Protein AF-A0A9P5QHR9-F1 (afdb_monomer_lite)

Sequence (534 aa):
MSRGEQSPWSAYLALLAKRPPQMATSLSKDSREMLKYCEAYNDIESDINDMQEDYDSVLVPFVEKYPEVFTKDIKDEFFSLEAFKTMTGHVSSRSMDVDNFHISALVPFADFVNHSPTPNSDYLTHEDVCETCGALACEHLESEDEDEDMESDSDEAPDLGGDDEDDDDEAPQLASEKEPASKKFKKNDEEMDEDEEWEDDEDDEDEDDDDGMVNDTCDIILDYEVKKGQEITRHYGPYPNKIILSKYGFAVEDNPHDTVTIQLEMVRQAASKFLKDEAMVEERIQWFLASEDVFIGADDGDDHEHGGGCCGGGGHSHNDEEMDEHDHSRDRGCCDSKNSKKNKNVSDLKVDEEDQDDDSEMDEDEEEEEEDFPRDIMYMMHDGSIDDRLLLLLNVLFMEKTQFKKANEDMDVAMEYFNDIFVRRQQEEQEDEDDDMEEEDEEEGEKIPKPELKPRDAKSKKVRKAVLEAILELIRIRADAFGVTHKTTAEQDLASLKKAKLSGPLYYGGLCVQGEKQILQNGLQGYKQFLSEL

Radius of gyration: 33.84 Å; chains: 1; bounding box: 91×105×82 Å

Secondary structure (DSSP, 8-state):
-TTGGGSTTHHHHHHHTTS----GGGS-HHHHGGGTTSTHHHHHHHHHHHHHHHIIIIIHHHHHH-TTTS-HHHHHHH-SHHHHHHHHHHHHTTEEE--TTT-EEE-TTGGGSEE-SS-S-EEE------TTT--SS-TTGGGSSSSS----------------------------------------------------------------------EEE-SSPPPTTPPPEE---S--HHHHHHHHS---TT-TT--EEEEHHHHHHHHHHHH--HHHHHHHHHHHHTTGGGTS----SS----SS-----------------------------------------------------PPP----------TTEEEE-TTSPBPHHHHHHHHHHHS-HHHHHHHHH-HHHHHHHHHHHHHHHHHHHHHHHHHH-TTS-------PPPP-PPPPPHHHHHHHHHHHHHHHHHHHHHHHHTT--TTS-HHHHHHHHTTTT--THHHHHHHHHHHHHHHHHHHHHHHHHHHHH-

Structure (mmCIF, N/CA/C/O backbone):
data_AF-A0A9P5QHR9-F1
#
_entry.id   AF-A0A9P5QHR9-F1
#
loop_
_atom_site.group_PDB
_atom_site.id
_atom_site.type_symbol
_atom_site.label_atom_id
_atom_site.label_alt_id
_atom_site.label_comp_id
_atom_site.label_asym_id
_atom_site.label_entity_id
_atom_site.label_seq_id
_atom_site.pdbx_PDB_ins_code
_atom_site.Cartn_x
_atom_site.Cartn_y
_atom_site.Cartn_z
_atom_site.occupancy
_atom_site.B_iso_or_equiv
_atom_site.auth_seq_id
_atom_site.auth_comp_id
_atom_site.auth_asym_id
_atom_site.auth_atom_id
_atom_site.pdbx_PDB_model_num
ATOM 1 N N . MET A 1 1 ? 21.620 -4.637 -24.336 1.00 67.25 1 MET A N 1
ATOM 2 C CA . MET A 1 1 ? 20.411 -5.419 -24.696 1.00 67.25 1 MET A CA 1
ATOM 3 C C . MET A 1 1 ? 20.403 -5.688 -26.196 1.00 67.25 1 MET A C 1
ATOM 5 O O . MET A 1 1 ? 21.300 -5.174 -26.846 1.00 67.25 1 MET A O 1
ATOM 9 N N . SER A 1 2 ? 19.473 -6.491 -26.726 1.00 81.12 2 SER A N 1
ATOM 10 C CA . SER A 1 2 ? 19.492 -7.130 -28.067 1.00 81.12 2 SER A CA 1
ATOM 11 C C . SER A 1 2 ? 20.017 -6.298 -29.255 1.00 81.12 2 SER A C 1
ATOM 13 O O . SER A 1 2 ? 20.682 -6.849 -30.127 1.00 81.12 2 SER A O 1
ATOM 15 N N . ARG A 1 3 ? 19.790 -4.976 -29.285 1.00 85.25 3 ARG A N 1
ATOM 16 C CA . ARG A 1 3 ? 20.299 -4.051 -30.327 1.00 85.25 3 ARG A CA 1
ATOM 17 C C . ARG A 1 3 ? 21.720 -3.506 -30.089 1.00 85.25 3 ARG A C 1
ATOM 19 O O . ARG A 1 3 ? 22.279 -2.825 -30.943 1.00 85.25 3 ARG A O 1
ATOM 26 N N . GLY A 1 4 ? 22.324 -3.796 -28.943 1.00 85.56 4 GLY A N 1
ATOM 27 C CA . GLY A 1 4 ? 23.669 -3.368 -28.560 1.00 85.56 4 GLY A CA 1
ATOM 28 C C . GLY A 1 4 ? 23.867 -1.856 -28.677 1.00 85.56 4 GLY A C 1
ATOM 29 O O . GLY A 1 4 ? 23.005 -1.077 -28.278 1.00 85.56 4 GLY A O 1
ATOM 30 N N . GLU A 1 5 ? 24.997 -1.461 -29.263 1.00 90.06 5 GLU A N 1
ATOM 31 C CA . GLU A 1 5 ? 25.376 -0.064 -29.538 1.00 90.06 5 GLU A CA 1
ATOM 32 C C . GLU A 1 5 ? 24.464 0.634 -30.561 1.00 90.06 5 GLU A C 1
ATOM 34 O O . GLU A 1 5 ? 24.532 1.847 -30.710 1.00 90.06 5 GLU A O 1
ATOM 39 N N . GLN A 1 6 ? 23.592 -0.103 -31.261 1.00 91.94 6 GLN A N 1
ATOM 40 C CA . GLN A 1 6 ? 22.632 0.490 -32.199 1.00 91.94 6 GLN A CA 1
ATOM 41 C C . GLN A 1 6 ? 21.426 1.120 -31.489 1.00 91.94 6 GLN A C 1
ATOM 43 O O . GLN A 1 6 ? 20.616 1.775 -32.142 1.00 91.94 6 GLN A O 1
ATOM 48 N N . SER A 1 7 ? 21.258 0.876 -30.185 1.00 93.56 7 SER A N 1
ATOM 49 C CA . SER A 1 7 ? 20.235 1.552 -29.390 1.00 93.56 7 SER A CA 1
ATOM 50 C C . SER A 1 7 ? 20.741 2.930 -28.948 1.00 93.56 7 SER A C 1
ATOM 52 O O . SER A 1 7 ? 21.840 2.993 -28.381 1.00 93.56 7 SER A O 1
ATOM 54 N N . PRO A 1 8 ? 19.946 4.008 -29.108 1.00 94.75 8 PRO A N 1
ATOM 55 C CA . PRO A 1 8 ? 20.288 5.313 -28.537 1.00 94.75 8 PRO A CA 1
ATOM 56 C C . PRO A 1 8 ? 20.440 5.235 -27.008 1.00 94.75 8 PRO A C 1
ATOM 58 O O . PRO A 1 8 ? 21.298 5.891 -26.428 1.00 94.75 8 PRO A O 1
ATOM 61 N N . TRP A 1 9 ? 19.716 4.315 -26.366 1.00 94.50 9 TRP A N 1
ATOM 62 C CA . TRP A 1 9 ? 19.732 4.083 -24.921 1.00 94.50 9 TRP A CA 1
ATOM 63 C C . TRP A 1 9 ? 20.800 3.084 -24.458 1.00 94.50 9 TRP A C 1
ATOM 65 O O . TRP A 1 9 ? 20.783 2.636 -23.313 1.00 94.50 9 TRP A O 1
ATOM 75 N N . SER A 1 10 ? 21.728 2.674 -25.329 1.00 94.50 10 SER A N 1
ATOM 76 C CA . SER A 1 10 ? 22.692 1.603 -25.025 1.00 94.50 10 SER A CA 1
ATOM 77 C C . SER A 1 10 ? 23.523 1.863 -23.761 1.00 94.50 10 SER A C 1
ATOM 79 O O . SER A 1 10 ? 23.751 0.932 -22.985 1.00 94.50 10 SER A O 1
ATOM 81 N N . ALA A 1 11 ? 23.925 3.115 -23.517 1.00 93.06 11 ALA A N 1
ATOM 82 C CA . ALA A 1 11 ? 24.667 3.513 -22.322 1.00 93.06 11 ALA A CA 1
ATOM 83 C C . ALA A 1 11 ? 23.817 3.416 -21.043 1.00 93.06 11 ALA A C 1
ATOM 85 O O . ALA A 1 11 ? 24.260 2.813 -20.064 1.00 93.06 11 ALA A O 1
ATOM 86 N N . TYR A 1 12 ? 22.591 3.946 -21.077 1.00 94.25 12 TYR A N 1
ATOM 87 C CA . TYR A 1 12 ? 21.633 3.889 -19.969 1.00 94.25 12 TYR A CA 1
ATOM 88 C C . TYR A 1 12 ? 21.267 2.439 -19.615 1.00 94.25 12 TYR A C 1
ATOM 90 O O . TYR A 1 12 ? 21.477 1.989 -18.488 1.00 94.25 12 TYR A O 1
ATOM 98 N N . LEU A 1 13 ? 20.874 1.638 -20.608 1.00 92.56 13 LEU A N 1
ATOM 99 C CA . LEU A 1 13 ? 20.529 0.226 -20.410 1.00 92.56 13 LEU A CA 1
ATOM 100 C C . LEU A 1 13 ? 21.716 -0.607 -19.896 1.00 92.56 13 LEU A C 1
ATOM 102 O O . LEU A 1 13 ? 21.532 -1.574 -19.157 1.00 92.56 13 LEU A O 1
ATOM 106 N N . ALA A 1 14 ? 22.952 -0.252 -20.263 1.00 91.50 14 ALA A N 1
ATOM 107 C CA . ALA A 1 14 ? 24.147 -0.905 -19.731 1.00 91.50 14 ALA A CA 1
ATOM 108 C C . ALA A 1 14 ? 24.418 -0.561 -18.255 1.00 91.50 14 ALA A C 1
ATOM 110 O O . ALA A 1 14 ? 25.083 -1.346 -17.572 1.00 91.50 14 ALA A O 1
ATOM 111 N N . LEU A 1 15 ? 23.945 0.589 -17.759 1.00 91.12 15 LEU A N 1
ATOM 112 C CA . LEU A 1 15 ? 23.971 0.920 -16.331 1.00 91.12 15 LEU A CA 1
ATOM 113 C C . LEU A 1 15 ? 22.937 0.090 -15.570 1.00 91.12 15 LEU A C 1
ATOM 115 O O . LEU A 1 15 ? 23.307 -0.546 -14.581 1.00 91.12 15 LEU A O 1
ATOM 119 N N . LEU A 1 16 ? 21.702 0.019 -16.078 1.00 91.50 16 LEU A N 1
ATOM 120 C CA . LEU A 1 16 ? 20.632 -0.793 -15.491 1.00 91.50 16 LEU A CA 1
ATOM 121 C C . LEU A 1 16 ? 21.029 -2.270 -15.384 1.00 91.50 16 LEU A C 1
ATOM 123 O O . LEU A 1 16 ? 20.998 -2.843 -14.300 1.00 91.50 16 LEU A O 1
ATOM 127 N N . ALA A 1 17 ? 21.553 -2.856 -16.465 1.00 89.38 17 ALA A N 1
ATOM 128 C CA . ALA A 1 17 ? 21.981 -4.258 -16.478 1.00 89.38 17 ALA A CA 1
ATOM 129 C C . ALA A 1 17 ? 23.090 -4.586 -15.455 1.00 89.38 17 ALA A C 1
ATOM 131 O O . ALA A 1 17 ? 23.249 -5.737 -15.051 1.00 89.38 17 ALA A O 1
ATOM 132 N N . LYS A 1 18 ? 23.885 -3.593 -15.029 1.00 91.12 18 LYS A N 1
ATOM 133 C CA . LYS A 1 18 ? 24.911 -3.763 -13.982 1.00 91.12 18 LYS A CA 1
ATOM 134 C C . LYS A 1 18 ? 24.347 -3.634 -12.568 1.00 91.12 18 LYS A C 1
ATOM 136 O O . LYS A 1 18 ? 25.047 -3.984 -11.616 1.00 91.12 18 LYS A O 1
ATOM 141 N N . ARG A 1 19 ? 23.142 -3.085 -12.425 1.00 88.00 19 ARG A N 1
ATOM 142 C CA . ARG A 1 19 ? 22.487 -2.761 -11.156 1.00 88.00 19 ARG A CA 1
ATOM 143 C C . ARG A 1 19 ? 21.011 -3.183 -11.202 1.00 88.00 19 ARG A C 1
ATOM 145 O O . ARG A 1 19 ? 20.141 -2.316 -11.133 1.00 88.00 19 ARG A O 1
ATOM 152 N N . PRO A 1 20 ? 20.726 -4.492 -11.326 1.00 90.00 20 PRO A N 1
ATOM 153 C CA . PRO A 1 20 ? 19.353 -4.967 -11.244 1.00 90.00 20 PRO A CA 1
ATOM 154 C C . PRO A 1 20 ? 18.764 -4.626 -9.864 1.00 90.00 20 PRO A C 1
ATOM 156 O O . PRO A 1 20 ? 19.490 -4.718 -8.861 1.00 90.00 20 PRO A O 1
ATOM 159 N N . PRO A 1 21 ? 17.484 -4.227 -9.792 1.00 90.62 21 PRO A N 1
ATOM 160 C CA . PRO A 1 21 ? 16.832 -3.934 -8.527 1.00 90.62 21 PRO A CA 1
ATOM 161 C C . PRO A 1 21 ? 16.703 -5.208 -7.690 1.00 90.62 21 PRO A C 1
ATOM 163 O O . PRO A 1 21 ? 16.552 -6.318 -8.207 1.00 90.62 21 PRO A O 1
ATOM 166 N N . GLN A 1 22 ? 16.787 -5.057 -6.370 1.00 91.00 22 GLN A N 1
ATOM 167 C CA . GLN A 1 22 ? 16.581 -6.166 -5.443 1.00 91.00 22 GLN A CA 1
ATOM 168 C C . GLN A 1 22 ? 15.107 -6.217 -5.064 1.00 91.00 22 GLN A C 1
ATOM 170 O O . GLN A 1 22 ? 14.725 -5.711 -4.021 1.00 91.00 22 GLN A O 1
ATOM 175 N N . MET A 1 23 ? 14.287 -6.822 -5.918 1.00 93.56 23 MET A N 1
ATOM 176 C CA . MET A 1 23 ? 12.841 -6.916 -5.695 1.00 93.56 23 MET A CA 1
ATOM 177 C C . MET A 1 23 ? 12.499 -8.026 -4.702 1.00 93.56 23 MET A C 1
ATOM 179 O O . MET A 1 23 ? 13.161 -9.070 -4.685 1.00 93.56 23 MET A O 1
ATOM 183 N N . ALA A 1 24 ? 11.430 -7.863 -3.920 1.00 93.00 24 ALA A N 1
ATOM 184 C CA . ALA A 1 24 ? 10.942 -8.928 -3.041 1.00 93.00 24 ALA A CA 1
ATOM 185 C C . ALA A 1 24 ? 10.521 -10.183 -3.836 1.00 93.00 24 ALA A C 1
ATOM 187 O O . ALA A 1 24 ? 10.779 -11.311 -3.407 1.00 93.00 24 ALA A O 1
ATOM 188 N N . THR A 1 25 ? 10.004 -9.992 -5.052 1.00 92.75 25 THR A N 1
ATOM 189 C CA . THR A 1 25 ? 9.651 -11.056 -6.006 1.00 92.75 25 THR A CA 1
ATOM 190 C C . THR A 1 25 ? 10.854 -11.905 -6.453 1.00 92.75 25 THR A C 1
ATOM 192 O O . THR A 1 25 ? 10.702 -13.087 -6.776 1.00 92.75 25 THR A O 1
ATOM 195 N N . SER A 1 26 ? 12.076 -11.356 -6.388 1.00 90.12 26 SER A N 1
ATOM 196 C CA . SER A 1 26 ? 13.325 -12.051 -6.747 1.00 90.12 26 SER A CA 1
ATOM 197 C C . SER A 1 26 ? 13.880 -12.960 -5.639 1.00 90.12 26 SER A C 1
ATOM 199 O O . SER A 1 26 ? 14.803 -13.748 -5.868 1.00 90.12 26 SER A O 1
ATOM 201 N N . LEU A 1 27 ? 13.336 -12.874 -4.419 1.00 90.31 27 LEU A N 1
ATOM 202 C CA . LEU A 1 27 ? 13.752 -13.719 -3.302 1.00 90.31 27 LEU A CA 1
ATOM 203 C C . LEU A 1 27 ? 13.442 -15.197 -3.572 1.00 90.31 27 LEU A C 1
ATOM 205 O O . LEU A 1 27 ? 12.455 -15.541 -4.216 1.00 90.31 27 LEU A O 1
ATOM 209 N N . SER A 1 28 ? 14.245 -16.098 -3.000 1.00 89.00 28 SER A N 1
ATOM 210 C CA . SER A 1 28 ? 13.934 -17.533 -3.029 1.00 89.00 28 SER A CA 1
ATOM 211 C C . SER A 1 28 ? 12.644 -17.844 -2.260 1.00 89.00 28 SER A C 1
ATOM 213 O O . SER A 1 28 ? 12.320 -17.156 -1.294 1.00 89.00 28 SER A O 1
ATOM 215 N N . LYS A 1 29 ? 11.950 -18.932 -2.613 1.00 88.12 29 LYS A N 1
ATOM 216 C CA . LYS A 1 29 ? 10.727 -19.356 -1.910 1.00 88.12 29 LYS A CA 1
ATOM 217 C C . LYS A 1 29 ? 10.928 -19.520 -0.395 1.00 88.12 29 LYS A C 1
ATOM 219 O O . LYS A 1 29 ? 10.105 -19.052 0.384 1.00 88.12 29 LYS A O 1
ATOM 224 N N . ASP A 1 30 ? 12.045 -20.118 0.023 1.00 86.12 30 ASP A N 1
ATOM 225 C CA . ASP A 1 30 ? 12.382 -20.291 1.445 1.00 86.12 30 ASP A CA 1
ATOM 226 C C . ASP A 1 30 ? 12.604 -18.943 2.153 1.00 86.12 30 ASP A C 1
ATOM 228 O O . ASP A 1 30 ? 12.281 -18.790 3.329 1.00 86.12 30 ASP A O 1
ATOM 232 N N . SER A 1 31 ? 13.156 -17.960 1.437 1.00 86.94 31 SER A N 1
ATOM 233 C CA . SER A 1 31 ? 13.341 -16.594 1.928 1.00 86.94 31 SER A CA 1
ATOM 234 C C . SER A 1 31 ? 12.008 -15.856 2.045 1.00 86.94 31 SER A C 1
ATOM 236 O O . SER A 1 31 ? 11.758 -15.229 3.068 1.00 86.94 31 SER A O 1
ATOM 238 N N . ARG A 1 32 ? 11.131 -15.966 1.042 1.00 89.75 32 ARG A N 1
ATOM 239 C CA . ARG A 1 32 ? 9.811 -15.316 1.063 1.00 89.75 32 ARG A CA 1
ATOM 240 C C . ARG A 1 32 ? 8.894 -15.884 2.135 1.00 89.75 32 ARG A C 1
ATOM 242 O O . ARG A 1 32 ? 8.160 -15.129 2.747 1.00 89.75 32 ARG A O 1
ATOM 249 N N . GLU A 1 33 ? 9.003 -17.169 2.466 1.00 86.62 33 GLU A N 1
ATOM 250 C CA . GLU A 1 33 ? 8.273 -17.773 3.595 1.00 86.62 33 GLU A CA 1
ATOM 251 C C . GLU A 1 33 ? 8.563 -17.071 4.940 1.00 86.62 33 GLU A C 1
ATOM 253 O O . GLU A 1 33 ? 7.749 -17.123 5.863 1.00 86.62 33 GLU A O 1
ATOM 258 N N . MET A 1 34 ? 9.709 -16.389 5.072 1.00 83.31 34 MET A N 1
ATOM 259 C CA . MET A 1 34 ? 10.012 -15.567 6.251 1.00 83.31 34 MET A CA 1
ATOM 260 C C . MET A 1 34 ? 9.151 -14.299 6.324 1.00 83.31 34 MET A C 1
ATOM 262 O O . MET A 1 34 ? 8.987 -13.754 7.412 1.00 83.31 34 MET A O 1
ATOM 266 N N . LEU A 1 35 ? 8.603 -13.858 5.190 1.00 86.75 35 LEU A N 1
ATOM 267 C CA . LEU A 1 35 ? 7.768 -12.670 5.053 1.00 86.75 35 LEU A CA 1
ATOM 268 C C . LEU A 1 35 ? 6.281 -12.953 5.260 1.00 86.75 35 LEU A C 1
ATOM 270 O O . LEU A 1 35 ? 5.516 -12.011 5.292 1.00 86.75 35 LEU A O 1
ATOM 274 N N . LYS A 1 36 ? 5.845 -14.200 5.474 1.00 87.62 36 LYS A N 1
ATOM 275 C CA . LYS A 1 36 ? 4.414 -14.566 5.592 1.00 87.62 36 LYS A CA 1
ATOM 276 C C . LYS A 1 36 ? 3.602 -13.862 6.686 1.00 87.62 36 LYS A C 1
ATOM 278 O O . LYS A 1 36 ? 2.398 -14.066 6.784 1.00 87.62 36 LYS A O 1
ATOM 283 N N . TYR A 1 37 ? 4.286 -13.169 7.590 1.00 84.56 37 TYR A N 1
ATOM 284 C CA . TYR A 1 37 ? 3.670 -12.372 8.648 1.00 84.56 37 TYR A CA 1
ATOM 285 C C . TYR A 1 37 ? 3.504 -10.901 8.247 1.00 84.56 37 TYR A C 1
ATOM 287 O O . TYR A 1 37 ? 2.911 -10.152 9.008 1.00 84.56 37 TYR A O 1
ATOM 295 N N . CYS A 1 38 ? 4.043 -10.505 7.094 1.00 86.62 38 CYS A N 1
ATOM 296 C CA . CYS A 1 38 ? 3.878 -9.202 6.468 1.00 86.62 38 CYS A CA 1
ATOM 297 C C . CYS A 1 38 ? 2.677 -9.242 5.523 1.00 86.62 38 CYS A C 1
ATOM 299 O O . CYS A 1 38 ? 2.509 -10.225 4.796 1.00 86.62 38 CYS A O 1
ATOM 301 N N . GLU A 1 39 ? 1.886 -8.171 5.487 1.00 88.50 39 GLU A N 1
ATOM 302 C CA . GLU A 1 39 ? 0.770 -8.031 4.541 1.00 88.50 39 GLU A CA 1
ATOM 303 C C . GLU A 1 39 ? 1.210 -8.166 3.085 1.00 88.50 39 GLU A C 1
ATOM 305 O O . GLU A 1 39 ? 0.570 -8.896 2.330 1.00 88.50 39 GLU A O 1
ATOM 310 N N . ALA A 1 40 ? 2.361 -7.584 2.735 1.00 90.88 40 ALA A N 1
ATOM 311 C CA . ALA A 1 40 ? 2.900 -7.614 1.378 1.00 90.88 40 ALA A CA 1
ATOM 312 C C . ALA A 1 40 ? 3.174 -9.034 0.857 1.00 90.88 40 ALA A C 1
ATOM 314 O O . ALA A 1 40 ? 3.394 -9.219 -0.331 1.00 90.88 40 ALA A O 1
ATOM 315 N N . TYR A 1 41 ? 3.222 -10.059 1.718 1.00 92.00 41 TYR A N 1
ATOM 316 C CA . TYR A 1 41 ? 3.564 -11.416 1.290 1.00 92.00 41 TYR A CA 1
ATOM 317 C C . TYR A 1 41 ? 2.608 -11.976 0.236 1.00 92.00 41 TYR A C 1
ATOM 319 O O . TYR A 1 41 ? 3.069 -12.608 -0.713 1.00 92.00 41 TYR A O 1
ATOM 327 N N . ASN A 1 42 ? 1.301 -11.776 0.418 1.00 90.06 42 ASN A N 1
ATOM 328 C CA . ASN A 1 42 ? 0.321 -12.290 -0.536 1.00 90.06 42 ASN A CA 1
ATOM 329 C C . ASN A 1 42 ? 0.401 -11.522 -1.856 1.00 90.06 42 ASN A C 1
ATOM 331 O O . ASN A 1 42 ? 0.389 -12.166 -2.900 1.00 90.06 42 ASN A O 1
ATOM 335 N N . ASP A 1 43 ? 0.571 -10.201 -1.790 1.00 90.69 43 ASP A N 1
ATOM 336 C CA . ASP A 1 43 ? 0.734 -9.327 -2.956 1.00 90.69 43 ASP A CA 1
ATOM 337 C C . ASP A 1 43 ? 1.974 -9.751 -3.758 1.00 90.69 43 ASP A C 1
ATOM 339 O O . ASP A 1 43 ? 1.876 -10.084 -4.931 1.00 90.69 43 ASP A O 1
ATOM 343 N N . ILE A 1 44 ? 3.117 -9.938 -3.086 1.00 93.50 44 ILE A N 1
ATOM 344 C CA . ILE A 1 44 ? 4.361 -10.426 -3.704 1.00 93.50 44 ILE A CA 1
ATOM 345 C C . ILE A 1 44 ? 4.169 -11.799 -4.369 1.00 93.50 44 ILE A C 1
ATOM 347 O O . ILE A 1 44 ? 4.761 -12.068 -5.415 1.00 93.50 44 ILE A O 1
ATOM 351 N N . GLU A 1 45 ? 3.415 -12.717 -3.754 1.00 93.94 45 GLU A N 1
ATOM 352 C CA . GLU A 1 45 ? 3.143 -14.025 -4.363 1.00 93.94 45 GLU A CA 1
ATOM 353 C C . GLU A 1 45 ? 2.151 -13.925 -5.533 1.00 93.94 45 GLU A C 1
ATOM 355 O O . GLU A 1 45 ? 2.305 -14.708 -6.473 1.00 93.94 45 GLU A O 1
ATOM 360 N N . SER A 1 46 ? 1.197 -12.984 -5.506 1.00 93.69 46 SER A N 1
ATOM 361 C CA . SER A 1 46 ? 0.337 -12.661 -6.655 1.00 93.69 46 SER A CA 1
ATOM 362 C C . SER A 1 46 ? 1.179 -12.137 -7.806 1.00 93.69 46 SER A C 1
ATOM 364 O O . SER A 1 46 ? 1.243 -12.808 -8.830 1.00 93.69 46 SER A O 1
ATOM 366 N N . ASP A 1 47 ? 1.981 -11.092 -7.574 1.00 94.12 47 ASP A N 1
ATOM 367 C CA . ASP A 1 47 ? 2.858 -10.469 -8.573 1.00 94.12 47 ASP A CA 1
ATOM 368 C C . ASP A 1 47 ? 3.746 -11.505 -9.286 1.00 94.12 47 ASP A C 1
ATOM 370 O O . ASP A 1 47 ? 4.021 -11.426 -10.482 1.00 94.12 47 ASP A O 1
ATOM 374 N N . ILE A 1 48 ? 4.227 -12.523 -8.562 1.00 94.19 48 ILE A N 1
ATOM 375 C CA . ILE A 1 48 ? 5.035 -13.603 -9.147 1.00 94.19 48 ILE A CA 1
ATOM 376 C C . ILE A 1 48 ? 4.228 -14.496 -10.090 1.00 94.19 48 ILE A C 1
ATOM 378 O O . ILE A 1 48 ? 4.791 -14.969 -11.085 1.00 94.19 48 ILE A O 1
ATOM 382 N N . ASN A 1 49 ? 2.981 -14.799 -9.736 1.00 95.75 49 ASN A N 1
ATOM 383 C CA . ASN A 1 49 ? 2.089 -15.595 -10.570 1.00 95.75 49 ASN A CA 1
ATOM 384 C C . ASN A 1 49 ? 1.629 -14.782 -11.779 1.00 95.75 49 ASN A C 1
ATOM 386 O O . ASN A 1 49 ? 1.689 -15.307 -12.886 1.00 95.75 49 ASN A O 1
ATOM 390 N N . ASP A 1 50 ? 1.293 -13.512 -11.578 1.00 95.81 50 ASP A N 1
ATOM 391 C CA . ASP A 1 50 ? 0.828 -12.605 -12.626 1.00 95.81 50 ASP A CA 1
ATOM 392 C C . ASP A 1 50 ? 1.948 -12.388 -13.657 1.00 95.81 50 ASP A C 1
ATOM 394 O O . ASP A 1 50 ? 1.782 -12.698 -14.834 1.00 95.81 50 ASP A O 1
ATOM 398 N N . MET A 1 51 ? 3.183 -12.105 -13.214 1.00 95.69 51 MET A N 1
ATOM 399 C CA . MET A 1 51 ? 4.353 -12.061 -14.111 1.00 95.69 51 MET A CA 1
ATOM 400 C C . MET A 1 51 ? 4.616 -13.381 -14.859 1.00 95.69 51 MET A C 1
ATOM 402 O O . MET A 1 51 ? 5.230 -13.383 -15.929 1.00 95.69 51 MET A O 1
ATOM 406 N N . GLN A 1 52 ? 4.255 -14.531 -14.282 1.00 96.81 52 GLN A N 1
ATOM 407 C CA . GLN A 1 52 ? 4.384 -15.819 -14.968 1.00 96.81 52 GLN A CA 1
ATOM 408 C C . GLN A 1 52 ? 3.301 -15.976 -16.039 1.00 96.81 52 GLN A C 1
ATOM 410 O O . GLN A 1 52 ? 3.603 -16.437 -17.141 1.00 96.81 52 GLN A O 1
ATOM 415 N N . GLU A 1 53 ? 2.067 -15.601 -15.716 1.00 97.75 53 GLU A N 1
ATOM 416 C CA . GLU A 1 53 ? 0.934 -15.634 -16.632 1.00 97.75 53 GLU A CA 1
ATOM 417 C C . GLU A 1 53 ? 1.143 -14.677 -17.807 1.00 97.75 53 GLU A C 1
ATOM 419 O O . GLU A 1 53 ? 1.010 -15.109 -18.953 1.00 97.75 53 GLU A O 1
ATOM 424 N N . ASP A 1 54 ? 1.589 -13.446 -17.563 1.00 97.31 54 ASP A N 1
ATOM 425 C CA . ASP A 1 54 ? 1.910 -12.462 -18.605 1.00 97.31 54 ASP A CA 1
ATOM 426 C C . ASP A 1 54 ? 3.021 -12.955 -19.530 1.00 97.31 54 ASP A C 1
ATOM 428 O O . ASP A 1 54 ? 2.953 -12.834 -20.759 1.00 97.31 54 ASP A O 1
ATOM 432 N N . TYR A 1 55 ? 4.056 -13.574 -18.957 1.00 97.56 55 TYR A N 1
ATOM 433 C CA . TYR A 1 55 ? 5.132 -14.151 -19.749 1.00 97.56 55 TYR A CA 1
ATOM 434 C C . TYR A 1 55 ? 4.605 -15.233 -20.704 1.00 97.56 55 TYR A C 1
ATOM 436 O O . TYR A 1 55 ? 4.936 -15.227 -21.893 1.00 97.56 55 TYR A O 1
ATOM 444 N N . ASP A 1 56 ? 3.779 -16.150 -20.198 1.00 97.88 56 ASP A N 1
ATOM 445 C CA . ASP A 1 56 ? 3.284 -17.297 -20.960 1.00 97.88 56 ASP A CA 1
ATOM 446 C C . ASP A 1 56 ? 2.174 -16.922 -21.957 1.00 97.88 56 ASP A C 1
ATOM 448 O O . ASP A 1 56 ? 2.111 -17.498 -23.048 1.00 97.88 56 ASP A O 1
ATOM 452 N N . SER A 1 57 ? 1.298 -15.982 -21.596 1.00 97.69 57 SER A N 1
ATOM 453 C CA . SER A 1 57 ? 0.085 -15.639 -22.348 1.00 97.69 57 SER A CA 1
ATOM 454 C C . SER A 1 57 ? 0.240 -14.420 -23.261 1.00 97.69 57 SER A C 1
ATOM 456 O O . SER A 1 57 ? -0.409 -14.375 -24.307 1.00 97.69 57 SER A O 1
ATOM 458 N N . VAL A 1 58 ? 1.136 -13.483 -22.932 1.00 96.69 58 VAL A N 1
ATOM 459 C CA . VAL A 1 58 ? 1.349 -12.245 -23.697 1.00 96.69 58 VAL A CA 1
ATOM 460 C C . VAL A 1 58 ? 2.706 -12.267 -24.391 1.00 96.69 58 VAL A C 1
ATOM 462 O O . VAL A 1 58 ? 2.782 -12.256 -25.625 1.00 96.69 58 VAL A O 1
ATOM 465 N N . LEU A 1 59 ? 3.799 -12.352 -23.623 1.00 95.38 59 LEU A N 1
ATOM 466 C CA . LEU A 1 59 ? 5.144 -12.166 -24.174 1.00 95.38 59 LEU A CA 1
ATOM 467 C C . LEU A 1 59 ? 5.539 -13.296 -25.129 1.00 95.38 59 LEU A C 1
ATOM 469 O O . LEU A 1 59 ? 6.055 -13.035 -26.219 1.00 95.38 59 LEU A O 1
ATOM 473 N N . VAL A 1 60 ? 5.310 -14.555 -24.742 1.00 95.69 60 VAL A N 1
ATOM 474 C CA . VAL A 1 60 ? 5.661 -15.712 -25.577 1.00 95.69 60 VAL A CA 1
ATOM 475 C C . VAL A 1 60 ? 4.919 -15.676 -26.923 1.00 95.69 60 VAL A C 1
ATOM 477 O O . VAL A 1 60 ? 5.604 -15.743 -27.952 1.00 95.69 60 VAL A O 1
ATOM 480 N N . PRO A 1 61 ? 3.579 -15.512 -26.978 1.00 97.12 61 PRO A N 1
ATOM 481 C CA . PRO A 1 61 ? 2.861 -15.384 -28.246 1.00 97.12 61 PRO A CA 1
ATOM 482 C C . PRO A 1 61 ? 3.299 -14.178 -29.078 1.00 97.12 61 PRO A C 1
ATOM 484 O O . PRO A 1 61 ? 3.452 -14.305 -30.295 1.00 97.12 61 PRO A O 1
ATOM 487 N N . PHE A 1 62 ? 3.560 -13.029 -28.446 1.00 95.88 62 PHE A N 1
ATOM 488 C CA . PHE A 1 62 ? 4.027 -11.828 -29.138 1.00 95.88 62 PHE A CA 1
ATOM 489 C C . PHE A 1 62 ? 5.383 -12.049 -29.822 1.00 95.88 62 PHE A C 1
ATOM 491 O O . PHE A 1 62 ? 5.541 -11.788 -31.016 1.00 95.88 62 PHE A O 1
ATOM 498 N N . VAL A 1 63 ? 6.350 -12.615 -29.099 1.00 94.38 63 VAL A N 1
ATOM 499 C CA . VAL A 1 63 ? 7.686 -12.931 -29.626 1.00 94.38 63 VAL A CA 1
ATOM 500 C C . VAL A 1 63 ? 7.616 -13.954 -30.768 1.00 94.38 63 VAL A C 1
ATOM 502 O O . VAL A 1 63 ? 8.386 -13.875 -31.724 1.00 94.38 63 VAL A O 1
ATOM 505 N N . GLU A 1 64 ? 6.695 -14.918 -30.699 1.00 94.31 64 GLU A N 1
ATOM 506 C CA . GLU A 1 64 ? 6.500 -15.928 -31.749 1.00 94.31 64 GLU A CA 1
ATOM 507 C C . GLU A 1 64 ? 5.801 -15.395 -33.000 1.00 94.31 64 GLU A C 1
ATOM 509 O O . GLU A 1 64 ? 6.048 -15.912 -34.094 1.00 94.31 64 GLU A O 1
ATOM 514 N N . LYS A 1 65 ? 4.968 -14.360 -32.855 1.00 96.31 65 LYS A N 1
ATOM 515 C CA . LYS A 1 65 ? 4.262 -13.704 -33.961 1.00 96.31 65 LYS A CA 1
ATOM 516 C C . LYS A 1 65 ? 5.207 -12.939 -34.895 1.00 96.31 65 LYS A C 1
ATOM 518 O O . LYS A 1 65 ? 4.923 -12.883 -36.089 1.00 96.31 65 LYS A O 1
ATOM 523 N N . TYR A 1 66 ? 6.329 -12.424 -34.382 1.00 95.25 66 TYR A N 1
ATOM 524 C CA . TYR A 1 66 ? 7.270 -11.563 -35.122 1.00 95.25 66 TYR A CA 1
ATOM 525 C C . TYR A 1 66 ? 8.709 -12.128 -35.173 1.00 95.25 66 TYR A C 1
ATOM 527 O O . TYR A 1 66 ? 9.654 -11.515 -34.657 1.00 95.25 66 TYR A O 1
ATOM 535 N N . PRO A 1 67 ? 8.929 -13.310 -35.781 1.00 93.88 67 PRO A N 1
ATOM 536 C CA . PRO A 1 67 ? 10.236 -13.977 -35.810 1.00 93.88 67 PRO A CA 1
ATOM 537 C C . PRO A 1 67 ? 11.314 -13.224 -36.611 1.00 93.88 67 PRO A C 1
ATOM 539 O O . PRO A 1 67 ? 12.506 -13.511 -36.471 1.00 93.88 67 PRO A O 1
ATOM 542 N N . GLU A 1 68 ? 10.920 -12.285 -37.471 1.00 93.19 68 GLU A N 1
ATOM 543 C CA . GLU A 1 68 ? 11.812 -11.385 -38.202 1.00 93.19 68 GLU A CA 1
ATOM 544 C C . GLU A 1 68 ? 12.478 -10.343 -37.297 1.00 93.19 68 GLU A C 1
ATOM 546 O O . GLU A 1 68 ? 13.621 -9.962 -37.554 1.00 93.19 68 GLU A O 1
ATOM 551 N N . VAL A 1 69 ? 11.797 -9.931 -36.222 1.00 90.44 69 VAL A N 1
ATOM 552 C CA . VAL A 1 69 ? 12.337 -9.033 -35.193 1.00 90.44 69 VAL A CA 1
ATOM 553 C C . VAL A 1 69 ? 12.992 -9.859 -34.087 1.00 90.44 69 VAL A C 1
ATOM 555 O O . VAL A 1 69 ? 14.165 -9.663 -33.756 1.00 90.44 69 VAL A O 1
ATOM 558 N N . PHE A 1 70 ? 12.268 -10.845 -33.559 1.00 92.44 70 PHE A N 1
ATOM 559 C CA . PHE A 1 70 ? 12.727 -11.723 -32.487 1.00 92.44 70 PHE A CA 1
ATOM 560 C C . PHE A 1 70 ? 13.304 -13.016 -33.053 1.00 92.44 70 PHE A C 1
ATOM 562 O O . PHE A 1 70 ? 12.757 -14.111 -32.897 1.00 92.44 70 PHE A O 1
ATOM 569 N N . THR A 1 71 ? 14.447 -12.885 -33.728 1.00 91.81 71 THR A N 1
ATOM 570 C CA . THR A 1 71 ? 15.173 -14.051 -34.244 1.00 91.81 71 THR A CA 1
ATOM 571 C C . THR A 1 71 ? 15.445 -15.062 -33.130 1.00 91.81 71 THR A C 1
ATOM 573 O O . THR A 1 71 ? 15.552 -14.703 -31.957 1.00 91.81 71 THR A O 1
ATOM 576 N N . LYS A 1 72 ? 15.609 -16.338 -33.491 1.00 89.75 72 LYS A N 1
ATOM 577 C CA . LYS A 1 72 ? 15.818 -17.412 -32.513 1.00 89.75 72 LYS A CA 1
ATOM 578 C C . LYS A 1 72 ? 16.947 -17.110 -31.516 1.00 89.75 72 LYS A C 1
ATOM 580 O O . LYS A 1 72 ? 16.763 -17.319 -30.324 1.00 89.75 72 LYS A O 1
ATOM 585 N N . ASP A 1 73 ? 18.072 -16.588 -32.000 1.00 90.56 73 ASP A N 1
ATOM 586 C CA . ASP A 1 73 ? 19.218 -16.261 -31.147 1.00 90.56 73 ASP A CA 1
ATOM 587 C C . ASP A 1 73 ? 18.874 -15.126 -30.161 1.00 90.56 73 ASP A C 1
ATOM 589 O O . ASP A 1 73 ? 19.226 -15.206 -28.988 1.00 90.56 73 ASP A O 1
ATOM 593 N N . ILE A 1 74 ? 18.109 -14.114 -30.598 1.00 90.69 74 ILE A N 1
ATOM 594 C CA . ILE A 1 74 ? 17.626 -13.023 -29.733 1.00 90.69 74 ILE A CA 1
ATOM 595 C C . ILE A 1 74 ? 16.633 -13.545 -28.689 1.00 90.69 74 ILE A C 1
ATOM 597 O O . ILE A 1 74 ? 16.744 -13.190 -27.516 1.00 90.69 74 ILE A O 1
ATOM 601 N N . LYS A 1 75 ? 15.672 -14.380 -29.103 1.00 89.69 75 LYS A N 1
ATOM 602 C CA . LYS A 1 75 ? 14.675 -14.986 -28.209 1.00 89.69 75 LYS A CA 1
ATOM 603 C C . LYS A 1 75 ? 15.359 -15.789 -27.101 1.00 89.69 75 LYS A C 1
ATOM 605 O O . LYS A 1 75 ? 15.088 -15.553 -25.927 1.00 89.69 75 LYS A O 1
ATOM 610 N N . ASP A 1 76 ? 16.262 -16.692 -27.483 1.00 89.44 76 ASP A N 1
ATOM 611 C CA . ASP A 1 76 ? 16.948 -17.597 -26.557 1.00 89.44 76 ASP A CA 1
ATOM 612 C C . ASP A 1 76 ? 17.874 -16.837 -25.581 1.00 89.44 76 ASP A C 1
ATOM 614 O O . ASP A 1 76 ? 18.079 -17.293 -24.455 1.00 89.44 76 ASP A O 1
ATOM 618 N N . GLU A 1 77 ? 18.422 -15.683 -25.983 1.00 90.31 77 GLU A N 1
ATOM 619 C CA . GLU A 1 77 ? 19.338 -14.886 -25.154 1.00 90.31 77 GLU A CA 1
ATOM 620 C C . GLU A 1 77 ? 18.631 -13.859 -24.249 1.00 90.31 77 GLU A C 1
ATOM 622 O O . GLU A 1 77 ? 19.024 -13.705 -23.092 1.00 90.31 77 GLU A O 1
ATOM 627 N N . PHE A 1 78 ? 17.600 -13.158 -24.737 1.00 90.75 78 PHE A N 1
ATOM 628 C CA . PHE A 1 78 ? 17.052 -11.969 -24.060 1.00 90.75 78 PHE A CA 1
ATOM 629 C C . PHE A 1 78 ? 15.613 -12.107 -23.548 1.00 90.75 78 PHE A C 1
ATOM 631 O O . PHE A 1 78 ? 15.212 -11.308 -22.707 1.00 90.75 78 PHE A O 1
ATOM 638 N N . PHE A 1 79 ? 14.842 -13.099 -24.003 1.00 93.00 79 PHE A N 1
ATOM 639 C CA . PHE A 1 79 ? 13.401 -13.210 -23.713 1.00 93.00 79 PHE A CA 1
ATOM 640 C C . PHE A 1 79 ? 13.073 -14.421 -22.829 1.00 93.00 79 PHE A C 1
ATOM 642 O O . PHE A 1 79 ? 12.082 -15.121 -23.031 1.00 93.00 79 PHE A O 1
ATOM 649 N N . SER A 1 80 ? 13.923 -14.689 -21.835 1.00 94.38 80 SER A N 1
ATOM 650 C CA . SER A 1 80 ? 13.634 -15.672 -20.781 1.00 94.38 80 SER A CA 1
ATOM 651 C C . SER A 1 80 ? 12.725 -15.082 -19.699 1.00 94.38 80 SER A C 1
ATOM 653 O O . SER A 1 80 ? 12.713 -13.868 -19.504 1.00 94.38 80 SER A O 1
ATOM 655 N N . LEU A 1 81 ? 12.029 -15.933 -18.941 1.00 94.75 81 LEU A N 1
ATOM 656 C CA . LEU A 1 81 ? 11.225 -15.502 -17.791 1.00 94.75 81 LEU A CA 1
ATOM 657 C C . LEU A 1 81 ? 12.042 -14.690 -16.770 1.00 94.75 81 LEU A C 1
ATOM 659 O O . LEU A 1 81 ? 11.563 -13.699 -16.236 1.00 94.75 81 LEU A O 1
ATOM 663 N N . GLU A 1 82 ? 13.291 -15.081 -16.509 1.00 92.69 82 GLU A N 1
ATOM 664 C CA . GLU A 1 82 ? 14.162 -14.358 -15.569 1.00 92.69 82 GLU A CA 1
ATOM 665 C C . GLU A 1 82 ? 14.539 -12.967 -16.094 1.00 92.69 82 GLU A C 1
ATOM 667 O O . GLU A 1 82 ? 14.612 -12.005 -15.327 1.00 92.69 82 GLU A O 1
ATOM 672 N N . ALA A 1 83 ? 14.747 -12.842 -17.409 1.00 92.44 83 ALA A N 1
ATOM 673 C CA . ALA A 1 83 ? 14.964 -11.547 -18.043 1.00 92.44 83 ALA A CA 1
ATOM 674 C C . ALA A 1 83 ? 13.697 -10.685 -17.974 1.00 92.44 83 ALA A C 1
ATOM 676 O O . ALA A 1 83 ? 13.802 -9.513 -17.630 1.00 92.44 83 ALA A O 1
ATOM 677 N N . PHE A 1 84 ? 12.521 -11.273 -18.218 1.00 94.25 84 PHE A N 1
ATOM 678 C CA . PHE A 1 84 ? 11.234 -10.591 -18.080 1.00 94.25 84 PHE A CA 1
ATOM 679 C C . PHE A 1 84 ? 11.049 -10.046 -16.661 1.00 94.25 84 PHE A C 1
ATOM 681 O O . PHE A 1 84 ? 10.963 -8.838 -16.500 1.00 94.25 84 PHE A O 1
ATOM 688 N N . LYS A 1 85 ? 11.173 -10.889 -15.627 1.00 93.81 85 LYS A N 1
ATOM 689 C CA . LYS A 1 85 ? 11.095 -10.466 -14.215 1.00 93.81 85 LYS A CA 1
ATOM 690 C C . LYS A 1 85 ? 12.094 -9.367 -13.857 1.00 93.81 85 LYS A C 1
ATOM 692 O O . LYS A 1 85 ? 11.766 -8.445 -13.118 1.00 93.81 85 LYS A O 1
ATOM 697 N N . THR A 1 86 ? 13.321 -9.451 -14.375 1.00 92.94 86 THR A N 1
ATOM 698 C CA . THR A 1 86 ? 14.340 -8.414 -14.145 1.00 92.94 86 THR A CA 1
ATOM 699 C C . THR A 1 86 ? 13.938 -7.087 -14.790 1.00 92.94 86 THR A C 1
ATOM 701 O O . THR A 1 86 ? 14.119 -6.035 -14.181 1.00 92.94 86 THR A O 1
ATOM 704 N N . MET A 1 87 ? 13.390 -7.122 -16.008 1.00 92.50 87 MET A N 1
ATOM 705 C CA . MET A 1 87 ? 12.927 -5.925 -16.710 1.00 92.50 87 MET A CA 1
ATOM 706 C C . MET A 1 87 ? 11.670 -5.335 -16.071 1.00 92.50 87 MET A C 1
ATOM 708 O O . MET A 1 87 ? 11.645 -4.129 -15.859 1.00 92.50 87 MET A O 1
ATOM 712 N N . THR A 1 88 ? 10.697 -6.158 -15.678 1.00 93.56 88 THR A N 1
ATOM 713 C CA . THR A 1 88 ? 9.525 -5.722 -14.904 1.00 93.56 88 THR A CA 1
ATOM 714 C C . THR A 1 88 ? 9.951 -5.066 -13.597 1.00 93.56 88 THR A C 1
ATOM 716 O O . THR A 1 88 ? 9.456 -3.999 -13.265 1.00 93.56 88 THR A O 1
ATOM 719 N N . GLY A 1 89 ? 10.945 -5.627 -12.899 1.00 94.19 89 GLY A N 1
ATOM 720 C CA . GLY A 1 89 ? 11.513 -4.998 -11.708 1.00 94.19 89 GLY A CA 1
ATOM 721 C C . GLY A 1 89 ? 12.139 -3.630 -11.992 1.00 94.19 89 GLY A C 1
ATOM 722 O O . GLY A 1 89 ? 11.988 -2.721 -11.186 1.00 94.19 89 GLY A O 1
ATOM 723 N N . HIS A 1 90 ? 12.824 -3.459 -13.130 1.00 94.38 90 HIS A N 1
ATOM 724 C CA . HIS A 1 90 ? 13.331 -2.144 -13.529 1.00 94.38 90 HIS A CA 1
ATOM 725 C C . HIS A 1 90 ? 12.203 -1.155 -13.798 1.00 94.38 90 HIS A C 1
ATOM 727 O O . HIS A 1 90 ? 12.307 -0.038 -13.318 1.00 94.38 90 HIS A O 1
ATOM 733 N N . VAL A 1 91 ? 11.170 -1.553 -14.545 1.00 93.81 91 VAL A N 1
ATOM 734 C CA . VAL A 1 91 ? 10.018 -0.690 -14.840 1.00 93.81 91 VAL A CA 1
ATOM 735 C C . VAL A 1 91 ? 9.326 -0.306 -13.534 1.00 93.81 91 VAL A C 1
ATOM 737 O O . VAL A 1 91 ? 9.350 0.860 -13.171 1.00 93.81 91 VAL A O 1
ATOM 740 N N . SER A 1 92 ? 8.879 -1.286 -12.747 1.00 92.94 92 SER A N 1
ATOM 741 C CA . SER A 1 92 ? 8.161 -1.059 -11.487 1.00 92.94 92 SER A CA 1
ATOM 742 C C . SER A 1 92 ? 8.913 -0.184 -10.483 1.00 92.94 92 SER A C 1
ATOM 744 O O . SER A 1 92 ? 8.270 0.497 -9.690 1.00 92.94 92 SER A O 1
ATOM 746 N N . SER A 1 93 ? 10.250 -0.225 -10.464 1.00 94.06 93 SER A N 1
ATOM 747 C CA . SER A 1 93 ? 11.037 0.496 -9.464 1.00 94.06 93 SER A CA 1
ATOM 748 C C . SER A 1 93 ? 11.631 1.817 -9.965 1.00 94.06 93 SER A C 1
ATOM 750 O O . SER A 1 93 ? 12.407 2.423 -9.222 1.00 94.06 93 SER A O 1
ATOM 752 N N . ARG A 1 94 ? 11.433 2.188 -11.238 1.00 95.00 94 ARG A N 1
ATOM 753 C CA . ARG A 1 94 ? 12.130 3.324 -11.883 1.00 95.00 94 ARG A CA 1
ATOM 754 C C . ARG A 1 94 ? 11.280 4.124 -12.854 1.00 95.00 94 ARG A C 1
ATOM 756 O O . ARG A 1 94 ? 11.734 5.197 -13.238 1.00 95.00 94 ARG A O 1
ATOM 763 N N . SER A 1 95 ? 10.146 3.597 -13.313 1.00 94.50 95 SER A N 1
ATOM 764 C CA . SER A 1 95 ? 9.233 4.393 -14.120 1.00 94.50 95 SER A CA 1
ATOM 765 C C . SER A 1 95 ? 8.777 5.601 -13.313 1.00 94.50 95 SER A C 1
ATOM 767 O O . SER A 1 95 ? 8.624 5.525 -12.092 1.00 94.50 95 SER A O 1
ATOM 769 N N . MET A 1 96 ? 8.637 6.713 -14.011 1.00 93.19 96 MET A N 1
ATOM 770 C CA . MET A 1 96 ? 8.153 7.975 -13.482 1.00 93.19 96 MET A CA 1
ATOM 771 C C . MET A 1 96 ? 7.016 8.426 -14.380 1.00 93.19 96 MET A C 1
ATOM 773 O O . MET A 1 96 ? 7.049 8.135 -15.582 1.00 93.19 96 MET A O 1
ATOM 777 N N . ASP A 1 97 ? 6.052 9.108 -13.786 1.00 92.69 97 ASP A N 1
ATOM 778 C CA . ASP A 1 97 ? 4.964 9.734 -14.521 1.00 92.69 97 ASP A CA 1
ATOM 779 C C . ASP A 1 97 ? 5.552 10.858 -15.382 1.00 92.69 97 ASP A C 1
ATOM 781 O O . ASP A 1 97 ? 6.550 11.488 -15.006 1.00 92.69 97 ASP A O 1
ATOM 785 N N . VAL A 1 98 ? 5.044 11.003 -16.600 1.00 93.25 98 VAL A N 1
ATOM 786 C CA . VAL A 1 98 ? 5.571 11.971 -17.569 1.00 93.25 98 VAL A CA 1
ATOM 787 C C . VAL A 1 98 ? 4.513 13.024 -17.840 1.00 93.25 98 VAL A C 1
ATOM 789 O O . VAL A 1 98 ? 4.710 14.169 -17.451 1.00 93.25 98 VAL A O 1
ATOM 792 N N . ASP A 1 99 ? 3.409 12.620 -18.458 1.00 92.62 99 ASP A N 1
ATOM 793 C CA . ASP A 1 99 ? 2.275 13.468 -18.818 1.00 92.62 99 ASP A CA 1
ATOM 794 C C . ASP A 1 99 ? 1.073 12.586 -19.204 1.00 92.62 99 ASP A C 1
ATOM 796 O O . ASP A 1 99 ? 1.214 11.359 -19.298 1.00 92.62 99 ASP A O 1
ATOM 800 N N . ASN A 1 100 ? -0.085 13.195 -19.468 1.00 90.94 100 ASN A N 1
ATOM 801 C CA . ASN A 1 100 ? -1.330 12.476 -19.768 1.00 90.94 100 ASN A CA 1
ATOM 802 C C . ASN A 1 100 ? -1.303 11.686 -21.092 1.00 90.94 100 ASN A C 1
ATOM 804 O O . ASN A 1 100 ? -2.124 10.797 -21.304 1.00 90.94 100 ASN A O 1
ATOM 808 N N . PHE A 1 101 ? -0.333 11.935 -21.978 1.00 92.50 101 PHE A N 1
ATOM 809 C CA . PHE A 1 101 ? -0.194 11.222 -23.253 1.00 92.50 101 PHE A CA 1
ATOM 810 C C . PHE A 1 101 ? 0.820 10.068 -23.188 1.00 92.50 101 PHE A C 1
ATOM 812 O O . PHE A 1 101 ? 0.596 8.970 -23.705 1.00 92.50 101 PHE A O 1
ATOM 819 N N . HIS A 1 102 ? 1.977 10.303 -22.575 1.00 91.12 102 HIS A N 1
ATOM 820 C CA . HIS A 1 102 ? 3.072 9.348 -22.439 1.00 91.12 102 HIS A CA 1
ATOM 821 C C . HIS A 1 102 ? 2.920 8.453 -21.200 1.00 91.12 102 HIS A C 1
ATOM 823 O O . HIS A 1 102 ? 3.552 7.390 -21.145 1.00 91.12 102 HIS A O 1
ATOM 829 N N . ILE A 1 103 ? 2.082 8.855 -20.239 1.00 92.62 103 ILE A N 1
ATOM 830 C CA . ILE A 1 103 ? 1.728 8.162 -18.997 1.00 92.62 103 ILE A CA 1
ATOM 831 C C . ILE A 1 103 ? 2.950 7.950 -18.101 1.00 92.62 103 ILE A C 1
ATOM 833 O O . ILE A 1 103 ? 3.234 8.744 -17.211 1.00 92.62 103 ILE A O 1
ATOM 837 N N . SER A 1 104 ? 3.724 6.889 -18.346 1.00 92.69 104 SER A N 1
ATOM 838 C CA . SER A 1 104 ? 4.897 6.556 -17.542 1.00 92.69 104 SER A CA 1
ATOM 839 C C . SER A 1 104 ? 6.065 6.069 -18.391 1.00 92.69 104 SER A C 1
ATOM 841 O O . SER A 1 104 ? 5.928 5.277 -19.329 1.00 92.69 104 SER A O 1
ATOM 843 N N . ALA A 1 105 ? 7.270 6.509 -18.031 1.00 94.31 105 ALA A N 1
ATOM 844 C CA . ALA A 1 105 ? 8.484 6.147 -18.748 1.00 94.31 105 ALA A CA 1
ATOM 845 C C . ALA A 1 105 ? 9.685 5.965 -17.821 1.00 94.31 105 ALA A C 1
ATOM 847 O O . ALA A 1 105 ? 9.738 6.429 -16.685 1.00 94.31 105 ALA A O 1
ATOM 848 N N . LEU A 1 106 ? 10.711 5.289 -18.337 1.00 95.12 106 LEU A N 1
ATOM 849 C CA . LEU A 1 106 ? 12.038 5.348 -17.737 1.00 95.12 106 LEU A CA 1
ATOM 850 C C . LEU A 1 106 ? 12.691 6.670 -18.140 1.00 95.12 106 LEU A C 1
ATOM 852 O O . LEU A 1 106 ? 13.118 6.797 -19.287 1.00 95.12 106 LEU A O 1
ATOM 856 N N . VAL A 1 107 ? 12.808 7.604 -17.197 1.00 94.75 107 VAL A N 1
ATOM 857 C CA . VAL A 1 107 ? 13.414 8.927 -17.408 1.00 94.75 107 VAL A CA 1
ATOM 858 C C . VAL A 1 107 ? 14.884 8.889 -16.970 1.00 94.75 107 VAL A C 1
ATOM 860 O O . VAL A 1 107 ? 15.177 8.894 -15.769 1.00 94.75 107 VAL A O 1
ATOM 863 N N . PRO A 1 108 ? 15.857 8.796 -17.899 1.00 93.69 108 PRO A N 1
ATOM 864 C CA . PRO A 1 108 ? 17.258 8.644 -17.525 1.00 93.69 108 PRO A CA 1
ATOM 865 C C . PRO A 1 108 ? 17.751 9.838 -16.706 1.00 93.69 108 PRO A C 1
ATOM 867 O O . PRO A 1 108 ? 17.425 10.977 -17.014 1.00 93.69 108 PRO A O 1
ATOM 870 N N . PHE A 1 109 ? 18.605 9.568 -15.717 1.00 89.62 109 PHE A N 1
ATOM 871 C CA . PHE A 1 109 ? 19.096 10.521 -14.706 1.00 89.62 109 PHE A CA 1
ATOM 872 C C . PHE A 1 109 ? 18.085 10.841 -13.604 1.00 89.62 109 PHE A C 1
ATOM 874 O O . PHE A 1 109 ? 18.477 10.751 -12.439 1.00 89.62 109 PHE A O 1
ATOM 881 N N . ALA A 1 110 ? 16.827 11.140 -13.935 1.00 93.25 110 ALA A N 1
ATOM 882 C CA . ALA A 1 110 ? 15.779 11.327 -12.929 1.00 93.25 110 ALA A CA 1
ATOM 883 C C . ALA A 1 110 ? 15.541 10.024 -12.138 1.00 93.25 110 ALA A C 1
ATOM 885 O O . ALA A 1 110 ? 15.539 10.028 -10.907 1.00 93.25 110 ALA A O 1
ATOM 886 N N . ASP A 1 111 ? 15.548 8.875 -12.825 1.00 93.81 111 ASP A N 1
ATOM 887 C CA . ASP A 1 111 ? 15.397 7.534 -12.239 1.00 93.81 111 ASP A CA 1
ATOM 888 C C . ASP A 1 111 ? 16.580 7.050 -11.359 1.00 93.81 111 ASP A C 1
ATOM 890 O O . ASP A 1 111 ? 16.642 5.884 -10.929 1.00 93.81 111 ASP A O 1
ATOM 894 N N . PHE A 1 112 ? 17.579 7.906 -11.123 1.00 91.81 112 PHE A N 1
ATOM 895 C CA . PHE A 1 112 ? 18.691 7.651 -10.202 1.00 91.81 112 PHE A CA 1
ATOM 896 C C . PHE A 1 112 ? 18.532 8.338 -8.846 1.00 91.81 112 PHE A C 1
ATOM 898 O O . PHE A 1 112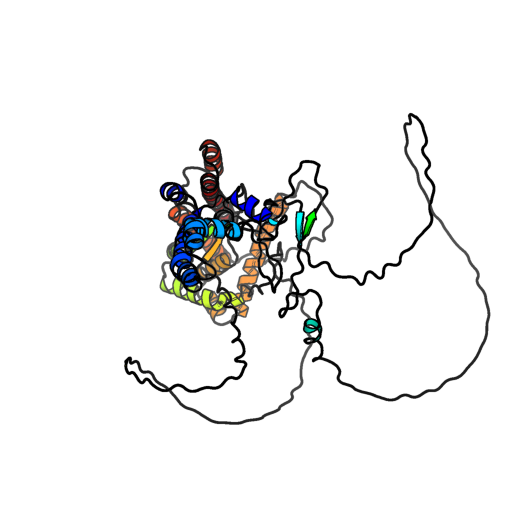 ? 19.292 8.005 -7.932 1.00 91.81 112 PHE A O 1
ATOM 905 N N . VAL A 1 113 ? 17.591 9.272 -8.715 1.00 94.69 113 VAL A N 1
ATOM 906 C CA . VAL A 1 113 ? 17.343 10.007 -7.473 1.00 94.69 113 VAL A CA 1
ATOM 907 C C . VAL A 1 113 ? 16.589 9.098 -6.507 1.00 94.69 113 VAL A C 1
ATOM 909 O O . VAL A 1 113 ? 15.516 8.606 -6.833 1.00 94.69 113 VAL A O 1
ATOM 912 N N . ASN A 1 114 ? 17.163 8.845 -5.329 1.00 94.38 114 ASN A N 1
ATOM 913 C CA . ASN A 1 114 ? 16.583 7.922 -4.352 1.00 94.38 114 ASN A CA 1
ATOM 914 C C . ASN A 1 114 ? 15.415 8.546 -3.579 1.00 94.38 114 ASN A C 1
ATOM 916 O O . ASN A 1 114 ? 15.311 9.766 -3.457 1.00 94.38 114 ASN A O 1
ATOM 920 N N . HIS A 1 115 ? 14.589 7.681 -2.991 1.00 93.56 115 HIS A N 1
ATOM 921 C CA . HIS A 1 115 ? 13.517 8.069 -2.082 1.00 93.56 115 HIS A CA 1
ATOM 922 C C . HIS A 1 115 ? 14.039 8.583 -0.730 1.00 93.56 115 HIS A C 1
ATOM 924 O O . HIS A 1 115 ? 14.944 7.982 -0.143 1.00 93.56 115 HIS A O 1
ATOM 930 N N . SER A 1 116 ? 13.393 9.613 -0.188 1.00 91.81 116 SER A N 1
ATOM 931 C CA . SER A 1 116 ? 13.480 10.021 1.216 1.00 91.81 116 SER A CA 1
ATOM 932 C C . SER A 1 116 ? 12.104 10.493 1.708 1.00 91.81 116 SER A C 1
ATOM 934 O O . SER A 1 116 ? 11.455 11.234 0.972 1.00 91.81 116 SER A O 1
ATOM 936 N N . PRO A 1 117 ? 11.678 10.154 2.943 1.00 86.94 117 PRO A N 1
ATOM 937 C CA . PRO A 1 117 ? 10.477 10.737 3.563 1.00 86.94 117 PRO A CA 1
ATOM 938 C C . PRO A 1 117 ? 10.599 12.245 3.802 1.00 86.94 117 PRO A C 1
ATOM 940 O O . PRO A 1 117 ? 9.607 12.945 3.928 1.00 86.94 117 PRO A O 1
ATOM 943 N N . THR A 1 118 ? 11.834 12.743 3.886 1.00 89.00 118 THR A N 1
ATOM 944 C CA . THR A 1 118 ? 12.153 14.171 3.943 1.00 89.00 118 THR A CA 1
ATOM 945 C C . THR A 1 118 ? 13.045 14.481 2.740 1.00 89.00 118 THR A C 1
ATOM 947 O O . THR A 1 118 ? 14.280 14.412 2.868 1.00 89.00 118 THR A O 1
ATOM 950 N N . PRO A 1 119 ? 12.463 14.657 1.542 1.00 91.81 119 PRO A N 1
ATOM 951 C CA . PRO A 1 119 ? 13.224 14.922 0.330 1.00 91.81 119 PRO A CA 1
ATOM 952 C C . PRO A 1 119 ? 13.898 16.299 0.381 1.00 91.81 119 PRO A C 1
ATOM 954 O O . PRO A 1 119 ? 13.695 17.091 1.303 1.00 91.81 119 PRO A O 1
ATOM 957 N N . ASN A 1 120 ? 14.786 16.530 -0.580 1.00 94.19 120 ASN A N 1
ATOM 958 C CA . ASN A 1 120 ? 15.434 17.823 -0.814 1.00 94.19 120 ASN A CA 1
ATOM 959 C C . ASN A 1 120 ? 15.361 18.234 -2.286 1.00 94.19 120 ASN A C 1
ATOM 961 O O . ASN A 1 120 ? 16.149 19.068 -2.741 1.00 94.19 120 ASN A O 1
ATOM 965 N N . SER A 1 121 ? 14.483 17.560 -3.018 1.00 94.81 121 SER A N 1
ATOM 966 C CA . SER A 1 121 ? 14.217 17.808 -4.411 1.00 94.81 121 SER A CA 1
ATOM 967 C C . SER A 1 121 ? 12.859 17.253 -4.797 1.00 94.81 121 SER A C 1
ATOM 969 O O . SER A 1 121 ? 12.554 16.107 -4.441 1.00 94.81 121 SER A O 1
ATOM 971 N N . ASP A 1 122 ? 12.181 17.977 -5.665 1.00 92.44 122 ASP A N 1
ATOM 972 C CA . ASP A 1 122 ? 10.958 17.563 -6.323 1.00 92.44 122 ASP A CA 1
ATOM 973 C C . ASP A 1 122 ? 11.202 17.174 -7.779 1.00 92.44 122 ASP A C 1
ATOM 975 O O . ASP A 1 122 ? 12.242 17.470 -8.378 1.00 92.44 122 ASP A O 1
ATOM 979 N N . TYR A 1 123 ? 10.248 16.420 -8.318 1.00 92.75 123 TYR A N 1
ATOM 980 C CA . TYR A 1 123 ? 10.206 16.027 -9.718 1.00 92.75 123 TYR A CA 1
ATOM 981 C C . TYR A 1 123 ? 9.049 16.760 -10.373 1.00 92.75 123 TYR A C 1
ATOM 983 O O . TYR A 1 123 ? 7.921 16.587 -9.922 1.00 92.75 123 TYR A O 1
ATOM 991 N N . LEU A 1 124 ? 9.344 17.565 -11.388 1.00 90.88 124 LEU A N 1
ATOM 992 C CA . LEU A 1 124 ? 8.352 18.358 -12.101 1.00 90.88 124 LEU A CA 1
ATOM 993 C C . LEU A 1 124 ? 8.276 17.914 -13.555 1.00 90.88 124 LEU A C 1
ATOM 995 O O . LEU A 1 124 ? 9.303 17.676 -14.199 1.00 90.88 124 LEU A O 1
ATOM 999 N N . THR A 1 125 ? 7.053 17.833 -14.055 1.00 90.56 125 THR A N 1
ATOM 1000 C CA . THR A 1 125 ? 6.728 17.574 -15.454 1.00 90.56 125 THR A CA 1
ATOM 1001 C C . THR A 1 125 ? 5.573 18.469 -15.879 1.00 90.56 125 THR A C 1
ATOM 1003 O O . THR A 1 125 ? 4.958 19.145 -15.053 1.00 90.56 125 THR A O 1
ATOM 1006 N N . HIS A 1 126 ? 5.313 18.508 -17.180 1.00 88.75 126 HIS A N 1
ATOM 1007 C CA . HIS A 1 126 ? 4.149 19.173 -17.736 1.00 88.75 126 HIS A CA 1
ATOM 1008 C C . HIS A 1 126 ? 3.082 18.123 -18.026 1.00 88.75 126 HIS A C 1
ATOM 1010 O O . HIS A 1 126 ? 3.188 17.412 -19.016 1.00 88.75 126 HIS A O 1
ATOM 1016 N N . GLU A 1 127 ? 2.101 18.007 -17.140 1.00 87.00 127 GLU A N 1
ATOM 1017 C CA . GLU A 1 127 ? 1.069 16.968 -17.210 1.00 87.00 127 GLU A CA 1
ATOM 1018 C C . GLU A 1 127 ? 0.097 17.168 -18.379 1.00 87.00 127 GLU A C 1
ATOM 1020 O O . GLU A 1 127 ? -0.175 16.231 -19.136 1.00 87.00 127 GLU A O 1
ATOM 1025 N N . ASP A 1 128 ? -0.334 18.415 -18.578 1.00 88.50 128 ASP A N 1
ATOM 1026 C CA . ASP A 1 128 ? -1.254 18.806 -19.640 1.00 88.50 128 ASP A CA 1
ATOM 1027 C C . ASP A 1 128 ? -0.522 18.968 -20.976 1.00 88.50 128 ASP A C 1
ATOM 1029 O O . ASP A 1 128 ? 0.064 20.009 -21.296 1.00 88.50 128 ASP A O 1
ATOM 1033 N N . VAL A 1 129 ? -0.576 17.913 -21.783 1.00 90.12 129 VAL A N 1
ATOM 1034 C CA . VAL A 1 129 ? -0.116 17.899 -23.174 1.00 90.12 129 VAL A CA 1
ATOM 1035 C C . VAL A 1 129 ? -1.267 17.520 -24.095 1.00 90.12 129 VAL A C 1
ATOM 1037 O O . VAL A 1 129 ? -2.251 16.919 -23.680 1.00 90.12 129 VAL A O 1
ATOM 1040 N N . CYS A 1 130 ? -1.139 17.828 -25.384 1.00 89.75 130 CYS A N 1
ATOM 1041 C CA . CYS A 1 130 ? -2.148 17.431 -26.360 1.00 89.75 130 CYS A CA 1
ATOM 1042 C C . CYS A 1 130 ? -2.387 15.911 -26.369 1.00 89.75 130 CYS A C 1
ATOM 1044 O O . CYS A 1 130 ? -1.488 15.153 -26.731 1.00 89.75 130 CYS A O 1
ATOM 1046 N N . GLU A 1 131 ? -3.623 15.475 -26.127 1.00 88.38 131 GLU A N 1
ATOM 1047 C CA . GLU A 1 131 ? -4.022 14.057 -26.140 1.00 88.38 131 GLU A CA 1
ATOM 1048 C C . GLU A 1 131 ? -3.778 13.358 -27.489 1.00 88.38 131 GLU A C 1
ATOM 1050 O O . GLU A 1 131 ? -3.599 12.146 -27.572 1.00 88.38 131 GLU A O 1
ATOM 1055 N N . THR A 1 132 ? -3.732 14.117 -28.587 1.00 88.50 132 THR A N 1
ATOM 1056 C CA . THR A 1 132 ? -3.509 13.552 -29.926 1.00 88.50 132 THR A CA 1
ATOM 1057 C C . THR A 1 132 ? -2.027 13.334 -30.242 1.00 88.50 132 THR A C 1
ATOM 1059 O O . THR A 1 132 ? -1.679 12.412 -30.986 1.00 88.50 132 THR A O 1
ATOM 1062 N N . CYS A 1 133 ? -1.132 14.205 -29.766 1.00 90.62 133 CYS A N 1
ATOM 1063 C CA . CYS A 1 133 ? 0.267 14.188 -30.213 1.00 90.62 133 CYS A CA 1
ATOM 1064 C C . CYS A 1 133 ? 1.329 14.363 -29.122 1.00 90.62 133 CYS A C 1
ATOM 1066 O O . CYS A 1 133 ? 2.514 14.308 -29.456 1.00 90.62 133 CYS A O 1
ATOM 1068 N N . GLY A 1 134 ? 0.932 14.568 -27.867 1.00 87.94 134 GLY A N 1
ATOM 1069 C CA . GLY A 1 134 ? 1.818 14.712 -26.712 1.00 87.94 134 GLY A CA 1
ATOM 1070 C C . GLY A 1 134 ? 2.663 15.983 -26.707 1.00 87.94 134 GLY A C 1
ATOM 1071 O O . GLY A 1 134 ? 3.671 16.033 -26.016 1.00 87.94 134 GLY A O 1
ATOM 1072 N N . ALA A 1 135 ? 2.322 16.988 -27.519 1.00 88.50 135 ALA A N 1
ATOM 1073 C CA . ALA A 1 135 ? 3.054 18.251 -27.562 1.00 88.50 135 ALA A CA 1
ATOM 1074 C C . ALA A 1 135 ? 2.430 19.282 -26.613 1.00 88.50 135 ALA A C 1
ATOM 1076 O O . ALA A 1 135 ? 1.208 19.433 -26.589 1.00 88.50 135 ALA A O 1
ATOM 1077 N N . LEU A 1 136 ? 3.280 20.055 -25.928 1.00 86.06 136 LEU A N 1
ATOM 1078 C CA . LEU A 1 136 ? 2.869 21.168 -25.058 1.00 86.06 136 LEU A CA 1
ATOM 1079 C C . LEU A 1 136 ? 2.155 22.304 -25.795 1.00 86.06 136 LEU A C 1
ATOM 1081 O O . LEU A 1 136 ? 1.354 23.026 -25.217 1.00 86.06 136 LEU A O 1
ATOM 1085 N N . ALA A 1 137 ? 2.476 22.489 -27.073 1.00 86.12 137 ALA A N 1
ATOM 1086 C CA . ALA A 1 137 ? 1.846 23.482 -27.926 1.00 86.12 137 ALA A CA 1
ATOM 1087 C C . ALA A 1 137 ? 1.728 22.917 -29.342 1.00 86.12 137 ALA A C 1
ATOM 1089 O O . ALA A 1 137 ? 2.734 22.635 -30.002 1.00 86.12 137 ALA A O 1
ATOM 1090 N N . CYS A 1 138 ? 0.497 22.727 -29.816 1.00 86.38 138 CYS A N 1
ATOM 1091 C CA . CYS A 1 138 ? 0.223 22.308 -31.186 1.00 86.38 138 CYS A CA 1
ATOM 1092 C C . CYS A 1 138 ? -1.157 22.780 -31.659 1.00 86.38 138 CYS A C 1
ATOM 1094 O O . CYS A 1 138 ? -2.005 23.149 -30.855 1.00 86.38 138 CYS A O 1
ATOM 1096 N N . GLU A 1 139 ? -1.394 22.694 -32.969 1.00 82.00 139 GLU A N 1
ATOM 1097 C CA . GLU A 1 139 ? -2.651 23.117 -33.609 1.00 82.00 139 GLU A CA 1
ATOM 1098 C C . GLU A 1 139 ? -3.892 22.330 -33.134 1.00 82.00 139 GLU A C 1
ATOM 1100 O O . GLU A 1 139 ? -5.007 22.789 -33.344 1.00 82.00 139 GLU A O 1
ATOM 1105 N N . HIS A 1 140 ? -3.733 21.158 -32.506 1.00 83.69 140 HIS A N 1
ATOM 1106 C CA . HIS A 1 140 ? -4.867 20.382 -31.985 1.00 83.69 140 HIS A CA 1
ATOM 1107 C C . HIS A 1 140 ? -5.408 20.936 -30.657 1.00 83.69 140 HIS A C 1
ATOM 1109 O O . HIS A 1 140 ? -6.574 20.722 -30.354 1.00 83.69 140 HIS A O 1
ATOM 1115 N N . LEU A 1 141 ? -4.588 21.662 -29.885 1.00 76.81 141 LEU A N 1
ATOM 1116 C CA . LEU A 1 141 ? -5.038 22.297 -28.639 1.00 76.81 141 LEU A CA 1
ATOM 1117 C C . LEU A 1 141 ? -5.973 23.484 -28.917 1.00 76.81 141 LEU A C 1
ATOM 1119 O O . LEU A 1 141 ? -6.823 23.809 -28.105 1.00 76.81 141 LEU A O 1
ATOM 1123 N N . GLU A 1 142 ? -5.850 24.117 -30.088 1.00 65.19 142 GLU A N 1
ATOM 1124 C CA . GLU A 1 142 ? -6.673 25.272 -30.475 1.00 65.19 142 GLU A CA 1
ATOM 1125 C C . GLU A 1 142 ? -8.066 24.872 -31.000 1.00 65.19 142 GLU A C 1
ATOM 1127 O O . GLU A 1 142 ? -8.915 25.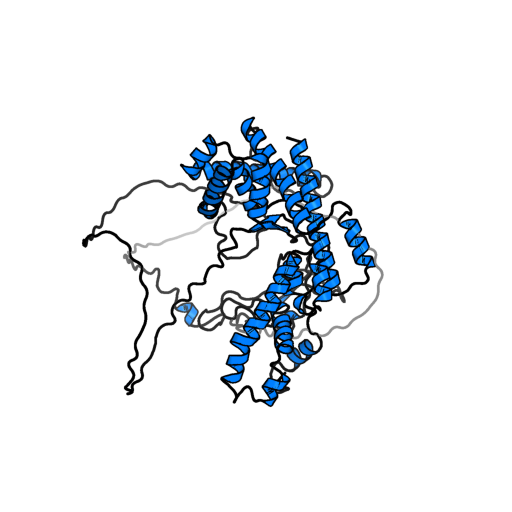737 -31.203 1.00 65.19 142 GLU A O 1
ATOM 1132 N N . SER A 1 143 ? -8.321 23.580 -31.253 1.00 58.56 143 SER A N 1
ATOM 1133 C CA . SER A 1 143 ? -9.577 23.124 -31.867 1.00 58.56 143 SER A CA 1
ATOM 1134 C C . SER A 1 143 ? -10.713 22.807 -30.891 1.00 58.56 143 SER A C 1
ATOM 1136 O O . SER A 1 143 ? -11.820 22.539 -31.353 1.00 58.56 143 SER A O 1
ATOM 1138 N N . GLU A 1 144 ? -10.465 22.851 -29.582 1.00 52.62 144 GLU A N 1
ATOM 1139 C CA . GLU A 1 144 ? -11.465 22.512 -28.555 1.00 52.62 144 GLU A CA 1
ATOM 1140 C C . GLU A 1 144 ? -12.112 23.750 -27.904 1.00 52.62 144 GLU A C 1
ATOM 1142 O O . GLU A 1 144 ? -13.214 23.652 -27.371 1.00 52.62 144 GLU A O 1
ATOM 1147 N N . ASP A 1 145 ? -11.511 24.938 -28.060 1.00 48.16 145 ASP A N 1
ATOM 1148 C CA . ASP A 1 145 ? -11.971 26.186 -27.426 1.00 48.16 145 ASP A CA 1
ATOM 1149 C C . ASP A 1 145 ? -12.831 27.101 -28.332 1.00 48.16 145 ASP A C 1
ATOM 1151 O O . ASP A 1 145 ? -13.298 28.153 -27.891 1.00 48.16 145 ASP A O 1
ATOM 1155 N N . GLU A 1 146 ? -13.060 26.760 -29.609 1.00 46.28 146 GLU A N 1
ATOM 1156 C CA . GLU A 1 146 ? -13.776 27.649 -30.552 1.00 46.28 146 GLU A CA 1
ATOM 1157 C C . GLU A 1 146 ? -15.310 27.467 -30.604 1.00 46.28 146 GLU A C 1
ATOM 1159 O O . GLU A 1 146 ? -15.980 28.215 -31.326 1.00 46.28 146 GLU A O 1
ATOM 1164 N N . ASP A 1 147 ? -15.897 26.537 -29.841 1.00 45.81 147 ASP A N 1
ATOM 1165 C CA . ASP A 1 147 ? -17.333 26.220 -29.946 1.00 45.81 147 ASP A CA 1
ATOM 1166 C C . ASP A 1 147 ? -18.244 26.817 -28.852 1.00 45.81 147 ASP A C 1
ATOM 1168 O O . ASP A 1 147 ? -19.466 26.656 -28.938 1.00 45.81 147 ASP A O 1
ATOM 1172 N N . GLU A 1 148 ? -17.729 27.603 -27.899 1.00 48.06 148 GLU A N 1
ATOM 1173 C CA . GLU A 1 148 ? -18.577 28.333 -26.942 1.00 48.06 148 GLU A CA 1
ATOM 1174 C C . GLU A 1 148 ? -18.231 29.836 -26.873 1.00 48.06 148 GLU A C 1
ATOM 1176 O O . GLU A 1 148 ? -17.110 30.247 -26.602 1.00 48.06 148 GLU A O 1
ATOM 1181 N N . ASP A 1 149 ? -19.254 30.665 -27.113 1.00 45.59 149 ASP A N 1
ATOM 1182 C CA . ASP A 1 149 ? -19.322 32.116 -26.878 1.00 45.59 149 ASP A CA 1
ATOM 1183 C C . ASP A 1 149 ? -18.764 33.099 -27.928 1.00 45.59 149 ASP A C 1
ATOM 1185 O O . ASP A 1 149 ? -17.873 33.904 -27.666 1.00 45.59 149 ASP A O 1
ATOM 1189 N N . MET A 1 150 ? -19.481 33.237 -29.054 1.00 37.03 150 MET A N 1
ATOM 1190 C CA . MET A 1 150 ? -19.760 34.576 -29.610 1.00 37.03 150 MET A CA 1
ATOM 1191 C C . MET A 1 150 ? -21.179 34.696 -30.193 1.00 37.03 150 MET A C 1
ATOM 1193 O O . MET A 1 150 ? -21.399 34.753 -31.406 1.00 37.03 150 MET A O 1
ATOM 1197 N N . GLU A 1 151 ? -22.164 34.828 -29.299 1.00 38.62 151 GLU A N 1
ATOM 1198 C CA . GLU A 1 151 ? -23.446 35.473 -29.611 1.00 38.62 151 GLU A CA 1
ATOM 1199 C C . GLU A 1 151 ? -23.197 36.966 -29.902 1.00 38.62 151 GLU A C 1
ATOM 1201 O O . GLU A 1 151 ? -22.896 37.788 -29.035 1.00 38.62 151 GLU A O 1
ATOM 1206 N N . SER A 1 152 ? -23.293 37.301 -31.185 1.00 37.22 152 SER A N 1
ATOM 1207 C CA . SER A 1 152 ? -23.278 38.656 -31.720 1.00 37.22 152 SER A CA 1
ATOM 1208 C C . SER A 1 152 ? -24.585 39.370 -31.367 1.00 37.22 152 SER A C 1
ATOM 1210 O O . SER A 1 152 ? -25.609 39.064 -31.977 1.00 37.22 152 SER A O 1
ATOM 1212 N N . ASP A 1 153 ? -24.529 40.416 -30.541 1.00 33.81 153 ASP A N 1
ATOM 1213 C CA . ASP A 1 153 ? -25.564 41.454 -30.554 1.00 33.81 153 ASP A CA 1
ATOM 1214 C C . ASP A 1 153 ? -24.966 42.862 -30.667 1.00 33.81 153 ASP A C 1
ATOM 1216 O O . ASP A 1 153 ? -24.297 43.408 -29.787 1.00 33.81 153 ASP A O 1
ATOM 1220 N N . SER A 1 154 ? -25.209 43.435 -31.841 1.00 39.06 154 SER A N 1
ATOM 1221 C CA . SER A 1 154 ? -24.980 44.825 -32.203 1.00 39.06 154 SER A CA 1
ATOM 1222 C C . SER A 1 154 ? -26.010 45.735 -31.544 1.00 39.06 154 SER A C 1
ATOM 1224 O O . SER A 1 154 ? -27.186 45.397 -31.586 1.00 39.06 154 SER A O 1
ATOM 1226 N N . ASP A 1 155 ? -25.627 46.949 -31.135 1.00 33.97 155 ASP A N 1
ATOM 1227 C CA . ASP A 1 155 ? -26.516 48.104 -31.311 1.00 33.97 155 ASP A CA 1
ATOM 1228 C C . ASP A 1 155 ? -25.776 49.456 -31.365 1.00 33.97 155 ASP A C 1
ATOM 1230 O O . ASP A 1 155 ? -24.761 49.699 -30.713 1.00 33.97 155 ASP A O 1
ATOM 1234 N N . GLU A 1 156 ? -26.306 50.316 -32.235 1.00 34.69 156 GLU A N 1
ATOM 1235 C CA . GLU A 1 156 ? -25.753 51.550 -32.804 1.00 34.69 156 GLU A CA 1
ATOM 1236 C C . GLU A 1 156 ? -25.627 52.768 -31.851 1.00 34.69 156 GLU A C 1
ATOM 1238 O O . GLU A 1 156 ? -26.363 52.943 -30.883 1.00 34.69 156 GLU A O 1
ATOM 1243 N N . ALA A 1 157 ? -24.722 53.684 -32.229 1.00 37.00 157 ALA A N 1
ATOM 1244 C CA . ALA A 1 157 ? -24.444 55.018 -31.658 1.00 37.00 157 ALA A CA 1
ATOM 1245 C C . ALA A 1 157 ? -25.607 56.047 -31.846 1.00 37.00 157 ALA A C 1
ATOM 1247 O O . ALA A 1 157 ? -26.534 55.745 -32.603 1.00 37.00 157 ALA A O 1
ATOM 1248 N N . PRO A 1 158 ? -25.595 57.290 -31.271 1.00 41.16 158 PRO A N 1
ATOM 1249 C CA . PRO A 1 158 ? -24.693 58.359 -31.761 1.00 41.16 158 PRO A CA 1
ATOM 1250 C C . PRO A 1 158 ? -24.260 59.504 -30.789 1.00 41.16 158 PRO A C 1
ATOM 1252 O O . PRO A 1 158 ? -24.969 59.915 -29.875 1.00 41.16 158 PRO A O 1
ATOM 1255 N N . ASP A 1 159 ? -23.079 60.047 -31.113 1.00 31.67 159 ASP A N 1
ATOM 1256 C CA . ASP A 1 159 ? -22.546 61.431 -31.059 1.00 31.67 159 ASP A CA 1
ATOM 1257 C C . ASP A 1 159 ? -23.409 62.601 -30.519 1.00 31.67 159 ASP A C 1
ATOM 1259 O O . ASP A 1 159 ? -24.482 62.860 -31.061 1.00 31.67 159 ASP A O 1
ATOM 1263 N N . LEU A 1 160 ? -22.848 63.397 -29.585 1.00 31.70 160 LEU A N 1
ATOM 1264 C CA . LEU A 1 160 ? -22.986 64.868 -29.484 1.00 31.70 160 LEU A CA 1
ATOM 1265 C C . LEU A 1 160 ? -21.783 65.478 -28.719 1.00 31.70 160 LEU A C 1
ATOM 1267 O O . LEU A 1 160 ? -21.536 65.114 -27.572 1.00 31.70 160 LEU A O 1
ATOM 1271 N N . GLY A 1 161 ? -21.065 66.429 -29.335 1.00 27.75 161 GLY A N 1
ATOM 1272 C CA . GLY A 1 161 ? -19.834 67.038 -28.799 1.00 27.75 161 GLY A CA 1
ATOM 1273 C C . GLY A 1 161 ? -19.935 68.427 -28.143 1.00 27.75 161 GLY A C 1
ATOM 1274 O O . GLY A 1 161 ? -21.019 68.878 -27.780 1.00 27.75 161 GLY A O 1
ATOM 1275 N N . GLY A 1 162 ? -18.778 69.108 -28.053 1.00 27.28 162 GLY A N 1
ATOM 1276 C CA . GLY A 1 162 ? -18.642 70.564 -27.854 1.00 27.28 162 GLY A CA 1
ATOM 1277 C C . GLY A 1 162 ? -17.752 71.041 -26.688 1.00 27.28 162 GLY A C 1
ATOM 1278 O O . GLY A 1 162 ? -18.235 71.098 -25.566 1.00 27.28 162 GLY A O 1
ATOM 1279 N N . ASP A 1 163 ? -16.503 71.404 -27.021 1.00 29.06 163 ASP A N 1
ATOM 1280 C CA . ASP A 1 163 ? -15.743 72.650 -26.732 1.00 29.06 163 ASP A CA 1
ATOM 1281 C C . ASP A 1 163 ? -15.553 73.287 -25.318 1.00 29.06 163 ASP A C 1
ATOM 1283 O O . ASP A 1 163 ? -16.487 73.419 -24.530 1.00 29.06 163 ASP A O 1
ATOM 1287 N N . ASP A 1 164 ? -14.319 73.825 -25.160 1.00 29.89 164 ASP A N 1
ATOM 1288 C CA . ASP A 1 164 ? -13.822 74.994 -24.379 1.00 29.89 164 ASP A CA 1
ATOM 1289 C C . ASP A 1 164 ? -13.726 74.909 -22.831 1.00 29.89 164 ASP A C 1
ATOM 1291 O O . ASP A 1 164 ? -14.545 74.265 -22.188 1.00 29.89 164 ASP A O 1
ATOM 1295 N N . GLU A 1 165 ? -12.838 75.572 -22.069 1.00 29.23 165 GLU A N 1
ATOM 1296 C CA . GLU A 1 165 ? -11.586 76.362 -22.178 1.00 29.23 165 GLU A CA 1
ATOM 1297 C C . GLU A 1 165 ? -11.142 76.646 -20.698 1.00 29.23 165 GLU A C 1
ATOM 1299 O O . GLU A 1 165 ? -11.980 76.622 -19.795 1.00 29.23 165 GLU A O 1
ATOM 1304 N N . ASP A 1 166 ? -9.855 76.960 -20.481 1.00 28.02 166 ASP A N 1
ATOM 1305 C CA . ASP A 1 166 ? -9.268 77.846 -19.440 1.00 28.02 166 ASP A CA 1
ATOM 1306 C C . ASP A 1 166 ? -9.146 77.483 -17.925 1.00 28.02 166 ASP A C 1
ATOM 1308 O O . ASP A 1 166 ? -10.098 77.495 -17.149 1.00 28.02 166 ASP A O 1
ATOM 1312 N N . ASP A 1 167 ? -7.875 77.269 -17.537 1.00 27.80 167 ASP A N 1
ATOM 1313 C CA . ASP A 1 167 ? -6.993 78.068 -16.642 1.00 27.80 167 ASP A CA 1
ATOM 1314 C C . ASP A 1 167 ? -7.238 78.325 -15.126 1.00 27.80 167 ASP A C 1
ATOM 1316 O O . ASP A 1 167 ? -8.340 78.557 -14.633 1.00 27.80 167 ASP A O 1
ATOM 1320 N N . ASP A 1 168 ? -6.075 78.415 -14.456 1.00 28.11 168 ASP A N 1
ATOM 1321 C CA . ASP A 1 168 ? -5.703 79.090 -13.194 1.00 28.11 168 ASP A CA 1
ATOM 1322 C C . ASP A 1 168 ? -5.781 78.377 -11.814 1.00 28.11 168 ASP A C 1
ATOM 1324 O O . ASP A 1 168 ? -6.800 78.315 -11.127 1.00 28.11 168 ASP A O 1
ATOM 1328 N N . ASP A 1 169 ? -4.592 77.915 -11.389 1.00 27.72 169 ASP A N 1
ATOM 1329 C CA . ASP A 1 169 ? -3.792 78.396 -10.238 1.00 27.72 169 ASP A CA 1
ATOM 1330 C C . ASP A 1 169 ? -4.447 78.686 -8.860 1.00 27.72 169 ASP A C 1
ATOM 1332 O O . ASP A 1 169 ? -5.203 79.633 -8.678 1.00 27.72 169 ASP A O 1
ATOM 1336 N N . GLU A 1 170 ? -4.010 77.952 -7.822 1.00 27.95 170 GLU A N 1
ATOM 1337 C CA . GLU A 1 170 ? -3.186 78.449 -6.688 1.00 27.95 170 GLU A CA 1
ATOM 1338 C C . GLU A 1 170 ? -3.259 77.506 -5.463 1.00 27.95 170 GLU A C 1
ATOM 1340 O O . GLU A 1 170 ? -4.316 77.224 -4.896 1.00 27.95 170 GLU A O 1
ATOM 1345 N N . ALA A 1 171 ? -2.085 77.086 -4.980 1.00 28.61 171 ALA A N 1
ATOM 1346 C CA . ALA A 1 171 ? -1.871 76.591 -3.615 1.00 28.61 171 ALA A CA 1
ATOM 1347 C C . ALA A 1 171 ? -1.793 77.777 -2.622 1.00 28.61 171 ALA A C 1
ATOM 1349 O O . ALA A 1 171 ? -1.407 78.874 -3.026 1.00 28.61 171 ALA A O 1
ATOM 1350 N N . PRO A 1 172 ? -2.032 77.584 -1.304 1.00 35.38 172 PRO A N 1
ATOM 1351 C CA . PRO A 1 172 ? -0.872 77.324 -0.439 1.00 35.38 172 PRO A CA 1
ATOM 1352 C C . PRO A 1 172 ? -1.105 76.444 0.816 1.00 35.38 172 PRO A C 1
ATOM 1354 O O . PRO A 1 172 ? -2.042 76.610 1.590 1.00 35.38 172 PRO A O 1
ATOM 1357 N N . GLN A 1 173 ? -0.127 75.553 1.005 1.00 25.56 173 GLN A N 1
ATOM 1358 C CA . GLN A 1 173 ? 0.618 75.103 2.199 1.00 25.56 173 GLN A CA 1
ATOM 1359 C C . GLN A 1 173 ? 0.209 75.536 3.631 1.00 25.56 173 GLN A C 1
ATOM 1361 O O . GLN A 1 173 ? 0.036 76.720 3.903 1.00 25.56 173 GLN A O 1
ATOM 1366 N N . LEU A 1 174 ? 0.288 74.582 4.581 1.00 27.58 174 LEU A N 1
ATOM 1367 C CA . LEU A 1 174 ? 1.277 74.472 5.696 1.00 27.58 174 LEU A CA 1
ATOM 1368 C C . LEU A 1 174 ? 0.710 73.557 6.810 1.00 27.58 174 LEU A C 1
ATOM 1370 O O . LEU A 1 174 ? -0.307 73.882 7.408 1.00 27.58 174 LEU A O 1
ATOM 1374 N N . ALA A 1 175 ? 1.275 72.350 6.984 1.00 25.98 175 ALA A N 1
ATOM 1375 C CA . ALA A 1 175 ? 2.270 71.957 8.015 1.00 25.98 175 ALA A CA 1
ATOM 1376 C C . ALA A 1 175 ? 1.620 71.584 9.368 1.00 25.98 175 ALA A C 1
ATOM 1378 O O . ALA A 1 175 ? 0.646 72.203 9.766 1.00 25.98 175 ALA A O 1
ATOM 1379 N N . SER A 1 176 ? 2.054 70.588 10.140 1.00 27.66 176 SER A N 1
ATOM 1380 C CA . SER A 1 176 ? 3.367 69.977 10.407 1.00 27.66 176 SER A CA 1
ATOM 1381 C C . SER A 1 176 ? 3.120 68.555 11.001 1.00 27.66 176 SER A C 1
ATOM 1383 O O . SER A 1 176 ? 1.970 68.236 11.276 1.00 27.66 176 SER A O 1
ATOM 1385 N N . GLU A 1 177 ? 4.031 67.603 11.251 1.00 27.86 177 GLU A N 1
ATOM 1386 C CA . GLU A 1 177 ? 5.487 67.538 11.472 1.00 27.86 177 GLU A CA 1
ATOM 1387 C C . GLU A 1 177 ? 5.869 66.024 11.567 1.00 27.86 177 GLU A C 1
ATOM 1389 O O . GLU A 1 177 ? 5.157 65.279 12.230 1.00 27.86 177 GLU A O 1
ATOM 1394 N N . LYS A 1 178 ? 6.820 65.508 10.760 1.00 25.80 178 LYS A N 1
ATOM 1395 C CA . LYS A 1 178 ? 8.220 65.082 11.085 1.00 25.80 178 LYS A CA 1
ATOM 1396 C C . LYS A 1 178 ? 8.373 63.861 12.039 1.00 25.80 178 LYS A C 1
ATOM 1398 O O . LYS A 1 178 ? 7.955 63.960 13.183 1.00 25.80 178 LYS A O 1
ATOM 1403 N N . GLU A 1 179 ? 8.870 62.676 11.620 1.00 24.33 179 GLU A N 1
ATOM 1404 C CA . GLU A 1 179 ? 10.275 62.247 11.290 1.00 24.33 179 GLU A CA 1
ATOM 1405 C C . GLU A 1 179 ? 11.271 62.317 12.493 1.00 24.33 179 GLU A C 1
ATOM 1407 O O . GLU A 1 179 ? 11.068 63.190 13.338 1.00 24.33 179 GLU A O 1
ATOM 1412 N N . PRO A 1 180 ? 12.450 61.624 12.560 1.00 37.69 180 PRO A N 1
ATOM 1413 C CA . PRO A 1 180 ? 12.956 60.370 11.936 1.00 37.69 180 PRO A CA 1
ATOM 1414 C C . PRO A 1 180 ? 14.004 59.538 12.783 1.00 37.69 180 PRO A C 1
ATOM 1416 O O . PRO A 1 180 ? 14.356 59.885 13.907 1.00 37.69 180 PRO A O 1
ATOM 1419 N N . ALA A 1 181 ? 14.582 58.494 12.152 1.00 24.86 181 ALA A N 1
ATOM 1420 C CA . ALA A 1 181 ? 16.011 58.066 12.108 1.00 24.86 181 ALA A CA 1
ATOM 1421 C C . ALA A 1 181 ? 16.800 57.403 13.291 1.00 24.86 181 ALA A C 1
ATOM 1423 O O . ALA A 1 181 ? 17.255 58.061 14.220 1.00 24.86 181 ALA A O 1
ATOM 1424 N N . SER A 1 182 ? 17.252 56.155 13.032 1.00 26.17 182 SER A N 1
ATOM 1425 C CA . SER A 1 182 ? 18.647 55.605 13.045 1.00 26.17 182 SER A CA 1
ATOM 1426 C C . SER A 1 182 ? 19.556 55.541 14.311 1.00 26.17 182 SER A C 1
ATOM 1428 O O . SER A 1 182 ? 19.781 56.553 14.975 1.00 26.17 182 SER A O 1
ATOM 1430 N N . LYS A 1 183 ? 20.239 54.380 14.518 1.00 28.06 183 LYS A N 1
ATOM 1431 C CA . LYS A 1 183 ? 21.695 54.154 14.854 1.00 28.06 183 LYS A CA 1
ATOM 1432 C C . LYS A 1 183 ? 21.971 52.696 15.321 1.00 28.06 183 LYS A C 1
ATOM 1434 O O . LYS A 1 183 ? 21.354 52.258 16.277 1.00 28.06 183 LYS A O 1
ATOM 1439 N N . LYS A 1 184 ? 22.800 51.895 14.619 1.00 25.59 184 LYS A N 1
ATOM 1440 C CA . LYS A 1 184 ? 24.279 51.657 14.728 1.00 25.59 184 LYS A CA 1
ATOM 1441 C C . LYS A 1 184 ? 24.789 50.874 15.958 1.00 25.59 184 LYS A C 1
ATOM 1443 O O . LYS A 1 184 ? 24.667 51.417 17.040 1.00 25.59 184 LYS A O 1
ATOM 1448 N N . PHE A 1 185 ? 25.581 49.802 15.741 1.00 23.75 185 PHE A N 1
ATOM 1449 C CA . PHE A 1 185 ? 26.908 49.453 16.348 1.00 23.75 185 PHE A CA 1
ATOM 1450 C C . PHE A 1 185 ? 27.514 48.230 15.596 1.00 23.75 185 PHE A C 1
ATOM 1452 O O . PHE A 1 185 ? 26.744 47.429 15.098 1.00 23.75 185 PHE A O 1
ATOM 1459 N N . LYS A 1 186 ? 28.822 47.912 15.560 1.00 25.39 186 LYS A N 1
ATOM 1460 C CA . LYS A 1 186 ? 30.065 48.635 15.198 1.00 25.39 186 LYS A CA 1
ATOM 1461 C C . LYS A 1 186 ? 31.168 47.573 14.916 1.00 25.39 186 LYS A C 1
ATOM 1463 O O . LYS A 1 186 ? 31.335 46.666 15.719 1.00 25.39 186 LYS A O 1
ATOM 1468 N N . LYS A 1 187 ? 31.898 47.762 13.809 1.00 24.22 187 LYS A N 1
ATOM 1469 C CA . LYS A 1 187 ? 33.163 47.161 13.306 1.00 24.22 187 LYS A CA 1
ATOM 1470 C C . LYS A 1 187 ? 34.236 46.692 14.316 1.00 24.22 187 LYS A C 1
ATOM 1472 O O . LYS A 1 187 ? 34.450 47.363 15.324 1.00 24.22 187 LYS A O 1
ATOM 1477 N N . ASN A 1 188 ? 35.043 45.716 13.873 1.00 23.34 188 ASN A N 1
ATOM 1478 C CA . ASN A 1 188 ? 36.512 45.722 13.982 1.00 23.34 188 ASN A CA 1
ATOM 1479 C C . ASN A 1 188 ? 37.127 45.327 12.619 1.00 23.34 188 ASN A C 1
ATOM 1481 O O . ASN A 1 188 ? 36.641 44.394 11.988 1.00 23.34 188 ASN A O 1
ATOM 1485 N N . ASP A 1 189 ? 38.149 46.074 12.194 1.00 26.28 189 ASP A N 1
ATOM 1486 C CA . ASP A 1 189 ? 38.929 45.937 10.951 1.00 26.28 189 ASP A CA 1
ATOM 1487 C C . ASP A 1 189 ? 40.223 45.136 11.197 1.00 26.28 189 ASP A C 1
ATOM 1489 O O . ASP A 1 189 ? 40.753 45.207 12.304 1.00 26.28 189 ASP A O 1
ATOM 1493 N N . GLU A 1 190 ? 40.762 44.478 10.163 1.00 26.39 190 GLU A N 1
ATOM 1494 C CA . GLU A 1 190 ? 42.198 44.477 9.816 1.00 26.39 190 GLU A CA 1
ATOM 1495 C C . GLU A 1 190 ? 42.388 44.076 8.330 1.00 26.39 190 GLU A C 1
ATOM 1497 O O . GLU A 1 190 ? 41.592 43.330 7.766 1.00 26.39 190 GLU A O 1
ATOM 1502 N N . GLU A 1 191 ? 43.392 44.698 7.709 1.00 27.56 191 GLU A N 1
ATOM 1503 C CA . GLU A 1 191 ? 43.622 45.012 6.284 1.00 27.56 191 GLU A CA 1
ATOM 1504 C C . GLU A 1 191 ? 44.205 43.852 5.440 1.00 27.56 191 GLU A C 1
ATOM 1506 O O . GLU A 1 191 ? 44.777 42.932 6.023 1.00 27.56 191 GLU A O 1
ATOM 1511 N N . MET A 1 192 ? 44.125 43.927 4.091 1.00 25.03 192 MET A N 1
ATOM 1512 C CA . MET A 1 192 ? 45.277 43.985 3.144 1.00 25.03 192 MET A CA 1
ATOM 1513 C C . MET A 1 192 ? 44.879 43.653 1.673 1.00 25.03 192 MET A C 1
ATOM 1515 O O . MET A 1 192 ? 44.355 42.567 1.449 1.00 25.03 192 MET A O 1
ATOM 1519 N N . ASP A 1 193 ? 45.144 44.604 0.749 1.00 27.92 193 ASP A N 1
ATOM 1520 C CA . ASP A 1 193 ? 45.651 44.553 -0.661 1.00 27.92 193 ASP A CA 1
ATOM 1521 C C . ASP A 1 193 ? 45.168 43.446 -1.641 1.00 27.92 193 ASP A C 1
ATOM 1523 O O . ASP A 1 193 ? 44.956 42.309 -1.245 1.00 27.92 193 ASP A O 1
ATOM 1527 N N . GLU A 1 194 ? 45.047 43.586 -2.966 1.00 29.64 194 GLU A N 1
ATOM 1528 C CA . GLU A 1 194 ? 45.316 44.590 -4.013 1.00 29.64 194 GLU A CA 1
ATOM 1529 C C . GLU A 1 194 ? 44.634 44.020 -5.293 1.00 29.64 194 GLU A C 1
ATOM 1531 O O . GLU A 1 194 ? 44.682 42.814 -5.527 1.00 29.64 194 GLU A O 1
ATOM 1536 N N . ASP A 1 195 ? 43.981 44.891 -6.063 1.00 27.27 195 ASP A N 1
ATOM 1537 C CA . ASP A 1 195 ? 43.965 45.014 -7.532 1.00 27.27 195 ASP A CA 1
ATOM 1538 C C . ASP A 1 195 ? 43.820 43.773 -8.451 1.00 27.27 195 ASP A C 1
ATOM 1540 O O . ASP A 1 195 ? 44.731 42.961 -8.569 1.00 27.27 195 ASP A O 1
ATOM 1544 N N . GLU A 1 196 ? 42.754 43.749 -9.267 1.00 31.25 196 GLU A N 1
ATOM 1545 C CA . GLU A 1 196 ? 42.858 43.544 -10.728 1.00 31.25 196 GLU A CA 1
ATOM 1546 C C . GLU A 1 196 ? 41.562 44.021 -11.428 1.00 31.25 196 GLU A C 1
ATOM 1548 O O . GLU A 1 196 ? 40.526 43.361 -11.394 1.00 31.25 196 GLU A O 1
ATOM 1553 N N . GLU A 1 197 ? 41.633 45.218 -12.026 1.00 35.19 197 GLU A N 1
ATOM 1554 C CA . GLU A 1 197 ? 40.673 45.769 -12.995 1.00 35.19 197 GLU A CA 1
ATOM 1555 C C . GLU A 1 197 ? 40.742 44.990 -14.315 1.00 35.19 197 GLU A C 1
ATOM 1557 O O . GLU A 1 197 ? 41.829 44.872 -14.880 1.00 35.19 197 GLU A O 1
ATOM 1562 N N . TRP A 1 198 ? 39.589 44.576 -14.853 1.00 30.94 198 TRP A N 1
ATOM 1563 C CA . TRP A 1 198 ? 39.402 44.344 -16.290 1.00 30.94 198 TRP A CA 1
ATOM 1564 C C . TRP A 1 198 ? 38.021 44.857 -16.720 1.00 30.94 198 TRP A C 1
ATOM 1566 O O . TRP A 1 198 ? 37.006 44.214 -16.485 1.00 30.94 198 TRP A O 1
ATOM 1576 N N . GLU A 1 199 ? 38.073 46.090 -17.225 1.00 30.55 199 GLU A N 1
ATOM 1577 C CA . GLU A 1 199 ? 37.320 46.742 -18.310 1.00 30.55 199 GLU A CA 1
ATOM 1578 C C . GLU A 1 199 ? 35.890 46.256 -18.628 1.00 30.55 199 GLU A C 1
ATOM 1580 O O . GLU A 1 199 ? 35.682 45.150 -19.119 1.00 30.55 199 GLU A O 1
ATOM 1585 N N . ASP A 1 200 ? 34.942 47.180 -18.396 1.00 35.25 200 ASP A N 1
ATOM 1586 C CA . ASP A 1 200 ? 33.643 47.304 -19.071 1.00 35.25 200 ASP A CA 1
ATOM 1587 C C . ASP A 1 200 ? 33.819 47.139 -20.589 1.00 35.25 200 ASP A C 1
ATOM 1589 O O . ASP A 1 200 ? 34.482 47.969 -21.217 1.00 35.25 200 ASP A O 1
ATOM 1593 N N . ASP A 1 201 ? 33.176 46.125 -21.166 1.00 37.72 201 ASP A N 1
ATOM 1594 C CA . ASP A 1 201 ? 32.772 46.146 -22.568 1.00 37.72 201 ASP A CA 1
ATOM 1595 C C . ASP A 1 201 ? 31.241 46.110 -22.619 1.00 37.72 201 ASP A C 1
ATOM 1597 O O . ASP A 1 201 ? 30.576 45.344 -21.922 1.00 37.72 201 ASP A O 1
ATOM 1601 N N . GLU A 1 202 ? 30.752 47.055 -23.407 1.00 37.88 202 GLU A N 1
ATOM 1602 C CA . GLU A 1 202 ? 29.410 47.601 -23.522 1.00 37.88 202 GLU A CA 1
ATOM 1603 C C . GLU A 1 202 ? 28.345 46.563 -23.914 1.00 37.88 202 GLU A C 1
ATOM 1605 O O . GLU A 1 202 ? 28.573 45.717 -24.775 1.00 37.88 202 GLU A O 1
ATOM 1610 N N . ASP A 1 203 ? 27.181 46.702 -23.274 1.00 43.91 203 ASP A N 1
ATOM 1611 C CA . ASP A 1 203 ? 25.824 46.411 -23.749 1.00 43.91 203 ASP A CA 1
ATOM 1612 C C . ASP A 1 203 ? 25.712 45.986 -25.232 1.00 43.91 203 ASP A C 1
ATOM 1614 O O . ASP A 1 203 ? 25.607 46.828 -26.125 1.00 43.91 203 ASP A O 1
ATOM 1618 N N . ASP A 1 204 ? 25.633 44.677 -25.477 1.00 36.38 204 ASP A N 1
ATOM 1619 C CA . ASP A 1 204 ? 24.794 44.129 -26.546 1.00 36.38 204 ASP A CA 1
ATOM 1620 C C . ASP A 1 204 ? 23.580 43.507 -25.838 1.00 36.38 204 ASP A C 1
ATOM 1622 O O . ASP A 1 204 ? 23.593 42.353 -25.405 1.00 36.38 204 ASP A O 1
ATOM 1626 N N . GLU A 1 205 ? 22.547 44.331 -25.634 1.00 41.12 205 GLU A N 1
ATOM 1627 C CA . GLU A 1 205 ? 21.176 43.860 -25.436 1.00 41.12 205 GLU A CA 1
ATOM 1628 C C . GLU A 1 205 ? 20.751 43.175 -26.744 1.00 41.12 205 GLU A C 1
ATOM 1630 O O . GLU A 1 205 ? 20.099 43.773 -27.602 1.00 41.12 205 GLU A O 1
ATOM 1635 N N . ASP A 1 206 ? 21.165 41.921 -26.919 1.00 36.44 206 ASP A N 1
ATOM 1636 C CA . ASP A 1 206 ? 20.421 40.995 -27.757 1.00 36.44 206 ASP A CA 1
ATOM 1637 C C . ASP A 1 206 ? 19.078 40.789 -27.034 1.00 36.44 206 ASP A C 1
ATOM 1639 O O . ASP A 1 206 ? 18.939 39.958 -26.135 1.00 36.44 206 ASP A O 1
ATOM 1643 N N . GLU A 1 207 ? 18.094 41.628 -27.377 1.00 44.22 207 GLU A N 1
ATOM 1644 C CA . GLU A 1 207 ? 16.675 41.278 -27.302 1.00 44.22 207 GLU A CA 1
ATOM 1645 C C . GLU A 1 207 ? 16.486 40.052 -28.211 1.00 44.22 207 GLU A C 1
ATOM 1647 O O . GLU A 1 207 ? 16.025 40.153 -29.349 1.00 44.22 207 GLU A O 1
ATOM 1652 N N . ASP A 1 208 ? 16.938 38.891 -27.736 1.00 42.88 208 ASP A N 1
ATOM 1653 C CA . ASP A 1 208 ? 16.487 37.618 -28.257 1.00 42.88 208 ASP A CA 1
ATOM 1654 C C . ASP A 1 208 ? 14.983 37.594 -27.984 1.00 42.88 208 ASP A C 1
ATOM 1656 O O . ASP A 1 208 ? 14.534 37.531 -26.836 1.00 42.88 208 ASP A O 1
ATOM 1660 N N . ASP A 1 209 ? 14.214 37.716 -29.065 1.00 43.97 209 ASP A N 1
ATOM 1661 C CA . ASP A 1 209 ? 12.852 37.212 -29.191 1.00 43.97 209 ASP A CA 1
ATOM 1662 C C . ASP A 1 209 ? 12.865 35.710 -28.818 1.00 43.97 209 ASP A C 1
ATOM 1664 O O . ASP A 1 209 ? 12.778 34.839 -29.687 1.00 43.97 209 ASP A O 1
ATOM 1668 N N . ASP A 1 210 ? 13.030 35.390 -27.530 1.00 46.59 210 ASP A N 1
ATOM 1669 C CA . ASP A 1 210 ? 12.753 34.074 -26.961 1.00 46.59 210 ASP A CA 1
ATOM 1670 C C . ASP A 1 210 ? 11.231 33.953 -26.924 1.00 46.59 210 ASP A C 1
ATOM 1672 O O . ASP A 1 210 ? 10.562 34.201 -25.921 1.00 46.59 210 ASP A O 1
ATOM 1676 N N . ASP A 1 211 ? 10.678 33.695 -28.108 1.00 48.94 211 ASP A N 1
ATOM 1677 C CA . ASP A 1 211 ? 9.395 33.038 -28.288 1.00 48.94 211 ASP A CA 1
ATOM 1678 C C . ASP A 1 211 ? 9.421 31.820 -27.364 1.00 48.94 211 ASP A C 1
ATOM 1680 O O . ASP A 1 211 ? 10.121 30.847 -27.651 1.00 48.94 211 ASP A O 1
ATOM 1684 N N . GLY A 1 212 ? 8.801 31.981 -26.189 1.00 52.12 212 GLY A N 1
ATOM 1685 C CA . GLY A 1 212 ? 8.960 31.153 -25.002 1.00 52.12 212 GLY A CA 1
ATOM 1686 C C . GLY A 1 212 ? 8.548 29.713 -25.252 1.00 52.12 212 GLY A C 1
ATOM 1687 O O . GLY A 1 212 ? 7.470 29.285 -24.846 1.00 52.12 212 GLY A O 1
ATOM 1688 N N . MET A 1 213 ? 9.426 28.966 -25.912 1.00 54.84 213 MET A N 1
ATOM 1689 C CA . MET A 1 213 ? 9.354 27.528 -26.057 1.00 54.84 213 MET A CA 1
ATOM 1690 C C . MET A 1 213 ? 9.468 26.959 -24.653 1.00 54.84 213 MET A C 1
ATOM 1692 O O . MET A 1 213 ? 10.562 26.843 -24.096 1.00 54.84 213 MET A O 1
ATOM 1696 N N . VAL A 1 214 ? 8.316 26.651 -24.061 1.00 63.62 214 VAL A N 1
ATOM 1697 C CA . VAL A 1 214 ? 8.242 25.862 -22.838 1.00 63.62 214 VAL A CA 1
ATOM 1698 C C . VAL A 1 214 ? 9.052 24.596 -23.104 1.00 63.62 214 VAL A C 1
ATOM 1700 O O . VAL A 1 214 ? 8.789 23.864 -24.061 1.00 63.62 214 VAL A O 1
ATOM 1703 N N . ASN A 1 215 ? 10.121 24.407 -22.333 1.00 71.38 215 ASN A N 1
ATOM 1704 C CA . ASN A 1 215 ? 10.985 23.253 -22.506 1.00 71.38 215 ASN A CA 1
ATOM 1705 C C . ASN A 1 215 ? 10.203 22.015 -22.073 1.00 71.38 215 ASN A C 1
ATOM 1707 O O . ASN A 1 215 ? 9.908 21.852 -20.897 1.00 71.38 215 ASN A O 1
ATOM 1711 N N . ASP A 1 216 ? 9.900 21.149 -23.034 1.00 84.69 216 ASP A N 1
ATOM 1712 C CA . ASP A 1 216 ? 9.295 19.840 -22.806 1.00 84.69 216 ASP A CA 1
ATOM 1713 C C . ASP A 1 216 ? 10.309 18.900 -22.129 1.00 84.69 216 ASP A C 1
ATOM 1715 O O . ASP A 1 216 ? 11.058 18.158 -22.779 1.00 84.69 216 ASP A O 1
ATOM 1719 N N . THR A 1 217 ? 10.445 19.050 -20.809 1.00 89.06 217 THR A N 1
ATOM 1720 C CA . THR A 1 217 ? 11.430 18.351 -19.982 1.00 89.06 217 THR A CA 1
ATOM 1721 C C . THR A 1 217 ? 10.834 17.832 -18.681 1.00 89.06 217 THR A C 1
ATOM 1723 O O . THR A 1 217 ? 9.934 18.427 -18.101 1.00 89.06 217 THR A O 1
ATOM 1726 N N . CYS A 1 218 ? 11.405 16.733 -18.181 1.00 91.19 218 CYS A N 1
ATOM 1727 C CA . CYS A 1 218 ? 11.198 16.285 -16.808 1.00 91.19 218 CYS A CA 1
ATOM 1728 C C . CYS A 1 218 ? 12.361 16.774 -15.937 1.00 91.19 218 CYS A C 1
ATOM 1730 O O . CYS A 1 218 ? 13.521 16.424 -16.197 1.00 91.19 218 CYS A O 1
ATOM 1732 N N . ASP A 1 219 ? 12.057 17.522 -14.883 1.00 92.44 219 ASP A N 1
ATOM 1733 C CA . ASP A 1 219 ? 13.049 18.220 -14.075 1.00 92.44 219 ASP A CA 1
ATOM 1734 C C . ASP A 1 219 ? 13.147 17.668 -12.654 1.00 92.44 219 ASP A C 1
ATOM 1736 O O . ASP A 1 219 ? 12.158 17.298 -12.030 1.00 92.44 219 ASP A O 1
ATOM 1740 N N . ILE A 1 220 ? 14.373 17.633 -12.121 1.00 94.00 220 ILE A N 1
ATOM 1741 C CA . ILE A 1 220 ? 14.626 17.436 -10.689 1.00 94.00 220 ILE A CA 1
ATOM 1742 C C . ILE A 1 220 ? 15.090 18.773 -10.124 1.00 94.00 220 ILE A C 1
ATOM 1744 O O . ILE A 1 220 ? 16.209 19.214 -10.411 1.00 94.00 220 ILE A O 1
ATOM 1748 N N . ILE A 1 221 ? 14.244 19.406 -9.319 1.00 93.62 221 ILE A N 1
ATOM 1749 C CA . ILE A 1 221 ? 14.478 20.744 -8.771 1.00 93.62 221 ILE A CA 1
ATOM 1750 C C . ILE A 1 221 ? 14.756 20.629 -7.281 1.00 93.62 221 ILE A C 1
ATOM 1752 O O . ILE A 1 221 ? 14.127 19.837 -6.603 1.00 93.62 221 ILE A O 1
ATOM 1756 N N . LEU A 1 222 ? 15.730 21.380 -6.767 1.00 95.06 222 LEU A N 1
ATOM 1757 C CA . LEU A 1 222 ? 16.030 21.386 -5.336 1.00 95.06 222 LEU A CA 1
ATOM 1758 C C . LEU A 1 222 ? 15.074 22.314 -4.587 1.00 95.06 222 LEU A C 1
ATOM 1760 O O . LEU A 1 222 ? 15.020 23.504 -4.895 1.00 95.06 222 LEU A O 1
ATOM 1764 N N . ASP A 1 223 ? 14.455 21.808 -3.528 1.00 90.88 223 ASP A N 1
ATOM 1765 C CA . ASP A 1 223 ? 13.555 22.598 -2.675 1.00 90.88 223 ASP A CA 1
ATOM 1766 C C . ASP A 1 223 ? 14.359 23.585 -1.808 1.00 90.88 223 ASP A C 1
ATOM 1768 O O . ASP A 1 223 ? 13.886 24.649 -1.409 1.00 90.88 223 ASP A O 1
ATOM 1772 N N . TYR A 1 224 ? 15.613 23.233 -1.499 1.00 89.38 224 TYR A N 1
ATOM 1773 C CA . TYR A 1 224 ? 16.539 24.046 -0.712 1.00 89.38 224 TYR A CA 1
ATOM 1774 C C . TYR A 1 224 ? 18.009 23.738 -1.028 1.00 89.38 224 TYR A C 1
ATOM 1776 O O . TYR A 1 224 ? 18.359 22.754 -1.680 1.00 89.38 224 TYR A O 1
ATOM 1784 N N . GLU A 1 225 ? 18.918 24.587 -0.537 1.00 92.69 225 GLU A N 1
ATOM 1785 C CA . GLU A 1 225 ? 20.357 24.410 -0.749 1.00 92.69 225 GLU A CA 1
ATOM 1786 C C . GLU A 1 225 ? 20.876 23.079 -0.169 1.00 92.69 225 GLU A C 1
ATOM 1788 O O . GLU A 1 225 ? 20.913 22.861 1.047 1.00 92.69 225 GLU A O 1
ATOM 1793 N N . VAL A 1 226 ? 21.378 22.205 -1.045 1.00 93.56 226 VAL A N 1
ATOM 1794 C CA . VAL A 1 226 ? 22.000 20.928 -0.670 1.00 93.56 226 VAL A CA 1
ATOM 1795 C C . VAL A 1 226 ? 23.514 21.090 -0.508 1.00 93.56 226 VAL A C 1
ATOM 1797 O O . VAL A 1 226 ? 24.218 21.650 -1.353 1.00 93.56 226 VAL A O 1
ATOM 1800 N N . LYS A 1 227 ? 24.072 20.567 0.591 1.00 95.56 227 LYS A N 1
ATOM 1801 C CA . LYS A 1 227 ? 25.514 20.679 0.867 1.00 95.56 227 LYS A CA 1
ATOM 1802 C C . LYS A 1 227 ? 26.328 19.804 -0.081 1.00 95.56 227 LYS A C 1
ATOM 1804 O O . LYS A 1 227 ? 25.956 18.684 -0.414 1.00 95.56 227 LYS A O 1
ATOM 1809 N N . LYS A 1 228 ? 27.542 20.246 -0.421 1.00 96.31 228 LYS A N 1
ATOM 1810 C CA . LYS A 1 228 ? 28.483 19.434 -1.207 1.00 96.31 228 LYS A CA 1
ATOM 1811 C C . LYS A 1 228 ? 28.692 18.046 -0.580 1.00 96.31 228 LYS A C 1
ATOM 1813 O O . LYS A 1 228 ? 29.234 17.935 0.519 1.00 96.31 228 LYS A O 1
ATOM 1818 N N . GLY A 1 229 ? 28.359 17.002 -1.338 1.00 95.50 229 GLY A N 1
ATOM 1819 C CA . GLY A 1 229 ? 28.502 15.601 -0.930 1.00 95.50 229 GLY A CA 1
ATOM 1820 C C . GLY A 1 229 ? 27.305 15.029 -0.167 1.00 95.50 229 GLY A C 1
ATOM 1821 O O . GLY A 1 229 ? 27.350 13.854 0.186 1.00 95.50 229 GLY A O 1
ATOM 1822 N N . GLN A 1 230 ? 26.267 15.830 0.079 1.00 94.88 230 GLN A N 1
ATOM 1823 C CA . GLN A 1 230 ? 24.953 15.339 0.480 1.00 94.88 230 GLN A CA 1
ATOM 1824 C C . GLN A 1 230 ? 24.251 14.733 -0.743 1.00 94.88 230 GLN A C 1
ATOM 1826 O O . GLN A 1 230 ? 24.465 15.171 -1.873 1.00 94.88 230 GLN A O 1
ATOM 1831 N N . GLU A 1 231 ? 23.482 13.676 -0.508 1.00 95.88 231 GLU A N 1
ATOM 1832 C CA . GLU A 1 231 ? 22.699 13.000 -1.539 1.00 95.88 231 GLU A CA 1
ATOM 1833 C C . GLU A 1 231 ? 21.457 13.825 -1.895 1.00 95.88 231 GLU A C 1
ATOM 1835 O O . GLU A 1 231 ? 20.830 14.402 -1.003 1.00 95.88 231 GLU A O 1
ATOM 1840 N N . ILE A 1 232 ? 21.130 13.880 -3.187 1.00 95.69 232 ILE A N 1
ATOM 1841 C CA . ILE A 1 232 ? 19.873 14.447 -3.686 1.00 95.69 232 ILE A CA 1
ATOM 1842 C C . ILE A 1 232 ? 18.828 13.333 -3.645 1.00 95.69 232 ILE A C 1
ATOM 1844 O O . ILE A 1 232 ? 19.097 12.224 -4.120 1.00 95.69 232 ILE A O 1
ATOM 1848 N N . THR A 1 233 ? 17.677 13.610 -3.045 1.00 95.50 233 THR A N 1
ATOM 1849 C CA . THR A 1 233 ? 16.623 12.625 -2.788 1.00 95.50 233 THR A CA 1
ATOM 1850 C C . THR A 1 233 ? 15.257 13.238 -3.024 1.00 95.50 233 THR A C 1
ATOM 1852 O O . THR A 1 233 ? 15.018 14.350 -2.559 1.00 95.50 233 THR A O 1
ATOM 1855 N N . ARG A 1 234 ? 14.350 12.467 -3.619 1.00 93.19 234 ARG A N 1
ATOM 1856 C CA . ARG A 1 234 ? 12.965 12.864 -3.882 1.00 93.19 234 ARG A CA 1
ATOM 1857 C C . ARG A 1 234 ? 11.974 12.041 -3.075 1.00 93.19 234 ARG A C 1
ATOM 1859 O O . ARG A 1 234 ? 12.334 11.008 -2.506 1.00 93.19 234 ARG A O 1
ATOM 1866 N N . HIS A 1 235 ? 10.718 12.458 -3.060 1.00 91.44 235 HIS A N 1
ATOM 1867 C CA . HIS A 1 235 ? 9.633 11.613 -2.585 1.00 91.44 235 HIS A CA 1
ATOM 1868 C C . HIS A 1 235 ? 9.148 10.708 -3.727 1.00 91.44 235 HIS A C 1
ATOM 1870 O O . HIS A 1 235 ? 9.117 11.126 -4.878 1.00 91.44 235 HIS A O 1
ATOM 1876 N N . TYR A 1 236 ? 8.833 9.440 -3.446 1.00 92.19 236 TYR A N 1
ATOM 1877 C CA . TYR A 1 236 ? 8.330 8.512 -4.483 1.00 92.19 236 TYR A CA 1
ATOM 1878 C C . TYR A 1 236 ? 6.804 8.462 -4.510 1.00 92.19 236 TYR A C 1
ATOM 1880 O O . TYR A 1 236 ? 6.244 7.865 -5.416 1.00 92.19 236 TYR A O 1
ATOM 1888 N N . GLY A 1 237 ? 6.164 9.053 -3.506 1.00 88.25 237 GLY A N 1
ATOM 1889 C CA . GLY A 1 237 ? 4.742 8.943 -3.234 1.00 88.25 237 GLY A CA 1
ATOM 1890 C C . GLY A 1 237 ? 4.510 8.557 -1.769 1.00 88.25 237 GLY A C 1
ATOM 1891 O O . GLY A 1 237 ? 5.392 7.933 -1.157 1.00 88.25 237 GLY A O 1
ATOM 1892 N N . PRO A 1 238 ? 3.366 8.948 -1.183 1.00 91.31 238 PRO A N 1
ATOM 1893 C CA . PRO A 1 238 ? 3.014 8.710 0.219 1.00 91.31 238 PRO A CA 1
ATOM 1894 C C . PRO A 1 238 ? 2.605 7.248 0.455 1.00 91.31 238 PRO A C 1
ATOM 1896 O O . PRO A 1 238 ? 1.485 6.933 0.848 1.00 91.31 238 PRO A O 1
ATOM 1899 N N . TYR A 1 239 ? 3.522 6.321 0.179 1.00 94.00 239 TYR A N 1
ATOM 1900 C CA . TYR A 1 239 ? 3.223 4.896 0.145 1.00 94.00 239 TYR A CA 1
ATOM 1901 C C . TYR A 1 239 ? 3.530 4.183 1.470 1.00 94.00 239 TYR A C 1
ATOM 1903 O O . TYR A 1 239 ? 4.602 4.383 2.058 1.00 94.00 239 TYR A O 1
ATOM 1911 N N . PRO A 1 240 ? 2.665 3.245 1.906 1.00 94.81 240 PRO A N 1
ATOM 1912 C CA . PRO A 1 240 ? 2.970 2.377 3.033 1.00 94.81 240 PRO A CA 1
ATOM 1913 C C . PRO A 1 240 ? 4.102 1.410 2.685 1.00 94.81 240 PRO A C 1
ATOM 1915 O O . PRO A 1 240 ? 4.336 1.063 1.520 1.00 94.81 240 PRO A O 1
ATOM 1918 N N . ASN A 1 241 ? 4.778 0.885 3.709 1.00 95.31 241 ASN A N 1
ATOM 1919 C CA . ASN A 1 241 ? 5.950 0.034 3.507 1.00 95.31 241 ASN A CA 1
ATOM 1920 C C . ASN A 1 241 ? 5.637 -1.243 2.712 1.00 95.31 241 ASN A C 1
ATOM 1922 O O . ASN A 1 241 ? 6.530 -1.765 2.044 1.00 95.31 241 ASN A O 1
ATOM 1926 N N . LYS A 1 242 ? 4.391 -1.741 2.745 1.00 93.81 242 LYS A N 1
ATOM 1927 C CA . LYS A 1 242 ? 3.969 -2.886 1.919 1.00 93.81 242 LYS A CA 1
ATOM 1928 C C . LYS A 1 242 ? 4.116 -2.603 0.416 1.00 93.81 242 LYS A C 1
ATOM 1930 O O . LYS A 1 242 ? 4.659 -3.437 -0.307 1.00 93.81 242 LYS A O 1
ATOM 1935 N N . ILE A 1 243 ? 3.727 -1.403 -0.023 1.00 94.25 243 ILE A N 1
ATOM 1936 C CA . ILE A 1 243 ? 3.824 -0.968 -1.421 1.00 94.25 243 ILE A CA 1
ATOM 1937 C C . ILE A 1 243 ? 5.279 -0.673 -1.765 1.00 94.25 243 ILE A C 1
ATOM 1939 O O . ILE A 1 243 ? 5.761 -1.142 -2.795 1.00 94.25 243 ILE A O 1
ATOM 1943 N N . ILE A 1 244 ? 6.015 0.012 -0.878 1.00 94.94 244 ILE A N 1
ATOM 1944 C CA . ILE A 1 244 ? 7.432 0.318 -1.124 1.00 94.94 244 ILE A CA 1
ATOM 1945 C C . ILE A 1 244 ? 8.253 -0.972 -1.295 1.00 94.94 244 ILE A C 1
ATOM 1947 O O . ILE A 1 244 ? 9.099 -1.075 -2.191 1.00 94.94 244 ILE A O 1
ATOM 1951 N N . LEU A 1 245 ? 7.966 -1.992 -0.483 1.00 95.19 245 LEU A N 1
ATOM 1952 C CA . LEU A 1 245 ? 8.636 -3.284 -0.567 1.00 95.19 245 LEU A CA 1
ATOM 1953 C C . LEU A 1 245 ? 8.317 -4.013 -1.872 1.00 95.19 245 LEU A C 1
ATOM 1955 O O . LEU A 1 245 ? 9.240 -4.581 -2.467 1.00 95.19 245 LEU A O 1
ATOM 1959 N N . SER A 1 246 ? 7.052 -4.005 -2.308 1.00 93.00 246 SER A N 1
ATOM 1960 C CA . SER A 1 246 ? 6.661 -4.683 -3.549 1.00 93.00 246 SER A CA 1
ATOM 1961 C C . SER A 1 246 ? 7.193 -3.957 -4.786 1.00 93.00 246 SER A C 1
ATOM 1963 O O . SER A 1 246 ? 7.872 -4.584 -5.599 1.00 93.00 246 SER A O 1
ATOM 1965 N N . LYS A 1 247 ? 6.984 -2.633 -4.883 1.00 92.25 247 LYS A N 1
ATOM 1966 C CA . LYS A 1 247 ? 7.332 -1.813 -6.059 1.00 92.25 247 LYS A CA 1
ATOM 1967 C C . LYS A 1 247 ? 8.819 -1.454 -6.161 1.00 92.25 247 LYS A C 1
ATOM 1969 O O . LYS A 1 247 ? 9.364 -1.426 -7.261 1.00 92.25 247 LYS A O 1
ATOM 1974 N N . TYR A 1 248 ? 9.512 -1.226 -5.040 1.00 94.38 248 TYR A N 1
ATOM 1975 C CA . TYR A 1 248 ? 10.901 -0.732 -5.053 1.00 94.38 248 TYR A CA 1
ATOM 1976 C C . TYR A 1 248 ? 11.917 -1.640 -4.346 1.00 94.38 248 TYR A C 1
ATOM 1978 O O . TYR A 1 248 ? 13.127 -1.432 -4.471 1.00 94.38 248 TYR A O 1
ATOM 1986 N N . GLY A 1 249 ? 11.467 -2.656 -3.605 1.00 93.94 249 GLY A N 1
ATOM 1987 C CA . GLY A 1 249 ? 12.359 -3.612 -2.943 1.00 93.94 249 GLY A CA 1
ATOM 1988 C C . GLY A 1 249 ? 13.022 -3.102 -1.657 1.00 93.94 249 GLY A C 1
ATOM 1989 O O . GLY A 1 249 ? 13.974 -3.725 -1.170 1.00 93.94 249 GLY A O 1
ATOM 1990 N N . PHE A 1 250 ? 12.529 -1.997 -1.086 1.00 94.75 250 PHE A N 1
ATOM 1991 C CA . PHE A 1 250 ? 12.977 -1.471 0.207 1.00 94.75 250 PHE A CA 1
ATOM 1992 C C . PHE A 1 250 ? 11.806 -1.119 1.136 1.00 94.75 250 PHE A C 1
ATOM 1994 O O . PHE A 1 250 ? 10.652 -1.286 0.776 1.00 94.75 250 PHE A O 1
ATOM 2001 N N . ALA A 1 251 ? 12.100 -0.700 2.364 1.00 95.12 251 ALA A N 1
ATOM 2002 C CA . ALA A 1 251 ? 11.124 -0.156 3.305 1.00 95.12 251 ALA A CA 1
ATOM 2003 C C . ALA A 1 251 ? 11.804 0.916 4.166 1.00 95.12 251 ALA A C 1
ATOM 2005 O O . ALA A 1 251 ? 13.031 0.897 4.331 1.00 95.12 251 ALA A O 1
ATOM 2006 N N . VAL A 1 252 ? 11.008 1.827 4.710 1.00 93.62 252 VAL A N 1
ATOM 2007 C CA . VAL A 1 252 ? 11.448 2.976 5.503 1.00 93.62 252 VAL A CA 1
ATOM 2008 C C . VAL A 1 252 ? 11.197 2.699 6.989 1.00 93.62 252 VAL A C 1
ATOM 2010 O O . VAL A 1 252 ? 10.142 2.188 7.369 1.00 93.62 252 VAL A O 1
ATOM 2013 N N . GLU A 1 253 ? 12.191 2.991 7.838 1.00 91.25 253 GLU A N 1
ATOM 2014 C CA . GLU A 1 253 ? 12.017 2.924 9.298 1.00 91.25 253 GLU A CA 1
ATOM 2015 C C . GLU A 1 253 ? 11.119 4.085 9.740 1.00 91.25 253 GLU A C 1
ATOM 2017 O O . GLU A 1 253 ? 11.343 5.207 9.300 1.00 91.25 253 GLU A O 1
ATOM 2022 N N . ASP A 1 254 ? 10.132 3.811 10.598 1.00 89.69 254 ASP A N 1
ATOM 2023 C CA . ASP A 1 254 ? 9.186 4.814 11.111 1.00 89.69 254 ASP A CA 1
ATOM 2024 C C . ASP A 1 254 ? 8.483 5.617 9.992 1.00 89.69 254 ASP A C 1
ATOM 2026 O O . ASP A 1 254 ? 8.355 6.836 10.061 1.00 89.69 254 ASP A O 1
ATOM 2030 N N . ASN A 1 255 ? 8.044 4.918 8.936 1.00 92.69 255 ASN A N 1
ATOM 2031 C CA . ASN A 1 255 ? 7.345 5.521 7.800 1.00 92.69 255 ASN A CA 1
ATOM 2032 C C . ASN A 1 255 ? 6.001 6.150 8.244 1.00 92.69 255 ASN A C 1
ATOM 2034 O O . ASN A 1 255 ? 5.130 5.409 8.711 1.00 92.69 255 ASN A O 1
ATOM 2038 N N . PRO A 1 256 ? 5.792 7.471 8.072 1.00 91.94 256 PRO A N 1
ATOM 2039 C CA . PRO A 1 256 ? 4.539 8.136 8.440 1.00 91.94 256 PRO A CA 1
ATOM 2040 C C . PRO A 1 256 ? 3.362 7.741 7.537 1.00 91.94 256 PRO A C 1
ATOM 2042 O O . PRO A 1 256 ? 2.212 7.939 7.900 1.00 91.94 256 PRO A O 1
ATOM 2045 N N . HIS A 1 257 ? 3.619 7.126 6.386 1.00 93.00 257 HIS A N 1
ATOM 2046 C CA . HIS A 1 257 ? 2.573 6.643 5.485 1.00 93.00 257 HIS A CA 1
ATOM 2047 C C . HIS A 1 257 ? 2.258 5.158 5.684 1.00 93.00 257 HIS A C 1
ATOM 2049 O O . HIS A 1 257 ? 1.526 4.574 4.888 1.00 93.00 257 HIS A O 1
ATOM 2055 N N . ASP A 1 258 ? 2.832 4.503 6.702 1.00 94.56 258 ASP A N 1
ATOM 2056 C CA . ASP A 1 258 ? 2.596 3.077 6.918 1.00 94.56 258 ASP A CA 1
ATOM 2057 C C . ASP A 1 258 ? 1.152 2.809 7.357 1.00 94.56 258 ASP A C 1
ATOM 2059 O O . ASP A 1 258 ? 0.564 3.555 8.140 1.00 94.56 258 ASP A O 1
ATOM 2063 N N . THR A 1 259 ? 0.580 1.716 6.860 1.00 95.19 259 THR A N 1
ATOM 2064 C CA . THR A 1 259 ? -0.809 1.339 7.132 1.00 95.19 259 THR A CA 1
ATOM 2065 C C . THR A 1 259 ? -0.929 -0.159 7.362 1.00 95.19 259 THR A C 1
ATOM 2067 O O . THR A 1 259 ? -0.113 -0.954 6.890 1.00 95.19 259 THR A O 1
ATOM 2070 N N . VAL A 1 260 ? -1.973 -0.560 8.088 1.00 94.75 260 VAL A N 1
ATOM 2071 C CA . VAL A 1 260 ? -2.418 -1.957 8.139 1.00 94.75 260 VAL A CA 1
ATOM 2072 C C . VAL A 1 260 ? -3.814 -2.093 7.561 1.00 94.75 260 VAL A C 1
ATOM 2074 O O . VAL A 1 260 ? -4.710 -1.292 7.826 1.00 94.75 260 VAL A O 1
ATOM 2077 N N . THR A 1 261 ? -3.999 -3.157 6.797 1.00 94.62 261 THR A N 1
ATOM 2078 C CA . THR A 1 261 ? -5.234 -3.481 6.100 1.00 94.62 261 THR A CA 1
ATOM 2079 C C . THR A 1 261 ? -6.216 -4.172 7.051 1.00 94.62 261 THR A C 1
ATOM 2081 O O . THR A 1 261 ? -5.885 -5.133 7.757 1.00 94.62 261 THR A O 1
ATOM 2084 N N . ILE A 1 262 ? -7.462 -3.710 7.049 1.00 95.75 262 ILE A N 1
ATOM 2085 C CA . ILE A 1 262 ? -8.591 -4.246 7.804 1.00 95.75 262 ILE A CA 1
ATOM 2086 C C . ILE A 1 262 ? -9.646 -4.749 6.822 1.00 95.75 262 ILE A C 1
ATOM 2088 O O . ILE A 1 262 ? -10.350 -3.978 6.180 1.00 95.75 262 ILE A O 1
ATOM 2092 N N . GLN A 1 263 ? -9.799 -6.069 6.747 1.00 94.75 263 GLN A N 1
ATOM 2093 C CA . GLN A 1 263 ? -10.824 -6.676 5.900 1.00 94.75 263 GLN A CA 1
ATOM 2094 C C . GLN A 1 263 ? -12.212 -6.552 6.537 1.00 94.75 263 GLN A C 1
ATOM 2096 O O . GLN A 1 263 ? -12.376 -6.737 7.749 1.00 94.75 263 GLN A O 1
ATOM 2101 N N . LEU A 1 264 ? -13.239 -6.373 5.708 1.00 95.62 264 LEU A N 1
ATOM 2102 C CA . LEU A 1 264 ? -14.645 -6.321 6.116 1.00 95.62 264 LEU A CA 1
ATOM 2103 C C . LEU A 1 264 ? -15.069 -7.548 6.939 1.00 95.62 264 LEU A C 1
ATOM 2105 O O . LEU A 1 264 ? -15.853 -7.441 7.884 1.00 95.62 264 LEU A O 1
ATOM 2109 N N . GLU A 1 265 ? -14.511 -8.721 6.641 1.00 95.06 265 GLU A N 1
ATOM 2110 C CA . GLU A 1 265 ? -14.750 -9.936 7.423 1.00 95.06 265 GLU A CA 1
ATOM 2111 C C . GLU A 1 265 ? -14.233 -9.821 8.869 1.00 95.06 265 GLU A C 1
ATOM 2113 O O . GLU A 1 265 ? -14.889 -10.296 9.798 1.00 95.06 265 GLU A O 1
ATOM 2118 N N . MET A 1 266 ? -13.116 -9.126 9.107 1.00 96.25 266 MET A N 1
ATOM 2119 C CA . MET A 1 266 ? -12.636 -8.854 10.467 1.00 96.25 266 MET A CA 1
ATOM 2120 C C . MET A 1 266 ? -13.595 -7.921 11.214 1.00 96.25 266 MET A C 1
ATOM 2122 O O . MET A 1 266 ? -13.886 -8.153 12.391 1.00 96.25 266 MET A O 1
ATOM 2126 N N . VAL A 1 267 ? -14.147 -6.914 10.526 1.00 96.94 267 VAL A N 1
ATOM 2127 C CA . VAL A 1 267 ? -15.168 -6.010 11.084 1.00 96.94 267 VAL A CA 1
ATOM 2128 C C . VAL A 1 267 ? -16.431 -6.790 11.452 1.00 96.94 267 VAL A C 1
ATOM 2130 O O . VAL A 1 267 ? -16.941 -6.661 12.570 1.00 96.94 267 VAL A O 1
ATOM 2133 N N . ARG A 1 268 ? -16.897 -7.677 10.562 1.00 95.25 268 ARG A N 1
ATOM 2134 C CA . ARG A 1 268 ? -18.042 -8.571 10.799 1.00 95.25 268 ARG A CA 1
ATOM 2135 C C . ARG A 1 268 ? -17.821 -9.445 12.035 1.00 95.25 268 ARG A C 1
ATOM 2137 O O . ARG A 1 268 ? -18.715 -9.553 12.883 1.00 95.25 268 ARG A O 1
ATOM 2144 N N . GLN A 1 269 ? -16.634 -10.036 12.179 1.00 95.00 269 GLN A N 1
ATOM 2145 C CA . GLN A 1 269 ? -16.267 -10.853 13.340 1.00 95.00 269 GLN A CA 1
ATOM 2146 C C . GLN A 1 269 ? -16.229 -10.035 14.637 1.00 95.00 269 GLN A C 1
ATOM 2148 O O . GLN A 1 269 ? -16.810 -10.459 15.645 1.00 95.00 269 GLN A O 1
ATOM 2153 N N . ALA 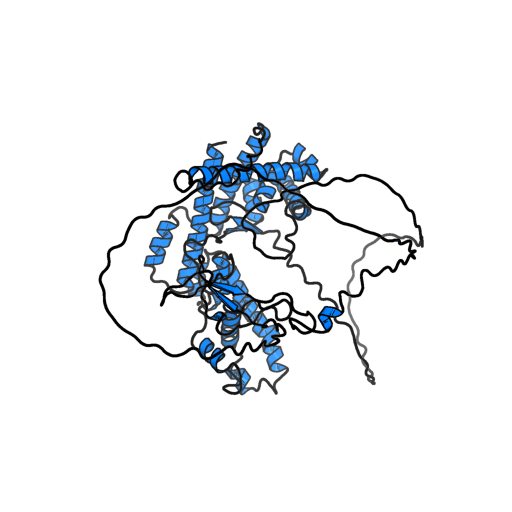A 1 270 ? -15.611 -8.851 14.609 1.00 95.94 270 ALA A N 1
ATOM 2154 C CA . ALA A 1 270 ? -15.550 -7.945 15.752 1.00 95.94 270 ALA A CA 1
ATOM 2155 C C . ALA A 1 270 ? -16.961 -7.541 16.206 1.00 95.94 270 ALA A C 1
ATOM 2157 O O . ALA A 1 270 ? -17.317 -7.724 17.373 1.00 95.94 270 ALA A O 1
ATOM 2158 N N . ALA A 1 271 ? -17.808 -7.083 15.282 1.00 94.88 271 ALA A N 1
ATOM 2159 C CA . ALA A 1 271 ? -19.172 -6.647 15.570 1.00 94.88 271 ALA A CA 1
ATOM 2160 C C . ALA A 1 271 ? -20.060 -7.786 16.099 1.00 94.88 271 ALA A C 1
ATOM 2162 O O . ALA A 1 271 ? -20.802 -7.609 17.074 1.00 94.88 271 ALA A O 1
ATOM 2163 N N . SER A 1 272 ? -19.943 -8.987 15.523 1.00 92.31 272 SER A N 1
ATOM 2164 C CA . SER A 1 272 ? -20.732 -10.166 15.914 1.00 92.31 272 SER A CA 1
ATOM 2165 C C . SER A 1 272 ? -20.506 -10.584 17.370 1.00 92.31 272 SER A C 1
ATOM 2167 O O . SER A 1 272 ? -21.434 -11.064 18.032 1.00 92.31 272 SER A O 1
ATOM 2169 N N . LYS A 1 273 ? -19.310 -10.329 17.922 1.00 92.50 273 LYS A N 1
ATOM 2170 C CA . LYS A 1 273 ? -18.995 -10.570 19.340 1.00 92.50 273 LYS A CA 1
ATOM 2171 C C . LYS A 1 273 ? -19.890 -9.765 20.289 1.00 92.50 273 LYS A C 1
ATOM 2173 O O . LYS A 1 273 ? -20.224 -10.246 21.378 1.00 92.50 273 LYS A O 1
ATOM 2178 N N . PHE A 1 274 ? -20.298 -8.567 19.871 1.00 94.19 274 PHE A N 1
ATOM 2179 C CA . PHE A 1 274 ? -21.086 -7.637 20.678 1.00 94.19 274 PHE A CA 1
ATOM 2180 C C . PHE A 1 274 ? -22.579 -7.659 20.324 1.00 94.19 274 PHE A C 1
ATOM 2182 O O . PHE A 1 274 ? -23.413 -7.697 21.231 1.00 94.19 274 PHE A O 1
ATOM 2189 N N . LEU A 1 275 ? -22.928 -7.670 19.032 1.00 90.69 275 LEU A N 1
ATOM 2190 C CA . LEU A 1 275 ? -24.303 -7.465 18.561 1.00 90.69 275 LEU A CA 1
ATOM 2191 C C . LEU A 1 275 ? -25.170 -8.738 18.565 1.00 90.69 275 LEU A C 1
ATOM 2193 O O . LEU A 1 275 ? -26.385 -8.620 18.708 1.00 90.69 275 LEU A O 1
ATOM 2197 N N . LYS A 1 276 ? -24.581 -9.947 18.505 1.00 87.69 276 LYS A N 1
ATOM 2198 C CA . LYS A 1 276 ? -25.274 -11.263 18.581 1.00 87.69 276 LYS A CA 1
ATOM 2199 C C . LYS A 1 276 ? -26.522 -11.415 17.685 1.00 87.69 276 LYS A C 1
ATOM 2201 O O . LYS A 1 276 ? -27.388 -12.243 17.969 1.00 87.69 276 LYS A O 1
ATOM 2206 N N . ASP A 1 277 ? -26.619 -10.613 16.634 1.00 93.06 277 ASP A N 1
ATOM 2207 C CA . ASP A 1 277 ? -27.733 -10.536 15.690 1.00 93.06 277 ASP A CA 1
ATOM 2208 C C . ASP A 1 277 ? -27.118 -10.429 14.290 1.00 93.06 277 ASP A C 1
ATOM 2210 O O . ASP A 1 277 ? -26.950 -9.340 13.749 1.00 93.06 277 ASP A O 1
ATOM 2214 N N . GLU A 1 278 ? -26.685 -11.575 13.756 1.00 92.38 278 GLU A N 1
ATOM 2215 C CA . GLU A 1 278 ? -25.952 -11.662 12.481 1.00 92.38 278 GLU A CA 1
ATOM 2216 C C . GLU A 1 278 ? -26.758 -11.082 11.313 1.00 92.38 278 GLU A C 1
ATOM 2218 O O . GLU A 1 278 ? -26.194 -10.433 10.440 1.00 92.38 278 GLU A O 1
ATOM 2223 N N . ALA A 1 279 ? -28.085 -11.249 11.327 1.00 94.38 279 ALA A N 1
ATOM 2224 C CA . ALA A 1 279 ? -28.957 -10.700 10.294 1.00 94.38 279 ALA A CA 1
ATOM 2225 C C . ALA A 1 279 ? -28.950 -9.164 10.295 1.00 94.38 279 ALA A C 1
ATOM 2227 O O . ALA A 1 279 ? -28.913 -8.560 9.229 1.00 94.38 279 ALA A O 1
ATOM 2228 N N . MET A 1 280 ? -28.950 -8.539 11.478 1.00 94.81 280 MET A N 1
ATOM 2229 C CA . MET A 1 280 ? -28.855 -7.081 11.600 1.00 94.81 280 MET A CA 1
ATOM 2230 C C . MET A 1 280 ? -27.480 -6.558 11.174 1.00 94.81 280 MET A C 1
ATOM 2232 O O . MET A 1 280 ? -27.398 -5.502 10.556 1.00 94.81 280 MET A O 1
ATOM 2236 N N . VAL A 1 281 ? -26.408 -7.273 11.530 1.00 94.88 281 VAL A N 1
ATOM 2237 C CA . VAL A 1 281 ? -25.041 -6.910 11.125 1.00 94.88 281 VAL A CA 1
ATOM 2238 C C . VAL A 1 281 ? -24.938 -6.914 9.605 1.00 94.88 281 VAL A C 1
ATOM 2240 O O . VAL A 1 281 ? -24.493 -5.928 9.031 1.00 94.88 281 VAL A O 1
ATOM 2243 N N . GLU A 1 282 ? -25.418 -7.973 8.954 1.00 95.50 282 GLU A N 1
ATOM 2244 C CA . GLU A 1 282 ? -25.352 -8.077 7.498 1.00 95.50 282 GLU A CA 1
ATOM 2245 C C . GLU A 1 282 ? -26.255 -7.048 6.802 1.00 95.50 282 GLU A C 1
ATOM 2247 O O . GLU A 1 282 ? -25.806 -6.391 5.874 1.00 95.50 282 GLU A O 1
ATOM 2252 N N . GLU A 1 283 ? -27.483 -6.819 7.287 1.00 95.88 283 GLU A N 1
ATOM 2253 C CA . GLU A 1 283 ? -28.369 -5.756 6.772 1.00 95.88 283 GLU A CA 1
ATOM 2254 C C . GLU A 1 283 ? -27.677 -4.385 6.768 1.00 95.88 283 GLU A C 1
ATOM 2256 O O . GLU A 1 283 ? -27.777 -3.632 5.803 1.00 95.88 283 GLU A O 1
ATOM 2261 N N . ARG A 1 284 ? -26.956 -4.070 7.847 1.00 96.12 284 ARG A N 1
ATOM 2262 C CA . ARG A 1 284 ? -26.272 -2.787 8.025 1.00 96.12 284 ARG A CA 1
ATOM 2263 C C . ARG A 1 284 ? -25.008 -2.652 7.190 1.00 96.12 284 ARG A C 1
ATOM 2265 O O . ARG A 1 284 ? -24.761 -1.565 6.686 1.00 96.12 284 ARG A O 1
ATOM 2272 N N . ILE A 1 285 ? -24.240 -3.732 7.037 1.00 95.62 285 ILE A N 1
ATOM 2273 C CA . ILE A 1 285 ? -23.083 -3.768 6.130 1.00 95.62 285 ILE A CA 1
ATOM 2274 C C . ILE A 1 285 ? -23.554 -3.527 4.698 1.00 95.62 285 ILE A C 1
ATOM 2276 O O . ILE A 1 285 ? -23.022 -2.656 4.028 1.00 95.62 285 ILE A O 1
ATOM 2280 N N . GLN A 1 286 ? -24.586 -4.248 4.252 1.00 95.06 286 GLN A N 1
ATOM 2281 C CA . GLN A 1 286 ? -25.108 -4.106 2.891 1.00 95.06 286 GLN A CA 1
ATOM 2282 C C . GLN A 1 286 ? -25.673 -2.706 2.635 1.00 95.06 286 GLN A C 1
ATOM 2284 O O . GLN A 1 286 ? -25.481 -2.159 1.557 1.00 95.06 286 GLN A O 1
ATOM 2289 N N . TRP A 1 287 ? -26.344 -2.112 3.627 1.00 95.12 287 TRP A N 1
ATOM 2290 C CA . TRP A 1 287 ? -26.784 -0.722 3.531 1.00 95.12 287 TRP A CA 1
ATOM 2291 C C . TRP A 1 287 ? -25.602 0.243 3.394 1.00 95.12 287 TRP A C 1
ATOM 2293 O O . TRP A 1 287 ? -25.636 1.100 2.519 1.00 95.12 287 TRP A O 1
ATOM 2303 N N . PHE A 1 288 ? -24.560 0.085 4.217 1.00 94.44 288 PHE A N 1
ATOM 2304 C CA . PHE A 1 288 ? -23.379 0.949 4.178 1.00 94.44 288 PHE A CA 1
ATOM 2305 C C . PHE A 1 288 ? -22.667 0.864 2.826 1.00 94.44 288 PHE A C 1
ATOM 2307 O O . PHE A 1 288 ? -22.497 1.886 2.185 1.00 94.44 288 PHE A O 1
ATOM 2314 N N . LEU A 1 289 ? -22.368 -0.343 2.341 1.00 92.38 289 LEU A N 1
ATOM 2315 C CA . LEU A 1 289 ? -21.704 -0.534 1.044 1.00 92.38 289 LEU A CA 1
ATOM 2316 C C . LEU A 1 289 ? -22.506 0.040 -0.134 1.00 92.38 289 LEU A C 1
ATOM 2318 O O . LEU A 1 289 ? -21.928 0.434 -1.131 1.00 92.38 289 LEU A O 1
ATOM 2322 N N . ALA A 1 290 ? -23.836 0.089 -0.028 1.00 91.44 290 ALA A N 1
ATOM 2323 C CA . ALA A 1 290 ? -24.697 0.665 -1.060 1.00 91.44 290 ALA A CA 1
ATOM 2324 C C . ALA A 1 290 ? -24.877 2.191 -0.948 1.00 91.44 290 ALA A C 1
ATOM 2326 O O . ALA A 1 290 ? -25.583 2.770 -1.770 1.00 91.44 290 ALA A O 1
ATOM 2327 N N . SER A 1 291 ? -24.351 2.828 0.102 1.00 90.12 291 SER A N 1
ATOM 2328 C CA . SER A 1 291 ? -24.551 4.259 0.375 1.00 90.12 291 SER A CA 1
ATOM 2329 C C . SER A 1 291 ? -23.271 5.011 0.731 1.00 90.12 291 SER A C 1
ATOM 2331 O O . SER A 1 291 ? -23.333 6.219 0.930 1.00 90.12 291 SER A O 1
ATOM 2333 N N . GLU A 1 292 ? -22.129 4.330 0.825 1.00 87.00 292 GLU A N 1
ATOM 2334 C CA . GLU A 1 292 ? -20.867 4.920 1.272 1.00 87.00 292 GLU A CA 1
ATOM 2335 C C . GLU A 1 292 ? -20.390 6.067 0.381 1.00 87.00 292 GLU A C 1
ATOM 2337 O O . GLU A 1 292 ? -19.966 7.078 0.931 1.00 87.00 292 GLU A O 1
ATOM 2342 N N . ASP A 1 293 ? -20.608 5.967 -0.931 1.00 85.94 293 ASP A N 1
ATOM 2343 C CA . ASP A 1 293 ? -20.262 6.980 -1.945 1.00 85.94 293 ASP A CA 1
ATOM 2344 C C . ASP A 1 293 ? -20.990 8.325 -1.722 1.00 85.94 293 ASP A C 1
ATOM 2346 O O . ASP A 1 293 ? -20.617 9.360 -2.259 1.00 85.94 293 ASP A O 1
ATOM 2350 N N . VAL A 1 294 ? -22.063 8.336 -0.918 1.00 84.81 294 VAL A N 1
ATOM 2351 C CA . VAL A 1 294 ? -22.774 9.570 -0.541 1.00 84.81 294 VAL A CA 1
ATOM 2352 C C . VAL A 1 294 ? -22.080 10.294 0.618 1.00 84.81 294 VAL A C 1
ATOM 2354 O O . VAL A 1 294 ? -22.266 11.494 0.808 1.00 84.81 294 VAL A O 1
ATOM 2357 N N . PHE A 1 295 ? -21.340 9.561 1.451 1.00 78.81 295 PHE A N 1
ATOM 2358 C CA . PHE A 1 295 ? -20.758 10.069 2.700 1.00 78.81 295 PHE A CA 1
ATOM 2359 C C . PHE A 1 295 ? -19.256 10.287 2.608 1.00 78.81 295 PHE A C 1
ATOM 2361 O O . PHE A 1 295 ? -18.711 11.160 3.276 1.00 78.81 295 PHE A O 1
ATOM 2368 N N . ILE A 1 296 ? -18.612 9.428 1.837 1.00 73.06 296 ILE A N 1
ATOM 2369 C CA . ILE A 1 296 ? -17.226 9.494 1.436 1.00 73.06 296 ILE A CA 1
ATOM 2370 C C . ILE A 1 296 ? -17.375 10.008 0.015 1.00 73.06 296 ILE A C 1
ATOM 2372 O O . ILE A 1 296 ? -17.861 9.253 -0.822 1.00 73.06 296 ILE A O 1
ATOM 2376 N N . GLY A 1 297 ? -17.163 11.308 -0.212 1.00 58.19 297 GLY A N 1
ATOM 2377 C CA . GLY A 1 297 ? -17.262 11.855 -1.568 1.00 58.19 297 GLY A CA 1
ATOM 2378 C C . GLY A 1 297 ? -16.470 10.963 -2.521 1.00 58.19 297 GLY A C 1
ATOM 2379 O O . GLY A 1 297 ? -15.464 10.389 -2.096 1.00 58.19 297 GLY A O 1
ATOM 2380 N N . ALA A 1 298 ? -16.953 10.790 -3.753 1.00 44.53 298 ALA A N 1
ATOM 2381 C CA . ALA A 1 298 ? -16.073 10.294 -4.799 1.00 44.53 298 ALA A CA 1
ATOM 2382 C C . ALA A 1 298 ? -14.826 11.184 -4.735 1.00 44.53 298 ALA A C 1
ATOM 2384 O O . ALA A 1 298 ? -14.956 12.405 -4.817 1.00 44.53 298 ALA A O 1
ATOM 2385 N N . ASP A 1 299 ? -13.675 10.595 -4.413 1.00 43.19 299 ASP A N 1
ATOM 2386 C CA . ASP A 1 299 ? -12.401 11.222 -4.737 1.00 43.19 299 ASP A CA 1
ATOM 2387 C C . ASP A 1 299 ? -12.497 11.387 -6.254 1.00 43.19 299 ASP A C 1
ATOM 2389 O O . ASP A 1 299 ? -12.470 10.393 -6.982 1.00 43.19 299 ASP A O 1
ATOM 2393 N N . ASP A 1 300 ? -12.764 12.609 -6.717 1.00 35.81 300 ASP A N 1
ATOM 2394 C CA . ASP A 1 300 ? -12.429 12.967 -8.085 1.00 35.81 300 ASP A CA 1
ATOM 2395 C C . ASP A 1 300 ? -10.941 12.618 -8.214 1.00 35.81 300 ASP A C 1
ATOM 2397 O O . ASP A 1 300 ? -10.155 12.944 -7.323 1.00 35.81 300 ASP A O 1
ATOM 2401 N N . GLY A 1 301 ? -10.591 11.840 -9.236 1.00 37.22 301 GLY A N 1
ATOM 2402 C CA . GLY A 1 301 ? -9.292 11.192 -9.410 1.00 37.22 301 GLY A CA 1
ATOM 2403 C C . GLY A 1 301 ? -8.105 12.127 -9.653 1.00 37.22 301 GLY A C 1
ATOM 2404 O O . GLY A 1 301 ? -7.193 11.720 -10.359 1.00 37.22 301 GLY A O 1
ATOM 2405 N N . ASP A 1 302 ? -8.088 13.316 -9.057 1.00 34.03 302 ASP A N 1
ATOM 2406 C CA . ASP A 1 302 ? -6.992 14.273 -9.118 1.00 34.03 302 ASP A CA 1
ATOM 2407 C C . ASP A 1 302 ? -6.304 14.399 -7.754 1.00 34.03 302 ASP A C 1
ATOM 2409 O O . ASP A 1 302 ? -6.906 14.733 -6.732 1.00 34.03 302 ASP A O 1
ATOM 2413 N N . ASP A 1 303 ? -5.003 14.128 -7.775 1.00 35.62 303 ASP A N 1
ATOM 2414 C CA . ASP A 1 303 ? -3.989 14.611 -6.847 1.00 35.62 303 ASP A CA 1
ATOM 2415 C C . ASP A 1 303 ? -4.247 14.463 -5.344 1.00 35.62 303 ASP A C 1
ATOM 2417 O O . ASP A 1 303 ? -4.830 15.297 -4.647 1.00 35.62 303 ASP A O 1
ATOM 2421 N N . HIS A 1 304 ? -3.599 13.445 -4.771 1.00 36.47 304 HIS A N 1
ATOM 2422 C CA . HIS A 1 304 ? -3.295 13.388 -3.344 1.00 36.47 304 HIS A CA 1
ATOM 2423 C C . HIS A 1 304 ? -2.294 14.487 -2.917 1.00 36.47 304 HIS A C 1
ATOM 2425 O O . HIS A 1 304 ? -1.184 14.200 -2.465 1.00 36.47 304 HIS A O 1
ATOM 2431 N N . GLU A 1 305 ? -2.731 15.745 -2.946 1.00 38.47 305 GLU A N 1
ATOM 2432 C CA . GLU A 1 305 ? -2.183 16.867 -2.182 1.00 38.47 305 GLU A CA 1
ATOM 2433 C C . GLU A 1 305 ? -3.147 17.300 -1.067 1.00 38.47 305 GLU A C 1
ATOM 2435 O O . GLU A 1 305 ? -3.465 18.474 -0.909 1.00 38.47 305 GLU A O 1
ATOM 2440 N N . HIS A 1 306 ? -3.595 16.386 -0.202 1.00 35.03 306 HIS A N 1
ATOM 2441 C CA . HIS A 1 306 ? -4.313 16.797 1.009 1.00 35.03 306 HIS A CA 1
ATOM 2442 C C . HIS A 1 306 ? -3.715 16.222 2.289 1.00 35.03 306 HIS A C 1
ATOM 2444 O O . HIS A 1 306 ? -4.187 15.261 2.894 1.00 35.03 306 HIS A O 1
ATOM 2450 N N . GLY A 1 307 ? -2.711 16.952 2.778 1.00 29.53 307 GLY A N 1
ATOM 2451 C CA . GLY A 1 307 ? -2.662 17.279 4.193 1.00 29.53 307 GLY A CA 1
ATOM 2452 C C . GLY A 1 307 ? -3.777 18.274 4.532 1.00 29.53 307 GLY A C 1
ATOM 2453 O O . GLY A 1 307 ? -3.646 19.464 4.277 1.00 29.53 307 GLY A O 1
ATOM 2454 N N . GLY A 1 308 ? -4.843 17.777 5.162 1.00 28.00 308 GLY A N 1
ATOM 2455 C CA . GLY A 1 308 ? -5.735 18.574 6.003 1.00 28.00 308 GLY A CA 1
ATOM 2456 C C . GLY A 1 308 ? -7.007 19.129 5.352 1.00 28.00 308 GLY A C 1
ATOM 2457 O O . GLY A 1 308 ? -6.970 19.901 4.405 1.00 28.00 308 GLY A O 1
ATOM 2458 N N . GLY A 1 309 ? -8.140 18.857 6.006 1.00 27.34 309 GLY A N 1
ATOM 2459 C CA . GLY A 1 309 ? -9.258 19.803 6.035 1.00 27.34 309 GLY A CA 1
ATOM 2460 C C . GLY A 1 309 ? -10.478 19.443 5.194 1.00 27.34 309 GLY A C 1
ATOM 2461 O O . GLY A 1 309 ? -10.744 20.047 4.165 1.00 27.34 309 GLY A O 1
ATOM 2462 N N . CYS A 1 310 ? -11.302 18.542 5.724 1.00 31.17 310 CYS A N 1
ATOM 2463 C CA . CYS A 1 310 ? -12.688 18.340 5.307 1.00 31.17 310 CYS A CA 1
ATOM 2464 C C . CYS A 1 310 ? -13.468 19.674 5.172 1.00 31.17 310 CYS A C 1
ATOM 2466 O O . CYS A 1 310 ? -13.579 20.444 6.129 1.00 31.17 310 CYS A O 1
ATOM 2468 N N . CYS A 1 311 ? -14.027 19.892 3.979 1.00 30.70 311 CYS A N 1
ATOM 2469 C CA . CYS A 1 311 ? -15.245 20.633 3.630 1.00 30.70 311 CYS A CA 1
ATOM 2470 C C . CYS A 1 311 ? -15.633 21.850 4.501 1.00 30.70 311 CYS A C 1
ATOM 2472 O O . CYS A 1 311 ? -16.448 21.763 5.425 1.00 30.70 311 CYS A O 1
ATOM 2474 N N . GLY A 1 312 ? -15.174 23.036 4.096 1.00 25.73 312 GLY A N 1
ATOM 2475 C CA . GLY A 1 312 ? -15.733 24.322 4.514 1.00 25.73 312 GLY A CA 1
ATOM 2476 C C . GLY A 1 312 ? -16.804 24.824 3.543 1.00 25.73 312 GLY A C 1
ATOM 2477 O O . GLY A 1 312 ? -16.517 25.624 2.659 1.00 25.73 312 GLY A O 1
ATOM 2478 N N . GLY A 1 313 ? -18.054 24.390 3.718 1.00 24.84 313 GLY A N 1
ATOM 2479 C CA . GLY A 1 313 ? -19.196 24.929 2.976 1.00 24.84 313 GLY A CA 1
ATOM 2480 C C . GLY A 1 313 ? -19.450 26.412 3.284 1.00 24.84 313 GLY A C 1
ATOM 2481 O O . GLY A 1 313 ? -19.858 26.767 4.391 1.00 24.84 313 GLY A O 1
ATOM 2482 N N . GLY A 1 314 ? -19.265 27.274 2.282 1.00 23.56 314 GLY A N 1
ATOM 2483 C CA . GLY A 1 314 ? -19.696 28.672 2.272 1.00 23.56 314 GLY A CA 1
ATOM 2484 C C . GLY A 1 314 ? -20.864 28.860 1.307 1.00 23.56 314 GLY A C 1
ATOM 2485 O O . GLY A 1 314 ? -20.676 28.946 0.101 1.00 23.56 314 GLY A O 1
ATOM 2486 N N . GLY A 1 315 ? -22.087 28.902 1.835 1.00 24.30 315 GLY A N 1
ATOM 2487 C CA . GLY A 1 315 ? -23.295 29.065 1.032 1.00 24.30 315 GLY A CA 1
ATOM 2488 C C . GLY A 1 315 ? -23.445 30.461 0.423 1.00 24.30 315 GLY A C 1
ATOM 2489 O O . GLY A 1 315 ? -23.355 31.467 1.125 1.00 24.30 315 GLY A O 1
ATOM 2490 N N . HIS A 1 316 ? -23.830 30.505 -0.852 1.00 26.77 316 HIS A N 1
ATOM 2491 C CA . HIS A 1 316 ? -24.540 31.640 -1.430 1.00 26.77 316 HIS A CA 1
ATOM 2492 C C . HIS A 1 316 ? -25.897 31.185 -1.966 1.00 26.77 316 HIS A C 1
ATOM 2494 O O . HIS A 1 316 ? -26.022 30.555 -3.008 1.00 26.77 316 HIS A O 1
ATOM 2500 N N . SER A 1 317 ? -26.938 31.519 -1.203 1.00 27.02 317 SER A N 1
ATOM 2501 C CA . SER A 1 317 ? -28.327 31.465 -1.638 1.00 27.02 317 SER A CA 1
ATOM 2502 C C . SER A 1 317 ? -28.598 32.559 -2.667 1.00 27.02 317 SER A C 1
ATOM 2504 O O . SER A 1 317 ? -28.365 33.723 -2.341 1.00 27.02 317 SER A O 1
ATOM 2506 N N . HIS A 1 318 ? -29.229 32.238 -3.795 1.00 26.33 318 HIS A N 1
ATOM 2507 C CA . HIS A 1 318 ? -30.227 33.127 -4.386 1.00 26.33 318 HIS A CA 1
ATOM 2508 C C . HIS A 1 318 ? -31.415 32.338 -4.948 1.00 26.33 318 HIS A C 1
ATOM 2510 O O . HIS A 1 318 ? -31.306 31.198 -5.382 1.00 26.33 318 HIS A O 1
ATOM 2516 N N . ASN A 1 319 ? -32.564 32.979 -4.778 1.00 22.81 319 ASN A N 1
ATOM 2517 C CA . ASN A 1 319 ? -33.926 32.478 -4.776 1.00 22.81 319 ASN A CA 1
ATOM 2518 C C . ASN A 1 319 ? -34.536 32.442 -6.189 1.00 22.81 319 ASN A C 1
ATOM 2520 O O . ASN A 1 319 ? -34.339 33.391 -6.939 1.00 22.81 319 ASN A O 1
ATOM 2524 N N . ASP A 1 320 ? -35.381 31.433 -6.407 1.00 25.19 320 ASP A N 1
ATOM 2525 C CA . ASP A 1 320 ? -36.705 31.453 -7.054 1.00 25.19 320 ASP A CA 1
ATOM 2526 C C . ASP A 1 320 ? -36.919 31.928 -8.514 1.00 25.19 320 ASP A C 1
ATOM 2528 O O . ASP A 1 320 ? -36.728 33.087 -8.863 1.00 25.19 320 ASP A O 1
ATOM 2532 N N . GLU A 1 321 ? -37.579 31.007 -9.238 1.00 24.42 321 GLU A N 1
ATOM 2533 C CA . GLU A 1 321 ? -38.709 31.186 -10.174 1.00 24.42 321 GLU A CA 1
ATOM 2534 C C . GLU A 1 321 ? -38.456 31.738 -11.593 1.00 24.42 321 GLU A C 1
ATOM 2536 O O . GLU A 1 321 ? -38.263 32.930 -11.780 1.00 24.42 321 GLU A O 1
ATOM 2541 N N . GLU A 1 322 ? -38.597 30.855 -12.597 1.00 24.94 322 GLU A N 1
ATOM 2542 C CA . GLU A 1 322 ? -39.469 30.952 -13.800 1.00 24.94 322 GLU A CA 1
ATOM 2543 C C . GLU A 1 322 ? -39.149 29.738 -14.710 1.00 24.94 322 GLU A C 1
ATOM 2545 O O . GLU A 1 322 ? -38.042 29.582 -15.203 1.00 24.94 322 GLU A O 1
ATOM 2550 N N . MET A 1 323 ? -39.931 28.653 -14.698 1.00 24.98 323 MET A N 1
ATOM 2551 C CA . MET A 1 323 ? -41.064 28.385 -15.596 1.00 24.98 323 MET A CA 1
ATOM 2552 C C . MET A 1 323 ? -40.783 28.723 -17.072 1.00 24.98 323 MET A C 1
ATOM 2554 O O . MET A 1 323 ? -41.096 29.823 -17.501 1.00 24.98 323 MET A O 1
ATOM 2558 N N . ASP A 1 324 ? -40.348 27.739 -17.868 1.00 25.30 324 ASP A N 1
ATOM 2559 C CA . ASP A 1 324 ? -40.863 27.632 -19.235 1.00 25.30 324 ASP A CA 1
ATOM 2560 C C . ASP A 1 324 ? -40.939 26.183 -19.738 1.00 25.30 324 ASP A C 1
ATOM 2562 O O . ASP A 1 324 ? -40.053 25.349 -19.546 1.00 25.30 324 ASP A O 1
ATOM 2566 N N . GLU A 1 325 ? -42.096 25.882 -20.317 1.00 25.09 325 GLU A N 1
ATOM 2567 C CA . GLU A 1 325 ? -42.516 24.592 -20.842 1.00 25.09 325 GLU A CA 1
ATOM 2568 C C . GLU A 1 325 ? -42.025 24.447 -22.285 1.00 25.09 325 GLU A C 1
ATOM 2570 O O . GLU A 1 325 ? -42.355 25.301 -23.097 1.00 25.09 325 GLU A O 1
ATOM 2575 N N . HIS A 1 326 ? -41.411 23.323 -22.676 1.00 27.19 326 HIS A N 1
ATOM 2576 C CA . HIS A 1 326 ? -41.568 22.838 -24.054 1.00 27.19 326 HIS A CA 1
ATOM 2577 C C . HIS A 1 326 ? -41.598 21.304 -24.159 1.00 27.19 326 HIS A C 1
ATOM 2579 O O . HIS A 1 326 ? -40.597 20.595 -24.153 1.00 27.19 326 HIS A O 1
ATOM 2585 N N . ASP A 1 327 ? -42.835 20.820 -24.285 1.00 22.47 327 ASP A N 1
ATOM 2586 C CA . ASP A 1 327 ? -43.272 19.520 -24.792 1.00 22.47 327 ASP A CA 1
ATOM 2587 C C . ASP A 1 327 ? -42.773 19.274 -26.223 1.00 22.47 327 ASP A C 1
ATOM 2589 O O . ASP A 1 327 ? -43.114 20.041 -27.119 1.00 22.47 327 ASP A O 1
ATOM 2593 N N . HIS A 1 328 ? -42.101 18.140 -26.456 1.00 26.44 328 HIS A N 1
ATOM 2594 C CA . HIS A 1 328 ? -42.366 17.312 -27.636 1.00 26.44 328 HIS A CA 1
ATOM 2595 C C . HIS A 1 328 ? -42.298 15.811 -27.318 1.00 26.44 328 HIS A C 1
ATOM 2597 O O . HIS A 1 328 ? -41.349 15.086 -27.597 1.00 26.44 328 HIS A O 1
ATOM 2603 N N . SER A 1 329 ? -43.418 15.345 -26.785 1.00 23.39 329 SER A N 1
ATOM 2604 C CA . SER A 1 329 ? -44.065 14.069 -27.073 1.00 23.39 329 SER A CA 1
ATOM 2605 C C . SER A 1 329 ? -43.687 13.393 -28.408 1.00 23.39 329 SER A C 1
ATOM 2607 O O . SER A 1 329 ? -44.072 13.855 -29.482 1.00 23.39 329 SER A O 1
ATOM 2609 N N . ARG A 1 330 ? -43.128 12.171 -28.335 1.00 25.34 330 ARG A N 1
ATOM 2610 C CA . ARG A 1 330 ? -43.561 11.022 -29.163 1.00 25.34 330 ARG A CA 1
ATOM 2611 C C . ARG A 1 330 ? -43.505 9.695 -28.402 1.00 25.34 330 ARG A C 1
ATOM 2613 O O . ARG A 1 330 ? -42.530 8.960 -28.390 1.00 25.34 330 ARG A O 1
ATOM 2620 N N . ASP A 1 331 ? -44.673 9.425 -27.843 1.00 22.69 331 ASP A N 1
ATOM 2621 C CA . ASP A 1 331 ? -45.316 8.160 -27.506 1.00 22.69 331 ASP A CA 1
ATOM 2622 C C . ASP A 1 331 ? -44.987 6.957 -28.426 1.00 22.69 331 ASP A C 1
ATOM 2624 O O . ASP A 1 331 ? -45.150 7.030 -29.650 1.00 22.69 331 ASP A O 1
ATOM 2628 N N . ARG A 1 332 ? -44.575 5.846 -27.792 1.00 26.42 332 ARG A N 1
ATOM 2629 C CA . ARG A 1 332 ? -44.981 4.428 -27.983 1.00 26.42 332 ARG A CA 1
ATOM 2630 C C . ARG A 1 332 ? -44.056 3.589 -27.081 1.00 26.42 332 ARG A C 1
ATOM 2632 O O . ARG A 1 332 ? -42.871 3.511 -27.347 1.00 26.42 332 ARG A O 1
ATOM 2639 N N . GLY A 1 333 ? -44.456 2.927 -26.001 1.00 23.38 333 GLY A N 1
ATOM 2640 C CA . GLY A 1 333 ? -45.735 2.309 -25.683 1.00 23.38 333 GLY A CA 1
ATOM 2641 C C . GLY A 1 333 ? -45.514 0.812 -25.419 1.00 23.38 333 GLY A C 1
ATOM 2642 O O . GLY A 1 333 ? -45.599 0.027 -26.352 1.00 23.38 333 GLY A O 1
ATOM 2643 N N . CYS A 1 334 ? -45.263 0.467 -24.145 1.00 21.94 334 CYS A N 1
ATOM 2644 C CA . CYS A 1 334 ? -45.545 -0.800 -23.437 1.00 21.94 334 CYS A CA 1
ATOM 2645 C C . CYS A 1 334 ? -45.191 -2.162 -24.083 1.00 21.94 334 CYS A C 1
ATOM 2647 O O . CYS A 1 334 ? -45.803 -2.544 -25.075 1.00 21.94 334 CYS A O 1
ATOM 2649 N N . CYS A 1 335 ? -44.446 -3.027 -23.369 1.00 23.38 335 CYS A N 1
ATOM 2650 C CA . CYS A 1 335 ? -45.026 -4.146 -22.586 1.00 23.38 335 CYS A CA 1
ATOM 2651 C C . CYS A 1 335 ? -43.979 -5.107 -21.960 1.00 23.38 335 CYS A C 1
ATOM 2653 O O . CYS A 1 335 ? -43.119 -5.654 -22.634 1.00 23.38 335 CYS A O 1
ATOM 2655 N N . ASP A 1 336 ? -44.137 -5.331 -20.652 1.00 22.80 336 ASP A N 1
ATOM 2656 C CA . ASP A 1 336 ? -44.141 -6.618 -19.933 1.00 22.80 336 ASP A CA 1
ATOM 2657 C C . ASP A 1 336 ? -43.124 -7.754 -20.240 1.00 22.80 336 ASP A C 1
ATOM 2659 O O . ASP A 1 336 ? -43.233 -8.487 -21.217 1.00 22.80 336 ASP A O 1
ATOM 2663 N N . SER A 1 337 ? -42.347 -8.071 -19.193 1.00 22.22 337 SER A N 1
ATOM 2664 C CA . SER A 1 337 ? -42.308 -9.380 -18.510 1.00 22.22 337 SER A CA 1
ATOM 2665 C C . SER A 1 337 ? -41.787 -10.660 -19.214 1.00 22.22 337 SER A C 1
ATOM 2667 O O . SER A 1 337 ? -42.436 -11.227 -20.087 1.00 22.22 337 SER A O 1
ATOM 2669 N N . LYS A 1 338 ? -40.793 -11.273 -18.530 1.00 25.09 338 LYS A N 1
ATOM 2670 C CA . LYS A 1 338 ? -40.497 -12.725 -18.321 1.00 25.09 338 LYS A CA 1
ATOM 2671 C C . LYS A 1 338 ? -39.376 -13.400 -19.139 1.00 25.09 338 LYS A C 1
ATOM 2673 O O . LYS A 1 338 ? -39.585 -13.893 -20.236 1.00 25.09 338 LYS A O 1
ATOM 2678 N N . ASN A 1 339 ? -38.273 -13.662 -18.429 1.00 22.34 339 ASN A N 1
ATOM 2679 C CA . ASN A 1 339 ? -37.780 -14.996 -18.029 1.00 22.34 339 ASN A CA 1
ATOM 2680 C C . ASN A 1 339 ? -37.804 -16.135 -19.081 1.00 22.34 339 ASN A C 1
ATOM 2682 O O . ASN A 1 339 ? -38.836 -16.785 -19.240 1.00 22.34 339 ASN A O 1
ATOM 2686 N N . SER A 1 340 ? -36.641 -16.532 -19.624 1.00 25.09 340 SER A N 1
ATOM 2687 C CA . SER A 1 340 ? -36.265 -17.961 -19.694 1.00 25.09 340 SER A CA 1
ATOM 2688 C C . SER A 1 340 ? -34.828 -18.237 -20.147 1.00 25.09 340 SER A C 1
ATOM 2690 O O . SER A 1 340 ? -34.373 -17.786 -21.190 1.00 25.09 340 SER A O 1
ATOM 2692 N N . LYS A 1 341 ? -34.178 -19.127 -19.395 1.00 24.34 341 LYS A N 1
ATOM 2693 C CA . LYS A 1 341 ? -32.972 -19.895 -19.733 1.00 24.34 341 LYS A CA 1
ATOM 2694 C C . LYS A 1 341 ? -33.174 -20.786 -20.974 1.00 24.34 341 LYS A C 1
ATOM 2696 O O . LYS A 1 341 ? -34.150 -21.537 -20.987 1.00 24.34 341 LYS A O 1
ATOM 2701 N N . LYS A 1 342 ? -32.180 -20.865 -21.878 1.00 25.03 342 LYS A N 1
ATOM 2702 C CA . LYS A 1 342 ? -31.542 -22.117 -22.393 1.00 25.03 342 LYS A CA 1
ATOM 2703 C C . LYS A 1 342 ? -30.679 -21.896 -23.654 1.00 25.03 342 LYS A C 1
ATOM 2705 O O . LYS A 1 342 ? -31.193 -21.824 -24.758 1.00 25.03 342 LYS A O 1
ATOM 2710 N N . ASN A 1 343 ? -29.363 -21.946 -23.473 1.00 22.27 343 ASN A N 1
ATOM 2711 C CA . ASN A 1 343 ? -28.452 -23.001 -23.947 1.00 22.27 343 ASN A CA 1
ATOM 2712 C C . ASN A 1 343 ? -28.825 -23.779 -25.245 1.00 22.27 343 ASN A C 1
ATOM 2714 O O . ASN A 1 343 ? -29.717 -24.633 -25.185 1.00 22.27 343 ASN A O 1
ATOM 2718 N N . LYS A 1 344 ? -28.060 -23.587 -26.341 1.00 25.11 344 LYS A N 1
ATOM 2719 C CA . LYS A 1 344 ? -27.302 -24.616 -27.116 1.00 25.11 344 LYS A CA 1
ATOM 2720 C C . LYS A 1 344 ? -26.989 -24.200 -28.574 1.00 25.11 344 LYS A C 1
ATOM 2722 O O . LYS A 1 344 ? -27.879 -24.194 -29.409 1.00 25.11 344 LYS A O 1
ATOM 2727 N N . ASN A 1 345 ? -25.697 -24.020 -28.852 1.00 22.33 345 ASN A N 1
ATOM 2728 C CA . ASN A 1 345 ? -24.844 -24.807 -29.762 1.00 22.33 345 ASN A CA 1
ATOM 2729 C C . ASN A 1 345 ? -25.264 -25.163 -31.220 1.00 22.33 345 ASN A C 1
ATOM 2731 O O . ASN A 1 345 ? -26.226 -25.897 -31.439 1.00 22.33 345 ASN A O 1
ATOM 2735 N N . VAL A 1 346 ? -24.293 -24.876 -32.114 1.00 24.97 346 VAL A N 1
ATOM 2736 C CA . VAL A 1 346 ? -23.889 -25.499 -33.408 1.00 24.97 346 VAL A CA 1
ATOM 2737 C C . VAL A 1 346 ? -24.582 -25.009 -34.693 1.00 24.97 346 VAL A C 1
ATOM 2739 O O . VAL A 1 346 ? -25.740 -25.338 -34.911 1.00 24.97 346 VAL A O 1
ATOM 2742 N N . SER A 1 347 ? -23.836 -24.367 -35.611 1.00 26.06 347 SER A N 1
ATOM 2743 C CA . SER A 1 347 ? -23.252 -25.042 -36.798 1.00 26.06 347 SER A CA 1
ATOM 2744 C C . SER A 1 347 ? -22.677 -24.087 -37.859 1.00 26.06 347 SER A C 1
ATOM 2746 O O . SER A 1 347 ? -23.390 -23.225 -38.361 1.00 26.06 347 SER A O 1
ATOM 2748 N N . ASP A 1 348 ? -21.425 -24.363 -38.231 1.00 25.31 348 ASP A N 1
ATOM 2749 C CA . ASP A 1 348 ? -20.758 -24.226 -39.536 1.00 25.31 348 ASP A CA 1
ATOM 2750 C C . ASP A 1 348 ? -21.558 -23.667 -40.727 1.00 25.31 348 ASP A C 1
ATOM 2752 O O . ASP A 1 348 ? -22.463 -24.340 -41.220 1.00 25.31 348 ASP A O 1
ATOM 2756 N N . LEU A 1 349 ? -21.064 -22.574 -41.324 1.00 26.73 349 LEU A N 1
ATOM 2757 C CA . LEU A 1 349 ? -21.031 -22.378 -42.780 1.00 26.73 349 LEU A CA 1
ATOM 2758 C C . LEU A 1 349 ? -19.766 -21.589 -43.171 1.00 26.73 349 LEU A C 1
ATOM 2760 O O . LEU A 1 349 ? -19.460 -20.555 -42.591 1.00 26.73 349 LEU A O 1
ATOM 2764 N N . LYS A 1 350 ? -19.029 -22.127 -44.148 1.00 25.44 350 LYS A N 1
ATOM 2765 C CA . LYS A 1 350 ? -17.890 -21.508 -44.845 1.00 25.44 350 LYS A CA 1
ATOM 2766 C C . LYS A 1 350 ? -18.331 -21.003 -46.229 1.00 25.44 350 LYS A C 1
ATOM 2768 O O . LYS A 1 350 ? -19.311 -21.528 -46.761 1.00 25.44 350 LYS A O 1
ATOM 2773 N N . VAL A 1 351 ? -17.435 -20.192 -46.814 1.00 27.33 351 VAL A N 1
ATOM 2774 C CA . VAL A 1 351 ? -17.255 -19.780 -48.229 1.00 27.33 351 VAL A CA 1
ATOM 2775 C C . VAL A 1 351 ? -18.159 -18.582 -48.619 1.00 27.33 351 VAL A C 1
ATOM 2777 O O . VAL A 1 351 ? -19.345 -18.627 -48.317 1.00 27.33 351 VAL A O 1
ATOM 2780 N N . ASP A 1 352 ? -17.700 -17.439 -49.154 1.00 26.36 352 ASP A N 1
ATOM 2781 C CA . ASP A 1 352 ? -16.641 -17.125 -50.136 1.00 26.36 352 ASP A CA 1
ATOM 2782 C C . ASP A 1 352 ? -16.009 -15.723 -49.926 1.00 26.36 352 ASP A C 1
ATOM 2784 O O . ASP A 1 352 ? -16.628 -14.834 -49.344 1.00 26.36 352 ASP A O 1
ATOM 2788 N N . GLU A 1 353 ? -14.776 -15.574 -50.426 1.00 29.28 353 GLU A N 1
ATOM 2789 C CA . GLU A 1 353 ? -13.973 -14.346 -50.578 1.00 29.28 353 GLU A CA 1
ATOM 2790 C C . GLU A 1 353 ? -14.514 -13.446 -51.712 1.00 29.28 353 GLU A C 1
ATOM 2792 O O . GLU A 1 353 ? -14.998 -13.984 -52.706 1.00 29.28 353 GLU A O 1
ATOM 2797 N N . GLU A 1 354 ? -14.394 -12.113 -51.580 1.00 28.11 354 GLU A N 1
ATOM 2798 C CA . GLU A 1 354 ? -13.880 -11.162 -52.602 1.00 28.11 354 GLU A CA 1
ATOM 2799 C C . GLU A 1 354 ? -14.049 -9.684 -52.143 1.00 28.11 354 GLU A C 1
ATOM 2801 O O . GLU A 1 354 ? -15.165 -9.194 -51.993 1.00 28.11 354 GLU A O 1
ATOM 2806 N N . ASP A 1 355 ? -12.899 -9.028 -51.924 1.00 28.98 355 ASP A N 1
ATOM 2807 C CA . ASP A 1 355 ? -12.496 -7.623 -52.151 1.00 28.98 355 ASP A CA 1
ATOM 2808 C C . ASP A 1 355 ? -13.475 -6.440 -51.938 1.00 28.98 355 ASP A C 1
ATOM 2810 O O . ASP A 1 355 ? -14.380 -6.235 -52.747 1.00 28.98 355 ASP A O 1
ATOM 2814 N N . GLN A 1 356 ? -13.153 -5.530 -51.000 1.00 29.44 356 GLN A N 1
ATOM 2815 C CA . GLN A 1 356 ? -12.685 -4.149 -51.289 1.00 29.44 356 GLN A CA 1
ATOM 2816 C C . GLN A 1 356 ? -12.534 -3.287 -50.022 1.00 29.44 356 GLN A C 1
ATOM 2818 O O . GLN A 1 356 ? -13.354 -3.357 -49.112 1.00 29.44 356 GLN A O 1
ATOM 2823 N N . ASP A 1 357 ? -11.460 -2.498 -50.034 1.00 29.67 357 ASP A N 1
ATOM 2824 C CA . ASP A 1 357 ? -11.021 -1.487 -49.068 1.00 29.67 357 ASP A CA 1
ATOM 2825 C C . ASP A 1 357 ? -12.049 -0.353 -48.855 1.00 29.67 357 ASP A C 1
ATOM 2827 O O . ASP A 1 357 ? -12.657 0.085 -49.833 1.00 29.67 357 ASP A O 1
ATOM 2831 N N . ASP A 1 358 ? -12.218 0.118 -47.612 1.00 27.44 358 ASP A N 1
ATOM 2832 C CA . ASP A 1 358 ? -12.157 1.545 -47.215 1.00 27.44 358 ASP A CA 1
ATOM 2833 C C . ASP A 1 358 ? -12.491 1.710 -45.715 1.00 27.44 358 ASP A C 1
ATOM 2835 O O . ASP A 1 358 ? -13.606 1.430 -45.279 1.00 27.44 358 ASP A O 1
ATOM 2839 N N . ASP A 1 359 ? -11.470 2.141 -44.974 1.00 28.56 359 ASP A N 1
ATOM 2840 C CA . ASP A 1 359 ? -11.426 3.226 -43.987 1.00 28.56 359 ASP A CA 1
ATOM 2841 C C . ASP A 1 359 ? -12.424 3.343 -42.811 1.00 28.56 359 ASP A C 1
ATOM 2843 O O . ASP A 1 359 ? -13.638 3.488 -42.954 1.00 28.56 359 ASP A O 1
ATOM 2847 N N . SER A 1 360 ? -11.797 3.505 -41.635 1.00 31.27 360 SER A N 1
ATOM 2848 C CA . SER A 1 360 ? -12.265 4.160 -40.402 1.00 31.27 360 SER A CA 1
ATOM 2849 C C . SER A 1 360 ? -13.435 3.514 -39.657 1.00 31.27 360 SER A C 1
ATOM 2851 O O . SER A 1 360 ? -14.578 3.953 -39.753 1.00 31.27 360 SER A O 1
ATOM 2853 N N . GLU A 1 361 ? -13.123 2.520 -38.828 1.00 29.33 361 GLU A N 1
ATOM 2854 C CA . GLU A 1 361 ? -13.910 2.262 -37.624 1.00 29.33 361 GLU A CA 1
ATOM 2855 C C . GLU A 1 361 ? -13.212 3.005 -36.486 1.00 29.33 361 GLU A C 1
ATOM 2857 O O . GLU A 1 361 ? -12.048 2.745 -36.194 1.00 29.33 361 GLU A O 1
ATOM 2862 N N . MET A 1 362 ? -13.921 4.021 -35.989 1.00 27.67 362 MET A N 1
ATOM 2863 C CA . MET A 1 362 ? -13.611 4.800 -34.799 1.00 27.67 362 MET A CA 1
ATOM 2864 C C . MET A 1 362 ? -13.249 3.857 -33.660 1.00 27.67 362 MET A C 1
ATOM 2866 O O . MET A 1 362 ? -13.964 2.878 -33.433 1.00 27.67 362 MET A O 1
ATOM 2870 N N . ASP A 1 363 ? -12.145 4.173 -32.993 1.00 31.27 363 ASP A N 1
ATOM 2871 C CA . ASP A 1 363 ? -11.774 3.574 -31.724 1.00 31.27 363 ASP A CA 1
ATOM 2872 C C . ASP A 1 363 ? -12.982 3.701 -30.782 1.00 31.27 363 ASP A C 1
ATOM 2874 O O . ASP A 1 363 ? -13.534 4.784 -30.591 1.00 31.27 363 ASP A O 1
ATOM 2878 N N . GLU A 1 364 ? -13.488 2.550 -30.335 1.00 31.55 364 GLU A N 1
ATOM 2879 C CA . GLU A 1 364 ? -14.478 2.487 -29.269 1.00 31.55 364 GLU A CA 1
ATOM 2880 C C . GLU A 1 364 ? -13.777 3.035 -28.032 1.00 31.55 364 GLU A C 1
ATOM 2882 O O . GLU A 1 364 ? -12.743 2.490 -27.648 1.00 31.55 364 GLU A O 1
ATOM 2887 N N . ASP A 1 365 ? -14.323 4.116 -27.473 1.00 31.05 365 ASP A N 1
ATOM 2888 C CA . ASP A 1 365 ? -13.952 4.656 -26.173 1.00 31.05 365 ASP A CA 1
ATOM 2889 C C . ASP A 1 365 ? -13.806 3.476 -25.195 1.00 31.05 365 ASP A C 1
ATOM 2891 O O . ASP A 1 365 ? -14.797 2.851 -24.796 1.00 31.05 365 ASP A O 1
ATOM 2895 N N . GLU A 1 366 ? -12.563 3.107 -24.871 1.00 32.69 366 GLU A N 1
ATOM 2896 C CA . GLU A 1 366 ? -12.274 2.326 -23.678 1.00 32.69 366 GLU A CA 1
ATOM 2897 C C . GLU A 1 366 ? -12.643 3.267 -22.533 1.00 32.69 366 GLU A C 1
ATOM 2899 O O . GLU A 1 366 ? -11.824 4.069 -22.100 1.00 32.69 366 GLU A O 1
ATOM 2904 N N . GLU A 1 367 ? -13.920 3.240 -22.125 1.00 31.86 367 GLU A N 1
ATOM 2905 C CA . GLU A 1 367 ? -14.351 3.750 -20.827 1.00 31.86 367 GLU A CA 1
ATOM 2906 C C . GLU A 1 367 ? -13.325 3.205 -19.834 1.00 31.86 367 GLU A C 1
ATOM 2908 O O . GLU A 1 367 ? -13.254 1.986 -19.641 1.00 31.86 367 GLU A O 1
ATOM 2913 N N . GLU A 1 368 ? -12.476 4.087 -19.300 1.00 37.91 368 GLU A N 1
ATOM 2914 C CA . GLU A 1 368 ? -11.572 3.754 -18.215 1.00 37.91 368 GLU A CA 1
ATOM 2915 C C . GLU A 1 368 ? -12.426 3.034 -17.176 1.00 37.91 368 GLU A C 1
ATOM 2917 O O . GLU A 1 368 ? -13.379 3.598 -16.631 1.00 37.91 368 GLU A O 1
ATOM 2922 N N . GLU A 1 369 ? -12.179 1.735 -16.984 1.00 33.50 369 GLU A N 1
ATOM 2923 C CA . GLU A 1 369 ? -12.767 1.019 -15.867 1.00 33.50 369 GLU A CA 1
ATOM 2924 C C . GLU A 1 369 ? -12.178 1.705 -14.634 1.00 33.50 369 GLU A C 1
ATOM 2926 O O . GLU A 1 369 ? -11.075 1.348 -14.223 1.00 33.50 369 GLU A O 1
ATOM 2931 N N . GLU A 1 370 ? -12.873 2.721 -14.095 1.00 41.19 370 GLU A N 1
ATOM 2932 C CA . GLU A 1 370 ? -12.610 3.280 -12.770 1.00 41.19 370 GLU A CA 1
ATOM 2933 C C . GLU A 1 370 ? -12.304 2.076 -11.882 1.00 41.19 370 GLU A C 1
ATOM 2935 O O . GLU A 1 370 ? -13.160 1.195 -11.724 1.00 41.19 370 GLU A O 1
ATOM 2940 N N . GLU A 1 371 ? -11.059 1.958 -11.405 1.00 40.25 371 GLU A N 1
ATOM 2941 C CA . GLU A 1 371 ? -10.654 0.842 -10.561 1.00 40.25 371 GLU A CA 1
ATOM 2942 C C . GLU A 1 371 ? -11.540 0.896 -9.310 1.00 40.25 371 GLU A C 1
ATOM 2944 O O . GLU A 1 371 ? -11.256 1.639 -8.375 1.00 40.25 371 GLU A O 1
ATOM 2949 N N . ASP A 1 372 ? -12.654 0.151 -9.316 1.00 50.00 372 ASP A N 1
ATOM 2950 C CA . ASP A 1 372 ? -13.657 0.128 -8.250 1.00 50.00 372 ASP A CA 1
ATOM 2951 C C . ASP A 1 372 ? -12.930 -0.328 -6.981 1.00 50.00 372 ASP A C 1
ATOM 2953 O O . ASP A 1 372 ? -12.671 -1.524 -6.776 1.00 50.00 372 ASP A O 1
ATOM 2957 N N . PHE A 1 373 ? -12.492 0.653 -6.181 1.00 56.84 373 PHE A N 1
ATOM 2958 C CA . PHE A 1 373 ? -11.622 0.443 -5.033 1.00 56.84 373 PHE A CA 1
ATOM 2959 C C . PHE A 1 373 ? -12.187 -0.701 -4.194 1.00 56.84 373 PHE A C 1
ATOM 2961 O O . PHE A 1 373 ? -13.392 -0.704 -3.920 1.00 56.84 373 PHE A O 1
ATOM 2968 N N . PRO A 1 374 ? -11.368 -1.673 -3.740 1.00 75.38 374 PRO A N 1
ATOM 2969 C CA . PRO A 1 374 ? -11.881 -2.857 -3.068 1.00 75.38 374 PRO A CA 1
ATOM 2970 C C . PRO A 1 374 ? -12.774 -2.488 -1.878 1.00 75.38 374 PRO A C 1
ATOM 2972 O O . PRO A 1 374 ? -12.317 -2.161 -0.775 1.00 75.38 374 PRO A O 1
ATOM 2975 N N . ARG A 1 375 ? -14.095 -2.572 -2.081 1.00 82.50 375 ARG A N 1
ATOM 2976 C CA . ARG A 1 375 ? -15.093 -2.170 -1.082 1.00 82.50 375 ARG A CA 1
ATOM 2977 C C . ARG A 1 375 ? -15.087 -3.084 0.152 1.00 82.50 375 ARG A C 1
ATOM 2979 O O . ARG A 1 375 ? -15.835 -2.869 1.101 1.00 82.50 375 ARG A O 1
ATOM 2986 N N . ASP A 1 376 ? -14.240 -4.100 0.204 1.00 88.69 376 ASP A N 1
ATOM 2987 C CA . ASP A 1 376 ? -14.041 -4.968 1.358 1.00 88.69 376 ASP A CA 1
ATOM 2988 C C . ASP A 1 376 ? -12.793 -4.630 2.194 1.00 88.69 376 ASP A C 1
ATOM 2990 O O . ASP A 1 376 ? -12.549 -5.306 3.202 1.00 88.69 376 ASP A O 1
ATOM 2994 N N . ILE A 1 377 ? -12.047 -3.578 1.839 1.00 92.00 377 ILE A N 1
ATOM 2995 C CA . ILE A 1 377 ? -10.810 -3.164 2.508 1.00 92.00 377 ILE A CA 1
ATOM 2996 C C . ILE A 1 377 ? -10.938 -1.773 3.152 1.00 92.00 377 ILE A C 1
ATOM 2998 O O . ILE A 1 377 ? -11.419 -0.822 2.548 1.00 92.00 377 ILE A O 1
ATOM 3002 N N . MET A 1 378 ? -10.480 -1.661 4.398 1.00 95.00 378 MET A N 1
ATOM 3003 C CA . MET A 1 378 ? -10.298 -0.410 5.147 1.00 95.00 378 MET A CA 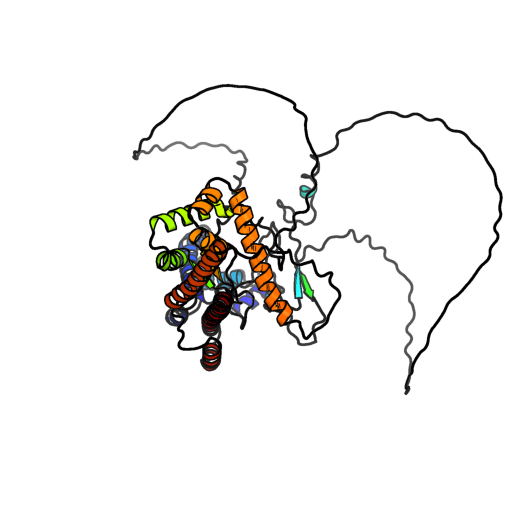1
ATOM 3004 C C . MET A 1 378 ? -8.905 -0.393 5.791 1.00 95.00 378 MET A C 1
ATOM 3006 O O . MET A 1 378 ? -8.207 -1.411 5.779 1.00 95.00 378 MET A O 1
ATOM 3010 N N . TYR A 1 379 ? -8.517 0.715 6.415 1.00 95.38 379 TYR A N 1
ATOM 3011 C CA . TYR A 1 379 ? -7.161 0.939 6.905 1.00 95.38 379 TYR A CA 1
ATOM 3012 C C . TYR A 1 379 ? -7.089 1.438 8.350 1.00 95.38 379 TYR A C 1
ATOM 3014 O O . TYR A 1 379 ? -8.014 2.030 8.911 1.00 95.38 379 TYR A O 1
ATOM 3022 N N . MET A 1 380 ? -5.938 1.171 8.961 1.00 96.44 380 MET A N 1
ATOM 3023 C CA . MET A 1 380 ? -5.469 1.827 10.175 1.00 96.44 380 MET A CA 1
ATOM 3024 C C . MET A 1 380 ? -4.086 2.415 9.893 1.00 96.44 380 MET A C 1
ATOM 3026 O O . MET A 1 380 ? -3.234 1.730 9.321 1.00 96.44 380 MET A O 1
ATOM 3030 N N . MET A 1 381 ? -3.904 3.676 10.266 1.00 95.69 381 MET A N 1
ATOM 3031 C CA . MET A 1 381 ? -2.778 4.530 9.888 1.00 95.69 381 MET A CA 1
ATOM 3032 C C . MET A 1 381 ? -1.583 4.351 10.832 1.00 95.69 381 MET A C 1
ATOM 3034 O O . MET A 1 381 ? -1.674 3.646 11.840 1.00 95.69 381 MET A O 1
ATOM 3038 N N . HIS A 1 382 ? -0.454 4.989 10.513 1.00 94.19 382 HIS A N 1
ATOM 3039 C CA . HIS A 1 382 ? 0.820 4.844 11.231 1.00 94.19 382 HIS A CA 1
ATOM 3040 C C . HIS A 1 382 ? 0.712 5.129 12.750 1.00 94.19 382 HIS A C 1
ATOM 3042 O O . HIS A 1 382 ? 1.346 4.471 13.585 1.00 94.19 382 HIS A O 1
ATOM 3048 N N . ASP A 1 383 ? -0.134 6.087 13.123 1.00 94.00 383 ASP A N 1
ATOM 3049 C CA . ASP A 1 383 ? -0.437 6.517 14.491 1.00 94.00 383 ASP A CA 1
ATOM 3050 C C . ASP A 1 383 ? -1.434 5.587 15.216 1.00 94.00 383 ASP A C 1
ATOM 3052 O O . ASP A 1 383 ? -1.698 5.737 16.408 1.00 94.00 383 ASP A O 1
ATOM 3056 N N . GLY A 1 384 ? -1.959 4.575 14.524 1.00 95.00 384 GLY A N 1
ATOM 3057 C CA . GLY A 1 384 ? -2.958 3.650 15.041 1.00 95.00 384 GLY A CA 1
ATOM 3058 C C . GLY A 1 384 ? -4.398 4.154 14.959 1.00 95.00 384 GLY A C 1
ATOM 3059 O O . GLY A 1 384 ? -5.286 3.446 15.446 1.00 95.00 384 GLY A O 1
ATOM 3060 N N . SER A 1 385 ? -4.644 5.323 14.364 1.00 94.94 385 SER A N 1
ATOM 3061 C CA . SER A 1 385 ? -5.987 5.792 14.023 1.00 94.94 385 SER A CA 1
ATOM 3062 C C . SER A 1 385 ? -6.587 4.938 12.898 1.00 94.94 385 SER A C 1
ATOM 3064 O O . SER A 1 385 ? -5.876 4.275 12.147 1.00 94.94 385 SER A O 1
ATOM 3066 N N . ILE A 1 386 ? -7.915 4.888 12.799 1.00 95.62 386 ILE A N 1
ATOM 3067 C CA . ILE A 1 386 ? -8.623 4.181 11.721 1.00 95.62 386 ILE A CA 1
ATOM 3068 C C . ILE A 1 386 ? -9.055 5.165 10.641 1.00 95.62 386 ILE A C 1
ATOM 3070 O O . ILE A 1 386 ? -9.330 6.323 10.953 1.00 95.62 386 ILE A O 1
ATOM 3074 N N . ASP A 1 387 ? -9.177 4.707 9.400 1.00 93.12 387 ASP A N 1
ATOM 3075 C CA . ASP A 1 387 ? -9.761 5.530 8.343 1.00 93.12 387 ASP A CA 1
ATOM 3076 C C . ASP A 1 387 ? -11.238 5.880 8.624 1.00 93.12 387 ASP A C 1
ATOM 3078 O O . ASP A 1 387 ? -11.917 5.311 9.496 1.00 93.12 387 ASP A O 1
ATOM 3082 N N . ASP A 1 388 ? -11.733 6.878 7.898 1.00 91.62 388 ASP A N 1
ATOM 3083 C CA . ASP A 1 388 ? -13.093 7.382 8.064 1.00 91.62 388 ASP A CA 1
ATOM 3084 C C . ASP A 1 388 ? -14.139 6.336 7.684 1.00 91.62 388 ASP A C 1
ATOM 3086 O O . ASP A 1 388 ? -15.132 6.158 8.394 1.00 91.62 388 ASP A O 1
ATOM 3090 N N . ARG A 1 389 ? -13.873 5.552 6.640 1.00 93.31 389 ARG A N 1
ATOM 3091 C CA . ARG A 1 389 ? -14.744 4.470 6.183 1.00 93.31 389 ARG A CA 1
ATOM 3092 C C . ARG A 1 389 ? -15.017 3.436 7.279 1.00 93.31 389 ARG A C 1
ATOM 3094 O O . ARG A 1 389 ? -16.175 3.101 7.554 1.00 93.31 389 ARG A O 1
ATOM 3101 N N . LEU A 1 390 ? -13.978 2.971 7.971 1.00 95.62 390 LEU A N 1
ATOM 3102 C CA . LEU A 1 390 ? -14.089 2.035 9.087 1.00 95.62 390 LEU A CA 1
ATOM 3103 C C . LEU A 1 390 ? -14.818 2.663 10.275 1.00 95.62 390 LEU A C 1
ATOM 3105 O O . LEU A 1 390 ? -15.643 2.002 10.921 1.00 95.62 390 LEU A O 1
ATOM 3109 N N . LEU A 1 391 ? -14.557 3.939 10.567 1.00 94.94 391 LEU A N 1
ATOM 3110 C CA . LEU A 1 391 ? -15.249 4.659 11.631 1.00 94.94 391 LEU A CA 1
ATOM 3111 C C . LEU A 1 391 ? -16.755 4.769 11.352 1.00 94.94 391 LEU A C 1
ATOM 3113 O O . LEU A 1 391 ? -17.567 4.490 12.247 1.00 94.94 391 LEU A O 1
ATOM 3117 N N . LEU A 1 392 ? -17.137 5.137 10.129 1.00 94.62 392 LEU A N 1
ATOM 3118 C CA . LEU A 1 392 ? -18.526 5.223 9.684 1.00 94.62 392 LEU A CA 1
ATOM 3119 C C . LEU A 1 392 ? -19.219 3.866 9.796 1.00 94.62 392 LEU A C 1
ATOM 3121 O O . LEU A 1 392 ? -20.240 3.752 10.485 1.00 94.62 392 LEU A O 1
ATOM 3125 N N . LEU A 1 393 ? -18.625 2.819 9.216 1.00 96.38 393 LEU A N 1
ATOM 3126 C CA . LEU A 1 393 ? -19.171 1.465 9.242 1.00 96.38 393 LEU A CA 1
ATOM 3127 C C . LEU A 1 393 ? -19.409 0.977 10.677 1.00 96.38 393 LEU A C 1
ATOM 3129 O O . LEU A 1 393 ? -20.483 0.460 11.002 1.00 96.38 393 LEU A O 1
ATOM 3133 N N . LEU A 1 394 ? -18.444 1.173 11.579 1.00 97.00 394 LEU A N 1
ATOM 3134 C CA . LEU A 1 394 ? -18.610 0.804 12.983 1.00 97.00 394 LEU A CA 1
ATOM 3135 C C . LEU A 1 394 ? -19.750 1.591 13.643 1.00 97.00 394 LEU A C 1
ATOM 3137 O O . LEU A 1 394 ? -20.559 1.009 14.372 1.00 97.00 394 LEU A O 1
ATOM 3141 N N . ASN A 1 395 ? -19.881 2.890 13.373 1.00 95.88 395 ASN A N 1
ATOM 3142 C CA . ASN A 1 395 ? -20.997 3.666 13.908 1.00 95.88 395 ASN A CA 1
ATOM 3143 C C . ASN A 1 395 ? -22.348 3.173 13.372 1.00 95.88 395 ASN A C 1
ATOM 3145 O O . ASN A 1 395 ? -23.274 3.005 14.168 1.00 95.88 395 ASN A O 1
ATOM 3149 N N . VAL A 1 396 ? -22.455 2.837 12.084 1.00 95.88 396 VAL A N 1
ATOM 3150 C CA . VAL A 1 396 ? -23.658 2.225 11.489 1.00 95.88 396 VAL A CA 1
ATOM 3151 C C . VAL A 1 396 ? -23.994 0.906 12.180 1.00 95.88 396 VAL A C 1
ATOM 3153 O O . VAL A 1 396 ? -25.132 0.691 12.608 1.00 95.88 396 VAL A O 1
ATOM 3156 N N . LEU A 1 397 ? -23.004 0.033 12.376 1.00 96.75 397 LEU A N 1
ATOM 3157 C CA . LEU A 1 397 ? -23.178 -1.266 13.028 1.00 96.75 397 LEU A CA 1
ATOM 3158 C C . LEU A 1 397 ? -23.700 -1.140 14.462 1.00 96.75 397 LEU A C 1
ATOM 3160 O O . LEU A 1 397 ? -24.592 -1.892 14.856 1.00 96.75 397 LEU A O 1
ATOM 3164 N N . PHE A 1 398 ? -23.215 -0.166 15.231 1.00 96.00 398 PHE A N 1
ATOM 3165 C CA . PHE A 1 398 ? -23.602 0.023 16.633 1.00 96.00 398 PHE A CA 1
ATOM 3166 C C . PHE A 1 398 ? -24.740 1.032 16.853 1.00 96.00 398 PHE A C 1
ATOM 3168 O O . PHE A 1 398 ? -25.237 1.160 17.978 1.00 96.00 398 PHE A O 1
ATOM 3175 N N . MET A 1 399 ? -25.216 1.691 15.793 1.00 93.75 399 MET A N 1
ATOM 3176 C CA . MET A 1 399 ? -26.306 2.665 15.831 1.00 93.75 399 MET A CA 1
ATOM 3177 C C . MET A 1 399 ? -27.593 2.078 16.441 1.00 93.75 399 MET A C 1
ATOM 3179 O O . MET A 1 399 ? -27.983 0.933 16.188 1.00 93.75 399 MET A O 1
ATOM 3183 N N . GLU A 1 400 ? -28.330 2.862 17.226 1.00 92.25 400 GLU A N 1
ATOM 3184 C CA . GLU A 1 400 ? -29.604 2.406 17.794 1.00 92.25 400 GLU A CA 1
ATOM 3185 C C . GLU A 1 400 ? -30.636 2.109 16.683 1.00 92.25 400 GLU A C 1
ATOM 3187 O O . GLU A 1 400 ? -30.755 2.854 15.712 1.00 92.25 400 GLU A O 1
ATOM 3192 N N . LYS A 1 401 ? -31.441 1.042 16.826 1.00 91.56 401 LYS A N 1
ATOM 3193 C CA . LYS A 1 401 ? -32.354 0.565 15.756 1.00 91.56 401 LYS A CA 1
ATOM 3194 C C . LYS A 1 401 ? -33.309 1.645 15.228 1.00 91.56 401 LYS A C 1
ATOM 3196 O O . LYS A 1 401 ? -33.603 1.681 14.040 1.00 91.56 401 LYS A O 1
ATOM 3201 N N . THR A 1 402 ? -33.799 2.529 16.099 1.00 92.88 402 THR A N 1
ATOM 3202 C CA . THR A 1 402 ? -34.686 3.635 15.695 1.00 92.88 402 THR A CA 1
ATOM 3203 C C . THR A 1 402 ? -33.962 4.743 14.945 1.00 92.88 402 THR A C 1
ATOM 3205 O O . THR A 1 402 ? -34.604 5.452 14.184 1.00 92.88 402 THR A O 1
ATOM 3208 N N . GLN A 1 403 ? -32.672 4.935 15.216 1.00 91.12 403 GLN A N 1
ATOM 3209 C CA . GLN A 1 403 ? -31.850 5.927 14.535 1.00 91.12 403 GLN A CA 1
ATOM 3210 C C . GLN A 1 403 ? -31.426 5.395 13.166 1.00 91.12 403 GLN A C 1
ATOM 3212 O O . GLN A 1 403 ? -31.632 6.092 12.185 1.00 91.12 403 GLN A O 1
ATOM 3217 N N . PHE A 1 404 ? -31.011 4.125 13.092 1.00 94.31 404 PHE A N 1
ATOM 3218 C CA . PHE A 1 404 ? -30.717 3.455 11.822 1.00 94.31 404 PHE A CA 1
ATOM 3219 C C . PHE A 1 404 ? -31.917 3.473 10.883 1.00 94.31 404 PHE A C 1
ATOM 3221 O O . PHE A 1 404 ? -31.787 3.805 9.717 1.00 94.31 404 PHE A O 1
ATOM 3228 N N . LYS A 1 405 ? -33.119 3.212 11.408 1.00 94.31 405 LYS A N 1
ATOM 3229 C CA . LYS A 1 405 ? -34.337 3.310 10.605 1.00 94.31 405 LYS A CA 1
ATOM 3230 C C . LYS A 1 405 ? -34.529 4.703 9.982 1.00 94.31 405 LYS A C 1
ATOM 3232 O O . LYS A 1 405 ? -34.997 4.773 8.859 1.00 94.31 405 LYS A O 1
ATOM 3237 N N . LYS A 1 406 ? -34.194 5.778 10.703 1.00 94.00 406 LYS A N 1
ATOM 3238 C CA . LYS A 1 406 ? -34.298 7.144 10.172 1.00 94.00 406 LYS A CA 1
ATOM 3239 C C . LYS A 1 406 ? -33.224 7.420 9.127 1.00 94.00 406 LYS A C 1
ATOM 3241 O O . LYS A 1 406 ? -33.577 7.886 8.064 1.00 94.00 406 LYS A O 1
ATOM 3246 N N . ALA A 1 407 ? -31.970 7.076 9.419 1.00 92.12 407 ALA A N 1
ATOM 3247 C CA . ALA A 1 407 ? -30.857 7.222 8.479 1.00 92.12 407 ALA A CA 1
ATOM 3248 C C . ALA A 1 407 ? -31.091 6.432 7.176 1.00 92.12 407 ALA A C 1
ATOM 3250 O O . ALA A 1 407 ? -30.759 6.894 6.098 1.00 92.12 407 ALA A O 1
ATOM 3251 N N . ASN A 1 408 ? -31.730 5.263 7.264 1.00 91.88 408 ASN A N 1
ATOM 3252 C CA . ASN A 1 408 ? -32.108 4.461 6.100 1.00 91.88 408 ASN A CA 1
ATOM 3253 C C . ASN A 1 408 ? -33.320 5.024 5.324 1.00 91.88 408 ASN A C 1
ATOM 3255 O O . ASN A 1 408 ? -33.518 4.687 4.164 1.00 91.88 408 ASN A O 1
ATOM 3259 N N . GLU A 1 409 ? -34.179 5.823 5.964 1.00 93.12 409 GLU A N 1
ATOM 3260 C CA . GLU A 1 409 ? -35.339 6.457 5.313 1.00 93.12 409 GLU A CA 1
ATOM 3261 C C . GLU A 1 409 ? -35.000 7.847 4.744 1.00 93.12 409 GLU A C 1
ATOM 3263 O O . GLU A 1 409 ? -35.702 8.310 3.848 1.00 93.12 409 GLU A O 1
ATOM 3268 N N . ASP A 1 410 ? -33.967 8.501 5.278 1.00 92.38 410 ASP A N 1
ATOM 3269 C CA . ASP A 1 410 ? -33.613 9.895 5.023 1.00 92.38 410 ASP A CA 1
ATOM 3270 C C . ASP A 1 410 ? -32.085 10.074 5.090 1.00 92.38 410 ASP A C 1
ATOM 3272 O O . ASP A 1 410 ? -31.475 9.937 6.158 1.00 92.38 410 ASP A O 1
ATOM 3276 N N . MET A 1 411 ? -31.480 10.362 3.935 1.00 89.50 411 MET A N 1
ATOM 3277 C CA . MET A 1 411 ? -30.027 10.449 3.781 1.00 89.50 411 MET A CA 1
ATOM 3278 C C . MET A 1 411 ? -29.441 11.701 4.440 1.00 89.50 411 MET A C 1
ATOM 3280 O O . MET A 1 411 ? -28.335 11.644 4.976 1.00 89.50 411 MET A O 1
ATOM 3284 N N . ASP A 1 412 ? -30.205 12.794 4.518 1.00 90.00 412 ASP A N 1
ATOM 3285 C CA . ASP A 1 412 ? -29.773 14.020 5.198 1.00 90.00 412 ASP A CA 1
ATOM 3286 C C . ASP A 1 412 ? -29.567 13.758 6.694 1.00 90.00 412 ASP A C 1
ATOM 3288 O O . ASP A 1 412 ? -28.600 14.212 7.306 1.00 90.00 412 ASP A O 1
ATOM 3292 N N . VAL A 1 413 ? -30.428 12.922 7.285 1.00 90.31 413 VAL A N 1
ATOM 3293 C CA . VAL A 1 413 ? -30.290 12.485 8.682 1.00 90.31 413 VAL A CA 1
ATOM 3294 C C . VAL A 1 413 ? -29.041 11.623 8.888 1.00 90.31 413 VAL A C 1
ATOM 3296 O O . VAL A 1 413 ? -28.455 11.646 9.976 1.00 90.31 413 VAL A O 1
ATOM 3299 N N . ALA A 1 414 ? -28.642 10.838 7.884 1.00 90.25 414 ALA A N 1
ATOM 3300 C CA . ALA A 1 414 ? -27.403 10.068 7.929 1.00 90.25 414 ALA A CA 1
ATOM 3301 C C . ALA A 1 414 ? -26.177 10.994 7.839 1.00 90.25 414 ALA A C 1
ATOM 3303 O O . ALA A 1 414 ? -25.295 10.897 8.692 1.00 90.25 414 ALA A O 1
ATOM 3304 N N . MET A 1 415 ? -26.176 11.947 6.900 1.00 89.38 415 MET A N 1
ATOM 3305 C CA . MET A 1 415 ? -25.112 12.947 6.749 1.00 89.38 415 MET A CA 1
ATOM 3306 C C . MET A 1 415 ? -24.927 13.789 8.015 1.00 89.38 415 MET A C 1
ATOM 3308 O O . MET A 1 415 ? -23.815 13.897 8.524 1.00 89.38 415 MET A O 1
ATOM 3312 N N . GLU A 1 416 ? -26.006 14.313 8.608 1.00 89.31 416 GLU A N 1
ATOM 3313 C CA . GLU A 1 416 ? -25.926 15.056 9.876 1.00 89.31 416 GLU A CA 1
ATOM 3314 C C . GLU A 1 416 ? -25.300 14.222 11.006 1.00 89.31 416 GLU A C 1
ATOM 3316 O O . GLU A 1 416 ? -24.559 14.741 11.845 1.00 89.31 416 GLU A O 1
ATOM 3321 N N . TYR A 1 417 ? -25.606 12.923 11.050 1.00 90.12 417 TYR A N 1
ATOM 3322 C CA . TYR A 1 417 ? -25.054 12.025 12.057 1.00 90.12 417 TYR A CA 1
ATOM 3323 C C . TYR A 1 417 ? -23.554 11.789 11.865 1.00 90.12 417 TYR A C 1
ATOM 3325 O O . TYR A 1 417 ? -22.815 11.783 12.851 1.00 90.12 417 TYR A O 1
ATOM 3333 N N . PHE A 1 418 ? -23.108 11.600 10.625 1.00 91.12 418 PHE A N 1
ATOM 3334 C CA . PHE A 1 418 ? -21.698 11.394 10.310 1.00 91.12 418 PHE A CA 1
ATOM 3335 C C . PHE A 1 418 ? -20.877 12.674 10.456 1.00 91.12 418 PHE A C 1
ATOM 3337 O O . PHE A 1 418 ? -19.810 12.630 11.061 1.00 91.12 418 PHE A O 1
ATOM 3344 N N . ASN A 1 419 ? -21.432 13.828 10.087 1.00 89.06 419 ASN A N 1
ATOM 3345 C CA . ASN A 1 419 ? -20.809 15.125 10.342 1.00 89.06 419 ASN A CA 1
ATOM 3346 C C . ASN A 1 419 ? -20.571 15.363 11.846 1.00 89.06 419 ASN A C 1
ATOM 3348 O O . ASN A 1 419 ? -19.491 15.802 12.232 1.00 89.06 419 ASN A O 1
ATOM 3352 N N . ASP A 1 420 ? -21.513 15.006 12.737 1.00 88.50 420 ASP A N 1
ATOM 3353 C CA . ASP A 1 420 ? -21.270 15.069 14.196 1.00 88.50 420 ASP A CA 1
ATOM 3354 C C . ASP A 1 420 ? -20.149 14.114 14.647 1.00 88.50 420 ASP A C 1
ATOM 3356 O O . ASP A 1 420 ? -19.459 14.409 15.621 1.00 88.50 420 ASP A O 1
ATOM 3360 N N . ILE A 1 421 ? -19.945 12.980 13.969 1.00 89.56 421 ILE A N 1
ATOM 3361 C CA . ILE A 1 421 ? -18.842 12.057 14.270 1.00 89.56 421 ILE A CA 1
ATOM 3362 C C . ILE A 1 421 ? -17.502 12.657 13.839 1.00 89.56 421 ILE A C 1
ATOM 3364 O O . ILE A 1 421 ? -16.581 12.661 14.656 1.00 89.56 421 ILE A O 1
ATOM 3368 N N . PHE A 1 422 ? -17.405 13.193 12.621 1.00 88.94 422 PHE A N 1
ATOM 3369 C CA . PHE A 1 422 ? -16.169 13.772 12.091 1.00 88.94 422 PHE A CA 1
ATOM 3370 C C . PHE A 1 422 ? -15.729 15.017 12.855 1.00 88.94 422 PHE A C 1
ATOM 3372 O O . PHE A 1 422 ? -14.590 15.085 13.304 1.00 88.94 422 PHE A O 1
ATOM 3379 N N . VAL A 1 423 ? -16.648 15.947 13.138 1.00 86.44 423 VAL A N 1
ATOM 3380 C CA . VAL A 1 423 ? -16.320 17.145 13.932 1.00 86.44 423 VAL A CA 1
ATOM 3381 C C . VAL A 1 423 ? -15.853 16.767 15.343 1.00 86.44 423 VAL A C 1
ATOM 3383 O O . VAL A 1 423 ? -14.986 17.423 15.914 1.00 86.44 423 VAL A O 1
ATOM 3386 N N . ARG A 1 424 ? -16.396 15.690 15.930 1.00 86.31 424 ARG A N 1
ATOM 3387 C CA . ARG A 1 424 ? -15.921 15.178 17.228 1.00 86.31 424 ARG A CA 1
ATOM 3388 C C . ARG A 1 424 ? -14.541 14.548 17.137 1.00 86.31 424 ARG A C 1
ATOM 3390 O O . ARG A 1 424 ? -13.762 14.743 18.058 1.00 86.31 424 ARG A O 1
ATOM 3397 N N . ARG A 1 425 ? -14.271 13.790 16.074 1.00 86.44 425 ARG A N 1
ATOM 3398 C CA . ARG A 1 425 ? -12.964 13.174 15.828 1.00 86.44 425 ARG A CA 1
ATOM 3399 C C . ARG A 1 425 ? -11.880 14.247 15.710 1.00 86.44 425 ARG A C 1
ATOM 3401 O O . ARG A 1 425 ? -10.922 14.188 16.461 1.00 86.44 425 ARG A O 1
ATOM 3408 N N . GLN A 1 426 ? -12.111 15.273 14.892 1.00 82.50 426 GLN A N 1
ATOM 3409 C CA . GLN A 1 426 ? -11.179 16.395 14.731 1.00 82.50 426 GLN A CA 1
ATOM 3410 C C . GLN A 1 426 ? -10.885 17.116 16.055 1.00 82.50 426 GLN A C 1
ATOM 3412 O O . GLN A 1 426 ? -9.760 17.534 16.295 1.00 82.50 426 GLN A O 1
ATOM 3417 N N . GLN A 1 427 ? -11.878 17.257 16.942 1.00 79.00 427 GLN A N 1
ATOM 3418 C CA . GLN A 1 427 ? -11.645 17.833 18.273 1.00 79.00 427 GLN A CA 1
ATOM 3419 C C . GLN A 1 427 ? -10.829 16.919 19.191 1.00 79.00 427 GLN A C 1
ATOM 3421 O O . GLN A 1 427 ? -10.034 17.435 19.966 1.00 79.00 427 GLN A O 1
ATOM 3426 N N . GLU A 1 428 ? -11.043 15.601 19.121 1.00 77.25 428 GLU A N 1
ATOM 3427 C CA . GLU A 1 428 ? -10.261 14.612 19.877 1.00 77.25 428 GLU A CA 1
ATOM 3428 C C . GLU A 1 428 ? -8.790 14.613 19.398 1.00 77.25 428 GLU A C 1
ATOM 3430 O O . GLU A 1 428 ? -7.897 14.579 20.230 1.00 77.25 428 GLU A O 1
ATOM 3435 N N . GLU A 1 429 ? -8.538 14.750 18.092 1.00 72.56 429 GLU A N 1
ATOM 3436 C CA . GLU A 1 429 ? -7.184 14.794 17.506 1.00 72.56 429 GLU A CA 1
ATOM 3437 C C . GLU A 1 429 ? -6.447 16.124 17.790 1.00 72.56 429 GLU A C 1
ATOM 3439 O O . GLU A 1 429 ? -5.269 16.118 18.129 1.00 72.56 429 GLU A O 1
ATOM 3444 N N . GLN A 1 430 ? -7.137 17.272 17.746 1.00 62.88 430 GLN A N 1
ATOM 3445 C CA . GLN A 1 430 ? -6.536 18.585 18.051 1.00 62.88 430 GLN A CA 1
ATOM 3446 C C . GLN A 1 430 ? -6.224 18.802 19.541 1.00 62.88 430 GLN A C 1
ATOM 3448 O O . GLN A 1 430 ? -5.402 19.652 19.878 1.00 62.88 430 GLN A O 1
ATOM 3453 N N . GLU A 1 431 ? -6.917 18.111 20.453 1.00 57.72 431 GLU A N 1
ATOM 3454 C CA . GLU A 1 431 ? -6.580 18.155 21.885 1.00 57.72 431 GLU A CA 1
ATOM 3455 C C . GLU A 1 431 ? -5.221 17.490 22.165 1.00 57.72 431 GLU A C 1
ATOM 3457 O O . GLU A 1 431 ? -4.511 17.959 23.053 1.00 57.72 431 GLU A O 1
ATOM 3462 N N . ASP A 1 432 ? -4.830 16.482 21.378 1.00 51.22 432 ASP A N 1
ATOM 3463 C CA . ASP A 1 432 ? -3.522 15.827 21.493 1.00 51.22 432 ASP A CA 1
ATOM 3464 C C . ASP A 1 432 ? -2.377 16.717 20.941 1.00 51.22 432 ASP A C 1
ATOM 3466 O O . ASP A 1 432 ? -1.288 16.735 21.511 1.00 51.22 432 ASP A O 1
ATOM 3470 N N . GLU A 1 433 ? -2.619 17.522 19.893 1.00 48.78 433 GLU A N 1
ATOM 3471 C CA . GLU A 1 433 ? -1.623 18.459 19.326 1.00 48.78 433 GLU A CA 1
ATOM 3472 C C . GLU A 1 433 ? -1.385 19.708 20.199 1.00 48.78 433 GLU A C 1
ATOM 3474 O O . GLU A 1 433 ? -0.248 20.168 20.336 1.00 48.78 433 GLU A O 1
ATOM 3479 N N . ASP A 1 434 ? -2.444 20.258 20.813 1.00 46.53 434 ASP A N 1
ATOM 3480 C CA . ASP A 1 434 ? -2.349 21.410 21.727 1.00 46.53 434 ASP A CA 1
ATOM 3481 C C . ASP A 1 434 ? -1.531 21.061 23.000 1.00 46.53 434 ASP A C 1
ATOM 3483 O O . ASP A 1 434 ? -0.860 21.937 23.550 1.00 46.53 434 ASP A O 1
ATOM 3487 N N . ASP A 1 435 ? -1.559 19.799 23.455 1.00 45.97 435 ASP A N 1
ATOM 3488 C CA . ASP A 1 435 ? -0.794 19.313 24.619 1.00 45.97 435 ASP A CA 1
ATOM 3489 C C . ASP A 1 435 ? 0.707 19.085 24.299 1.00 45.97 435 ASP A C 1
ATOM 3491 O O . ASP A 1 435 ? 1.546 19.196 25.200 1.00 45.97 435 ASP A O 1
ATOM 3495 N N . ASP A 1 436 ? 1.065 18.822 23.033 1.00 43.88 436 ASP A N 1
ATOM 3496 C CA . ASP A 1 436 ? 2.454 18.631 22.571 1.00 43.88 436 ASP A CA 1
ATOM 3497 C C . ASP A 1 436 ? 3.128 19.939 22.084 1.00 43.88 436 ASP A C 1
ATOM 3499 O O . ASP A 1 436 ? 4.357 20.046 22.115 1.00 43.88 436 ASP A O 1
ATOM 3503 N N . MET A 1 437 ? 2.356 20.969 21.704 1.00 40.00 437 MET A N 1
ATOM 3504 C CA . MET A 1 437 ? 2.866 22.291 21.289 1.00 40.00 437 MET A CA 1
ATOM 3505 C C . MET A 1 437 ? 3.050 23.313 22.429 1.00 40.00 437 MET A C 1
ATOM 3507 O O . MET A 1 437 ? 3.401 24.465 22.167 1.00 40.00 437 MET A O 1
ATOM 3511 N N . GLU A 1 438 ? 2.902 22.940 23.708 1.00 45.12 438 GLU A N 1
ATOM 3512 C CA . GLU A 1 438 ? 3.161 23.873 24.826 1.00 45.12 438 GLU A CA 1
ATOM 3513 C C . GLU A 1 438 ? 4.644 24.332 24.953 1.00 45.12 438 GLU A C 1
ATOM 3515 O O . GLU A 1 438 ? 4.946 25.144 25.835 1.00 45.12 438 GLU A O 1
ATOM 3520 N N . GLU A 1 439 ? 5.580 23.883 24.096 1.00 44.22 439 GLU A N 1
ATOM 3521 C CA . GLU A 1 439 ? 6.999 24.289 24.171 1.00 44.22 439 GLU A CA 1
ATOM 3522 C C . GLU A 1 439 ? 7.633 24.968 22.935 1.00 44.22 439 GLU A C 1
ATOM 3524 O O . GLU A 1 439 ? 8.723 25.518 23.109 1.00 44.22 439 GLU A O 1
ATOM 3529 N N . GLU A 1 440 ? 7.011 25.052 21.749 1.00 40.56 440 GLU A N 1
ATOM 3530 C CA . GLU A 1 440 ? 7.652 25.711 20.587 1.00 40.56 440 GLU A CA 1
ATOM 3531 C C . GLU A 1 440 ? 6.709 26.663 19.817 1.00 40.56 440 GLU A C 1
ATOM 3533 O O . GLU A 1 440 ? 5.778 26.253 19.140 1.00 40.56 440 GLU A O 1
ATOM 3538 N N . ASP A 1 441 ? 7.008 27.959 19.972 1.00 41.19 441 ASP A N 1
ATOM 3539 C CA . ASP A 1 441 ? 6.661 29.127 19.150 1.00 41.19 441 ASP A CA 1
ATOM 3540 C C . ASP A 1 441 ? 5.179 29.404 18.796 1.00 41.19 441 ASP A C 1
ATOM 3542 O O . ASP A 1 441 ? 4.602 28.928 17.824 1.00 41.19 441 ASP A O 1
ATOM 3546 N N . GLU A 1 442 ? 4.601 30.344 19.560 1.00 40.66 442 GLU A N 1
ATOM 3547 C CA . GLU A 1 442 ? 3.382 31.096 19.238 1.00 40.66 442 GLU A CA 1
ATOM 3548 C C . GLU A 1 442 ? 3.589 31.976 17.978 1.00 40.66 442 GLU A C 1
ATOM 3550 O O . GLU A 1 442 ? 3.810 33.184 18.094 1.00 40.66 442 GLU A O 1
ATOM 3555 N N . GLU A 1 443 ? 3.517 31.413 16.768 1.00 44.88 443 GLU A N 1
ATOM 3556 C CA . GLU A 1 443 ? 3.279 32.218 15.558 1.00 44.88 443 GLU A CA 1
ATOM 3557 C C . GLU A 1 443 ? 1.771 32.429 15.327 1.00 44.88 443 GLU A C 1
ATOM 3559 O O . GLU A 1 443 ? 0.944 31.522 15.432 1.00 44.88 443 GLU A O 1
ATOM 3564 N N . GLU A 1 444 ? 1.408 33.692 15.087 1.00 46.03 444 GLU A N 1
ATOM 3565 C CA . GLU A 1 444 ? 0.047 34.235 15.043 1.00 46.03 444 GLU A CA 1
ATOM 3566 C C . G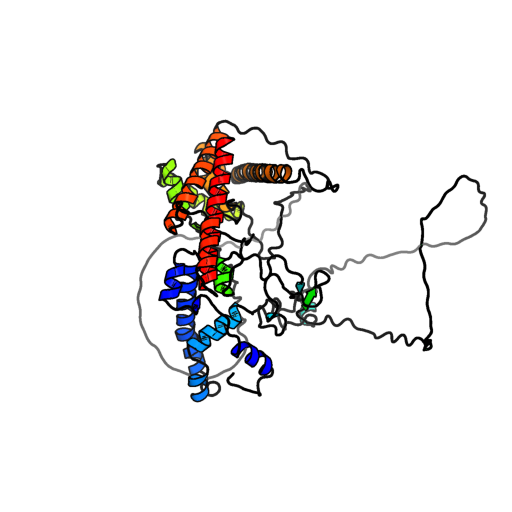LU A 1 444 ? -0.766 33.723 13.834 1.00 46.03 444 GLU A C 1
ATOM 3568 O O . GLU A 1 444 ? -0.999 34.450 12.871 1.00 46.03 444 GLU A O 1
ATOM 3573 N N . GLY A 1 445 ? -1.259 32.485 13.893 1.00 42.00 445 GLY A N 1
ATOM 3574 C CA . GLY A 1 445 ? -2.409 32.038 13.101 1.00 42.00 445 GLY A CA 1
ATOM 3575 C C . GLY A 1 445 ? -3.725 32.404 13.799 1.00 42.00 445 GLY A C 1
ATOM 3576 O O . GLY A 1 445 ? -3.864 32.210 15.011 1.00 42.00 445 GLY A O 1
ATOM 3577 N N . GLU A 1 446 ? -4.715 32.941 13.076 1.00 40.38 446 GLU A N 1
ATOM 3578 C CA . GLU A 1 446 ? -6.068 33.133 13.620 1.00 40.38 446 GLU A CA 1
ATOM 3579 C C . GLU A 1 446 ? -6.623 31.776 14.089 1.00 40.38 446 GLU A C 1
ATOM 3581 O O . GLU A 1 446 ? -7.012 30.941 13.277 1.00 40.38 446 GLU A O 1
ATOM 3586 N N . LYS A 1 447 ? -6.669 31.540 15.411 1.00 49.91 447 LYS A N 1
ATOM 3587 C CA . LYS A 1 447 ? -7.300 30.341 15.983 1.00 49.91 447 LYS A CA 1
ATOM 3588 C C . LYS A 1 447 ? -8.772 30.316 15.573 1.00 49.91 447 LYS A C 1
ATOM 3590 O O . LYS A 1 447 ? -9.589 31.037 16.155 1.00 49.91 447 LYS A O 1
ATOM 3595 N N . ILE A 1 448 ? -9.111 29.484 14.589 1.00 51.59 448 ILE A N 1
ATOM 3596 C CA . ILE A 1 448 ? -10.496 29.204 14.208 1.00 51.59 448 ILE A CA 1
ATOM 3597 C C . ILE A 1 448 ? -11.217 28.728 15.481 1.00 51.59 448 ILE A C 1
ATOM 3599 O O . ILE A 1 448 ? -10.759 27.785 16.131 1.00 51.59 448 ILE A O 1
ATOM 3603 N N . PRO A 1 449 ? -12.302 29.390 15.920 1.00 55.19 449 PRO A N 1
ATOM 3604 C CA . PRO A 1 449 ? -12.962 29.019 17.163 1.00 55.19 449 PRO A CA 1
ATOM 3605 C C . PRO A 1 449 ? -13.525 27.596 17.057 1.00 55.19 449 PRO A C 1
ATOM 3607 O O . PRO A 1 449 ? -14.382 27.335 16.212 1.00 55.19 449 PRO A O 1
ATOM 3610 N N . LYS A 1 450 ? -13.060 26.694 17.940 1.00 58.06 450 LYS A N 1
ATOM 3611 C CA . LYS A 1 450 ? -13.541 25.304 18.033 1.00 58.06 450 LYS A CA 1
ATOM 3612 C C . LYS A 1 450 ? -15.082 25.311 18.075 1.00 58.06 450 LYS A C 1
ATOM 3614 O O . LYS A 1 450 ? -15.652 25.985 18.942 1.00 58.06 450 LYS A O 1
ATOM 3619 N N . PRO A 1 451 ? -15.782 24.601 17.170 1.00 64.31 451 PRO A N 1
ATOM 3620 C CA . PRO A 1 451 ? -17.240 24.601 17.161 1.00 64.31 451 PRO A CA 1
ATOM 3621 C C . PRO A 1 451 ? -17.775 24.059 18.495 1.00 64.31 451 PRO A C 1
ATOM 3623 O O . PRO A 1 451 ? -17.383 22.982 18.945 1.00 64.31 451 PRO A O 1
ATOM 3626 N N . GLU A 1 452 ? -18.668 24.803 19.158 1.00 67.19 452 GLU A N 1
ATOM 3627 C CA . GLU A 1 452 ? -19.244 24.380 20.441 1.00 67.19 452 GLU A CA 1
ATOM 3628 C C . GLU A 1 452 ? -20.088 23.106 20.260 1.00 67.19 452 GLU A C 1
ATOM 3630 O O . GLU A 1 452 ? -21.254 23.147 19.850 1.00 67.19 452 GLU A O 1
ATOM 3635 N N . LEU A 1 453 ? -19.516 21.949 20.602 1.00 71.56 453 LEU A N 1
ATOM 3636 C CA . LEU A 1 453 ? -20.225 20.680 20.523 1.00 71.56 453 LEU A CA 1
ATOM 3637 C C . LEU A 1 453 ? -21.132 20.462 21.729 1.00 71.56 453 LEU A C 1
ATOM 3639 O O . LEU A 1 453 ? -20.747 20.575 22.896 1.00 71.56 453 LEU A O 1
ATOM 3643 N N . LYS A 1 454 ? -22.368 20.039 21.452 1.00 74.56 454 LYS A N 1
ATOM 3644 C CA . LYS A 1 454 ? -23.288 19.613 22.509 1.00 74.56 454 LYS A CA 1
ATOM 3645 C C . LYS A 1 454 ? -22.713 18.379 23.222 1.00 74.56 454 LYS A C 1
ATOM 3647 O O . LYS A 1 454 ? -22.236 17.457 22.544 1.00 74.56 454 LYS A O 1
ATOM 3652 N N . PRO A 1 455 ? -22.817 18.300 24.566 1.00 77.12 455 PRO A N 1
ATOM 3653 C CA . PRO A 1 455 ? -22.407 17.116 25.309 1.00 77.12 455 PRO A CA 1
ATOM 3654 C C . PRO A 1 455 ? -23.108 15.863 24.783 1.00 77.12 455 PRO A C 1
ATOM 3656 O O . PRO A 1 455 ? -24.326 15.875 24.579 1.00 77.12 455 PRO A O 1
ATOM 3659 N N . ARG A 1 456 ? -22.35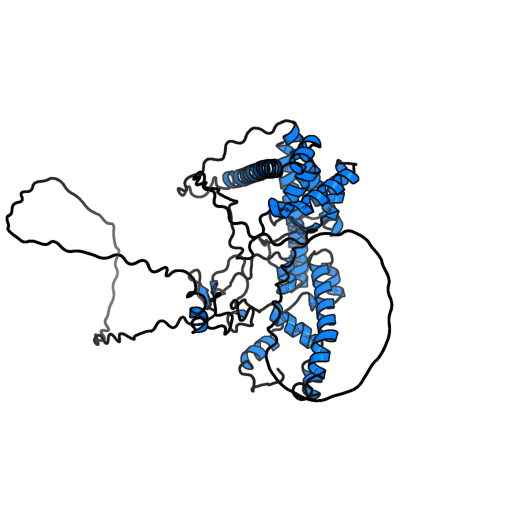6 14.767 24.612 1.00 80.00 456 ARG A N 1
ATOM 3660 C CA . ARG A 1 456 ? -22.926 13.481 24.185 1.00 80.00 456 ARG A CA 1
ATOM 3661 C C . ARG A 1 456 ? -24.029 13.049 25.150 1.00 80.00 456 ARG A C 1
ATOM 3663 O O . ARG A 1 456 ? -23.811 12.950 26.364 1.00 80.00 456 ARG A O 1
ATOM 3670 N N . ASP A 1 457 ? -25.202 12.737 24.605 1.00 86.12 457 ASP A N 1
ATOM 3671 C CA . ASP A 1 457 ? -26.277 12.142 25.388 1.00 86.12 457 ASP A CA 1
ATOM 3672 C C . ASP A 1 457 ? -25.918 10.707 25.833 1.00 86.12 457 ASP A C 1
ATOM 3674 O O . ASP A 1 457 ? -24.951 10.095 25.370 1.00 86.12 457 ASP A O 1
ATOM 3678 N N . ALA A 1 458 ? -26.700 10.141 26.755 1.00 87.69 458 ALA A N 1
ATOM 3679 C CA . ALA A 1 458 ? -26.422 8.810 27.298 1.00 87.69 458 ALA A CA 1
ATOM 3680 C C . ALA A 1 458 ? -26.429 7.691 26.236 1.00 87.69 458 ALA A C 1
ATOM 3682 O O . ALA A 1 458 ? -25.788 6.659 26.436 1.00 87.69 458 ALA A O 1
ATOM 3683 N N . LYS A 1 459 ? -27.155 7.868 25.125 1.00 87.12 459 LYS A N 1
ATOM 3684 C CA . LYS A 1 459 ? -27.207 6.891 24.031 1.00 87.12 459 LYS A CA 1
ATOM 3685 C C . LYS A 1 459 ? -25.977 7.026 23.138 1.00 87.12 459 LYS A C 1
ATOM 3687 O O . LYS A 1 459 ? -25.328 6.021 22.883 1.00 87.12 459 LYS A O 1
ATOM 3692 N N . SER A 1 460 ? -25.610 8.246 22.754 1.00 86.88 460 SER A N 1
ATOM 3693 C CA . SER A 1 460 ? -24.402 8.556 21.984 1.00 86.88 460 SER A CA 1
ATOM 3694 C C . SER A 1 460 ? -23.144 8.076 22.711 1.00 86.88 460 SER A C 1
ATOM 3696 O O . SER A 1 460 ? -22.315 7.398 22.111 1.00 86.88 460 SER A O 1
ATOM 3698 N N . LYS A 1 461 ? -23.047 8.283 24.035 1.00 91.12 461 LYS A N 1
ATOM 3699 C CA . LYS A 1 461 ? -21.948 7.719 24.845 1.00 91.12 461 LYS A CA 1
ATOM 3700 C C . LYS A 1 461 ? -21.902 6.191 24.801 1.00 91.12 461 LYS A C 1
ATOM 3702 O O . LYS A 1 461 ? -20.830 5.605 24.713 1.00 91.12 461 LYS A O 1
ATOM 3707 N N . LYS A 1 462 ? -23.061 5.528 24.846 1.00 93.12 462 LYS A N 1
ATOM 3708 C CA . LYS A 1 462 ? -23.146 4.064 24.761 1.00 93.12 462 LYS A CA 1
ATOM 3709 C C . LYS A 1 462 ? -22.709 3.548 23.383 1.00 93.12 462 LYS A C 1
ATOM 3711 O O . LYS A 1 462 ? -22.028 2.529 23.337 1.00 93.12 462 LYS A O 1
ATOM 3716 N N . VAL A 1 463 ? -23.078 4.234 22.299 1.00 93.50 463 VAL A N 1
ATOM 3717 C CA . VAL A 1 463 ? -22.638 3.891 20.934 1.00 93.50 463 VAL A CA 1
ATOM 3718 C C . VAL A 1 463 ? -21.131 4.101 20.796 1.00 93.50 463 VAL A C 1
ATOM 3720 O O . VAL A 1 463 ? -20.440 3.152 20.447 1.00 93.50 463 VAL A O 1
ATOM 3723 N N . ARG A 1 464 ? -20.601 5.273 21.184 1.00 93.75 464 ARG A N 1
ATOM 3724 C CA . ARG A 1 464 ? -19.152 5.557 21.161 1.00 93.75 464 ARG A CA 1
ATOM 3725 C C . ARG A 1 464 ? -18.359 4.506 21.933 1.00 93.75 464 ARG A C 1
ATOM 3727 O O . ARG A 1 464 ? -17.380 3.984 21.416 1.00 93.75 464 ARG A O 1
ATOM 3734 N N . LYS A 1 465 ? -18.826 4.130 23.128 1.00 95.69 465 LYS A N 1
ATOM 3735 C CA . LYS A 1 465 ? -18.218 3.054 23.917 1.00 95.69 465 LYS A CA 1
ATOM 3736 C C . LYS A 1 465 ? -18.179 1.727 23.157 1.00 95.69 465 LYS A C 1
ATOM 3738 O O . LYS A 1 465 ? -17.154 1.056 23.168 1.00 95.69 465 LYS A O 1
ATOM 3743 N N . ALA A 1 466 ? -19.285 1.343 22.522 1.00 96.25 466 ALA A N 1
ATOM 3744 C CA . ALA A 1 466 ? -19.364 0.094 21.772 1.00 96.25 466 ALA A CA 1
ATOM 3745 C C . ALA A 1 466 ? -18.453 0.105 20.533 1.00 96.25 466 ALA A C 1
ATOM 3747 O O . ALA A 1 466 ? -17.803 -0.898 20.262 1.00 96.25 466 ALA A O 1
ATOM 3748 N N . VAL A 1 467 ? -18.351 1.246 19.840 1.00 96.62 467 VAL A N 1
ATOM 3749 C CA . VAL A 1 467 ? -17.412 1.451 18.726 1.00 96.62 467 VAL A CA 1
ATOM 3750 C C . VAL A 1 467 ? -15.968 1.296 19.206 1.00 96.62 467 VAL A C 1
ATOM 3752 O O . VAL A 1 467 ? -15.236 0.486 18.651 1.00 96.62 467 VAL A O 1
ATOM 3755 N N . LEU A 1 468 ? -15.573 1.969 20.292 1.00 96.50 468 LEU A N 1
ATOM 3756 C CA . LEU A 1 468 ? -14.231 1.835 20.880 1.00 96.50 468 LEU A CA 1
ATOM 3757 C C . LEU A 1 468 ? -13.910 0.387 21.288 1.00 96.50 468 LEU A C 1
ATOM 3759 O O . LEU A 1 468 ? -12.833 -0.131 20.997 1.00 96.50 468 LEU A O 1
ATOM 3763 N N . GLU A 1 469 ? -14.855 -0.302 21.935 1.00 97.38 469 GLU A N 1
ATOM 3764 C CA . GLU A 1 469 ? -14.702 -1.716 22.298 1.00 97.38 469 GLU A CA 1
ATOM 3765 C C . GLU A 1 469 ? -14.576 -2.627 21.062 1.00 97.38 469 GLU A C 1
ATOM 3767 O O . GLU A 1 469 ? -13.830 -3.610 21.109 1.00 97.38 469 GLU A O 1
ATOM 3772 N N . ALA A 1 470 ? -15.262 -2.298 19.964 1.00 97.31 470 ALA A N 1
ATOM 3773 C CA . ALA A 1 470 ? -15.166 -3.016 18.699 1.00 97.31 470 ALA A CA 1
ATOM 3774 C C . ALA A 1 470 ? -13.821 -2.793 18.000 1.00 97.31 470 ALA A C 1
ATOM 3776 O O . ALA A 1 470 ? -13.231 -3.771 17.551 1.00 97.31 470 ALA A O 1
ATOM 3777 N N . ILE A 1 471 ? -13.289 -1.566 17.990 1.00 97.38 471 ILE A N 1
ATOM 3778 C CA . ILE A 1 471 ? -11.954 -1.263 17.444 1.00 97.38 471 ILE A CA 1
ATOM 3779 C C . ILE A 1 471 ? -10.876 -2.042 18.208 1.00 97.38 471 ILE A C 1
ATOM 3781 O O . ILE A 1 471 ? -10.038 -2.719 17.616 1.00 97.38 471 ILE A O 1
ATOM 3785 N N . LEU A 1 472 ? -10.941 -2.049 19.543 1.00 96.94 472 LEU A N 1
ATOM 3786 C CA . LEU A 1 472 ? -10.009 -2.823 20.371 1.00 96.94 472 LEU A CA 1
ATOM 3787 C C . LEU A 1 472 ? -10.089 -4.334 20.114 1.00 96.94 472 LEU A C 1
ATOM 3789 O O . LEU A 1 472 ? -9.101 -5.047 20.303 1.00 96.94 472 LEU A O 1
ATOM 3793 N N . GLU A 1 473 ? -11.262 -4.849 19.747 1.00 96.56 473 GLU A N 1
ATOM 3794 C CA . GLU A 1 473 ? -11.411 -6.243 19.340 1.00 96.56 473 GLU A CA 1
ATOM 3795 C C . GLU A 1 473 ? -10.867 -6.486 17.931 1.00 96.56 473 GLU A C 1
ATOM 3797 O O . GLU A 1 473 ? -10.198 -7.494 17.712 1.00 96.56 473 GLU A O 1
ATOM 3802 N N . LEU A 1 474 ? -11.091 -5.550 17.013 1.00 96.62 474 LEU A N 1
ATOM 3803 C CA . LEU A 1 474 ? -10.589 -5.596 15.647 1.00 96.62 474 LEU A CA 1
ATOM 3804 C C . LEU A 1 474 ? -9.059 -5.652 15.611 1.00 96.62 474 LEU A C 1
ATOM 3806 O O . LEU A 1 474 ? -8.502 -6.532 14.963 1.00 96.62 474 LEU A O 1
ATOM 3810 N N . ILE A 1 475 ? -8.386 -4.811 16.405 1.00 95.81 475 ILE A N 1
ATOM 3811 C CA . ILE A 1 475 ? -6.923 -4.827 16.572 1.00 95.81 475 ILE A CA 1
ATOM 3812 C C . ILE A 1 475 ? -6.434 -6.219 16.999 1.00 95.81 475 ILE A C 1
ATOM 3814 O O . ILE A 1 475 ? -5.415 -6.702 16.510 1.00 95.81 475 ILE A O 1
ATOM 3818 N N . ARG A 1 476 ? -7.162 -6.909 17.889 1.00 94.31 476 ARG A N 1
ATOM 3819 C CA . ARG A 1 476 ? -6.795 -8.271 18.321 1.00 94.31 476 ARG A CA 1
ATOM 3820 C C . ARG A 1 476 ? -6.982 -9.294 17.210 1.00 94.31 476 ARG A C 1
ATOM 3822 O O . ARG A 1 476 ? -6.099 -10.121 17.020 1.00 94.31 476 ARG A O 1
ATOM 3829 N N . ILE A 1 477 ? -8.105 -9.233 16.494 1.00 95.00 477 ILE A N 1
ATOM 3830 C CA . ILE A 1 477 ? -8.383 -10.120 15.356 1.00 95.00 477 ILE A CA 1
ATOM 3831 C C . ILE A 1 477 ? -7.296 -9.945 14.290 1.00 95.00 477 ILE A C 1
ATOM 3833 O O . ILE A 1 477 ? -6.715 -10.933 13.841 1.00 95.00 477 ILE A O 1
ATOM 3837 N N . ARG A 1 478 ? -6.961 -8.694 13.950 1.00 93.19 478 ARG A N 1
ATOM 3838 C CA . ARG A 1 478 ? -5.917 -8.356 12.978 1.00 93.19 478 ARG A CA 1
ATOM 3839 C C . ARG A 1 478 ? -4.531 -8.821 13.432 1.00 93.19 478 ARG A C 1
ATOM 3841 O O . ARG A 1 478 ? -3.787 -9.377 12.623 1.00 93.19 478 ARG A O 1
ATOM 3848 N N . ALA A 1 479 ? -4.192 -8.650 14.710 1.00 91.75 479 ALA A N 1
ATOM 3849 C CA . ALA A 1 479 ? -2.933 -9.137 15.270 1.00 91.75 479 ALA A CA 1
ATOM 3850 C C . ALA A 1 479 ? -2.830 -10.672 15.214 1.00 91.75 479 ALA A C 1
ATOM 3852 O O . ALA A 1 479 ? -1.795 -11.212 14.823 1.00 91.75 479 ALA A O 1
ATOM 3853 N N . ASP A 1 480 ? -3.906 -11.384 15.560 1.00 90.81 480 ASP A N 1
ATOM 3854 C CA . ASP A 1 480 ? -3.940 -12.848 15.542 1.00 90.81 480 ASP A CA 1
ATOM 3855 C C . ASP A 1 480 ? -3.861 -13.409 14.110 1.00 90.81 480 ASP A C 1
ATOM 3857 O O . ASP A 1 480 ? -3.153 -14.395 13.888 1.00 90.81 480 ASP A O 1
ATOM 3861 N N . ALA A 1 481 ? -4.527 -12.771 13.138 1.00 89.50 481 ALA A N 1
ATOM 3862 C CA . ALA A 1 481 ? -4.541 -13.195 11.734 1.00 89.50 481 ALA A CA 1
ATOM 3863 C C . ALA A 1 481 ? -3.137 -13.227 11.104 1.00 89.50 481 ALA A C 1
ATOM 3865 O O . ALA A 1 481 ? -2.803 -14.178 10.400 1.00 89.50 481 ALA A O 1
ATOM 3866 N N . PHE A 1 482 ? -2.293 -12.245 11.430 1.00 86.06 482 PHE A N 1
ATOM 3867 C CA . PHE A 1 482 ? -0.921 -12.129 10.916 1.00 86.06 482 PHE A CA 1
ATOM 3868 C C . PHE A 1 482 ? 0.142 -12.546 11.940 1.00 86.06 482 PHE A C 1
ATOM 3870 O O . PHE A 1 482 ? 1.330 -12.296 11.767 1.00 86.06 482 PHE A O 1
ATOM 3877 N N . GLY A 1 483 ? -0.255 -13.204 13.034 1.00 83.38 483 GLY A N 1
ATOM 3878 C CA . GLY A 1 483 ? 0.685 -13.717 14.032 1.00 83.38 483 GLY A CA 1
ATOM 3879 C C . GLY A 1 483 ? 1.505 -12.640 14.757 1.00 83.38 483 GLY A C 1
ATOM 3880 O O . GLY A 1 483 ? 2.557 -12.955 15.324 1.00 83.38 483 GLY A O 1
ATOM 3881 N N . VAL A 1 484 ? 1.031 -11.393 14.788 1.00 81.56 484 VAL A N 1
ATOM 3882 C CA . VAL A 1 484 ? 1.654 -10.282 15.512 1.00 81.56 484 VAL A CA 1
ATOM 3883 C C . VAL A 1 484 ? 1.442 -10.499 17.012 1.00 81.56 484 VAL A C 1
ATOM 3885 O O . VAL A 1 484 ? 0.391 -10.224 17.585 1.00 81.56 484 VAL A O 1
ATOM 3888 N N . THR A 1 485 ? 2.445 -11.071 17.684 1.00 73.38 485 THR A N 1
ATOM 3889 C CA . THR A 1 485 ? 2.295 -11.467 19.094 1.00 73.38 485 THR A CA 1
ATOM 3890 C C . THR A 1 485 ? 2.529 -10.308 20.064 1.00 73.38 485 THR A C 1
ATOM 3892 O O . THR A 1 485 ? 3.477 -9.544 19.906 1.00 73.38 485 THR A O 1
ATOM 3895 N N . HIS A 1 486 ? 1.782 -10.290 21.173 1.00 75.31 486 HIS A N 1
ATOM 3896 C CA . HIS A 1 486 ? 2.004 -9.382 22.311 1.00 75.31 486 HIS A CA 1
ATOM 3897 C C . HIS A 1 486 ? 3.232 -9.739 23.177 1.00 75.31 486 HIS A C 1
ATOM 3899 O O . HIS A 1 486 ? 3.412 -9.183 24.260 1.00 75.31 486 HIS A O 1
ATOM 3905 N N . LYS A 1 487 ? 4.045 -10.729 22.775 1.00 83.56 487 LYS A N 1
ATOM 3906 C CA . LYS A 1 487 ? 5.199 -11.183 23.572 1.00 83.56 487 LYS A CA 1
ATOM 3907 C C . LYS A 1 487 ? 6.384 -10.227 23.491 1.00 83.56 487 LYS A C 1
ATOM 3909 O O . LYS A 1 487 ? 7.198 -10.222 24.411 1.00 83.56 487 LYS A O 1
ATOM 3914 N N . THR A 1 488 ? 6.485 -9.488 22.392 1.00 86.75 488 THR A N 1
ATOM 3915 C CA . THR A 1 488 ? 7.535 -8.506 22.127 1.00 86.75 488 THR A CA 1
ATOM 3916 C C . THR A 1 488 ? 6.909 -7.211 21.638 1.00 86.75 488 THR A C 1
ATOM 3918 O O . THR A 1 488 ? 5.866 -7.247 20.979 1.00 86.75 488 THR A O 1
ATOM 3921 N N . THR A 1 489 ? 7.541 -6.088 21.966 1.00 89.88 489 THR A N 1
ATOM 3922 C CA . THR A 1 489 ? 7.175 -4.773 21.428 1.00 89.88 489 THR A CA 1
ATOM 3923 C C . THR A 1 489 ? 7.832 -4.547 20.065 1.00 89.88 489 THR A C 1
ATOM 3925 O O . THR A 1 489 ? 8.810 -5.221 19.731 1.00 89.88 489 THR A O 1
ATOM 3928 N N . ALA A 1 490 ? 7.314 -3.608 19.282 1.00 89.50 490 ALA A N 1
ATOM 3929 C CA . ALA A 1 490 ? 7.894 -3.190 18.013 1.00 89.50 490 ALA A CA 1
ATOM 3930 C C . ALA A 1 490 ? 9.361 -2.751 18.167 1.00 89.50 490 ALA A C 1
ATOM 3932 O O . ALA A 1 490 ? 10.214 -3.203 17.406 1.00 89.50 490 ALA A O 1
ATOM 3933 N N . GLU A 1 491 ? 9.718 -2.023 19.230 1.00 91.56 491 GLU A N 1
ATOM 3934 C CA . GLU A 1 491 ? 11.108 -1.605 19.471 1.00 91.56 491 GLU A CA 1
ATOM 3935 C C . GLU A 1 491 ? 12.025 -2.801 19.773 1.00 91.56 491 GLU A C 1
ATOM 3937 O O . GLU A 1 491 ? 13.200 -2.830 19.391 1.00 91.56 491 GLU A O 1
ATOM 3942 N N . GLN A 1 492 ? 11.503 -3.823 20.461 1.00 92.19 492 GLN A N 1
ATOM 3943 C CA . GLN A 1 492 ? 12.240 -5.063 20.718 1.00 92.19 492 GLN A CA 1
ATOM 3944 C C . GLN A 1 492 ? 12.455 -5.869 19.435 1.00 92.19 492 GLN A C 1
ATOM 3946 O O . GLN A 1 492 ? 13.524 -6.471 19.264 1.00 92.19 492 GLN A O 1
ATOM 3951 N N . ASP A 1 493 ? 11.466 -5.876 18.544 1.00 90.31 493 ASP A N 1
ATOM 3952 C CA . ASP A 1 493 ? 11.547 -6.541 17.249 1.00 90.31 493 ASP A CA 1
ATOM 3953 C C . ASP A 1 493 ? 12.524 -5.809 16.327 1.00 90.31 493 ASP A C 1
ATOM 3955 O O . ASP A 1 493 ? 13.422 -6.458 15.791 1.00 90.31 493 ASP A O 1
ATOM 3959 N N . LEU A 1 494 ? 12.480 -4.475 16.263 1.00 91.06 494 LEU A N 1
ATOM 3960 C CA . LEU A 1 494 ? 13.441 -3.653 15.522 1.00 91.06 494 LEU A CA 1
ATOM 3961 C C . LEU A 1 494 ? 14.874 -3.878 16.025 1.00 91.06 494 LEU A C 1
ATOM 3963 O O . LEU A 1 494 ? 15.800 -4.135 15.251 1.00 91.06 494 LEU A O 1
ATOM 3967 N N . ALA A 1 495 ? 15.075 -3.878 17.346 1.00 92.94 495 ALA A N 1
ATOM 3968 C CA . ALA A 1 495 ? 16.377 -4.162 17.945 1.00 92.94 495 ALA A CA 1
ATOM 3969 C C . ALA A 1 495 ? 16.869 -5.594 17.662 1.00 92.94 495 ALA A C 1
ATOM 3971 O O . ALA A 1 495 ? 18.079 -5.851 17.673 1.00 92.94 495 ALA A O 1
ATOM 3972 N N . SER A 1 496 ? 15.954 -6.542 17.453 1.00 91.31 496 SER A N 1
ATOM 3973 C CA . SER A 1 496 ? 16.269 -7.923 17.075 1.00 91.31 496 SER A CA 1
ATOM 3974 C C . SER A 1 496 ? 16.572 -8.039 15.581 1.00 91.31 496 SER A C 1
ATOM 3976 O O . SER A 1 496 ? 17.542 -8.703 15.212 1.00 91.31 496 SER A O 1
ATOM 3978 N N . LEU A 1 497 ? 15.825 -7.327 14.738 1.00 90.69 497 LEU A N 1
ATOM 3979 C CA . LEU A 1 497 ? 16.011 -7.245 13.294 1.00 90.69 497 LEU A CA 1
ATOM 3980 C C . LEU A 1 497 ? 17.372 -6.631 12.943 1.00 90.69 497 LEU A C 1
ATOM 3982 O O . LEU A 1 497 ? 18.155 -7.244 12.216 1.00 90.69 497 LEU A O 1
ATOM 3986 N N . LYS A 1 498 ? 17.742 -5.514 13.586 1.00 91.25 498 LYS A N 1
ATOM 3987 C CA . LYS A 1 498 ? 19.073 -4.885 13.456 1.00 91.25 498 LYS A CA 1
ATOM 3988 C C . LYS A 1 498 ? 20.223 -5.826 13.855 1.00 91.25 498 LYS A C 1
ATOM 3990 O O . LYS A 1 498 ? 21.352 -5.675 13.391 1.00 91.25 498 LYS A O 1
ATOM 3995 N N . LYS A 1 499 ? 19.962 -6.851 14.680 1.00 93.69 499 LYS A N 1
ATOM 3996 C CA . LYS A 1 499 ? 20.943 -7.898 15.041 1.00 93.69 499 LYS A CA 1
ATOM 3997 C C . LYS A 1 499 ? 20.937 -9.097 14.092 1.00 93.69 499 LYS A C 1
ATOM 3999 O O . LYS A 1 499 ? 21.913 -9.851 14.093 1.00 93.69 499 LYS A O 1
ATOM 4004 N N . ALA A 1 500 ? 19.877 -9.291 13.307 1.00 87.31 500 ALA A N 1
ATOM 4005 C CA . ALA A 1 500 ? 19.650 -10.485 12.494 1.00 87.31 500 ALA A CA 1
ATOM 4006 C C . ALA A 1 500 ? 20.603 -10.614 11.291 1.00 87.31 500 ALA A C 1
ATOM 4008 O O . ALA A 1 500 ? 20.653 -11.676 10.674 1.00 87.31 500 ALA A O 1
ATOM 4009 N N . LYS A 1 501 ? 21.410 -9.583 10.988 1.00 89.56 501 LYS A N 1
ATOM 4010 C CA . LYS A 1 501 ? 22.338 -9.541 9.837 1.00 89.56 501 LYS A CA 1
ATOM 4011 C C . LYS A 1 501 ? 21.657 -9.871 8.499 1.00 89.56 501 LYS A C 1
ATOM 4013 O O . LYS A 1 501 ? 22.301 -10.411 7.600 1.00 89.56 501 LYS A O 1
ATOM 4018 N N . LEU A 1 502 ? 20.363 -9.577 8.398 1.00 89.69 502 LEU A N 1
ATOM 4019 C CA . LEU A 1 502 ? 19.617 -9.615 7.146 1.00 89.69 502 LEU A CA 1
ATOM 4020 C C . LEU A 1 502 ? 19.974 -8.381 6.308 1.00 89.69 502 LEU A C 1
ATOM 4022 O O . LEU A 1 502 ? 20.488 -7.394 6.836 1.00 89.69 502 LEU A O 1
ATOM 4026 N N . SER A 1 503 ? 19.713 -8.447 5.008 1.00 90.56 503 SER A N 1
ATOM 4027 C CA . SER A 1 503 ? 19.937 -7.348 4.067 1.00 90.56 503 SER A CA 1
ATOM 4028 C C . SER A 1 503 ? 18.927 -7.408 2.927 1.00 90.56 503 SER A C 1
ATOM 4030 O O . SER A 1 503 ? 18.398 -8.486 2.641 1.00 90.56 503 SER A O 1
ATOM 4032 N N . GLY A 1 504 ? 18.722 -6.279 2.248 1.00 91.56 504 GLY A N 1
ATOM 4033 C CA . GLY A 1 504 ? 17.810 -6.189 1.108 1.00 91.56 504 GLY A CA 1
ATOM 4034 C C . GLY A 1 504 ? 16.367 -6.530 1.501 1.00 91.56 504 GLY A C 1
ATOM 4035 O O . GLY A 1 504 ? 16.010 -6.384 2.675 1.00 91.56 504 GLY A O 1
ATOM 4036 N N . PRO A 1 505 ? 15.553 -7.051 0.569 1.00 93.00 505 PRO A N 1
ATOM 4037 C CA . PRO A 1 505 ? 14.125 -7.304 0.792 1.00 93.00 505 PRO A CA 1
ATOM 4038 C C . PRO A 1 505 ? 13.794 -8.170 2.013 1.00 93.00 505 PRO A C 1
ATOM 4040 O O . PRO A 1 505 ? 12.730 -8.032 2.601 1.00 93.00 505 PRO A O 1
ATOM 4043 N N . LEU A 1 506 ? 14.711 -9.039 2.451 1.00 91.75 506 LEU A N 1
ATOM 4044 C CA . LEU A 1 506 ? 14.530 -9.827 3.676 1.00 91.75 506 LEU A CA 1
ATOM 4045 C C . LEU A 1 506 ? 14.590 -8.990 4.956 1.00 91.75 506 LEU A C 1
ATOM 4047 O O . LEU A 1 506 ? 13.871 -9.279 5.909 1.00 91.75 506 LEU A O 1
ATOM 4051 N N . TYR A 1 507 ? 15.481 -7.997 5.008 1.00 93.50 507 TYR A N 1
ATOM 4052 C CA . TYR A 1 507 ? 15.507 -7.048 6.120 1.00 93.50 507 TYR A CA 1
ATOM 4053 C C . TYR A 1 507 ? 14.249 -6.184 6.086 1.00 93.50 507 TYR A C 1
ATOM 4055 O O . TYR A 1 507 ? 13.566 -6.069 7.099 1.00 93.50 507 TYR A O 1
ATOM 4063 N N . TYR A 1 508 ? 13.921 -5.653 4.908 1.00 94.62 508 TYR A N 1
ATOM 4064 C CA . TYR A 1 508 ? 12.801 -4.737 4.722 1.00 94.62 508 TYR A CA 1
ATOM 4065 C C . TYR A 1 508 ? 11.444 -5.389 4.976 1.00 94.62 508 TYR A C 1
ATOM 4067 O O . TYR A 1 508 ? 10.625 -4.805 5.666 1.00 94.62 508 TYR A O 1
ATOM 4075 N N . GLY A 1 509 ? 11.231 -6.643 4.578 1.00 93.06 509 GLY A N 1
ATOM 4076 C CA . GLY A 1 509 ? 10.008 -7.346 4.961 1.00 93.06 509 GLY A CA 1
ATOM 4077 C C . GLY A 1 509 ? 9.913 -7.625 6.467 1.00 93.06 509 GLY A C 1
ATOM 4078 O O . GLY A 1 509 ? 8.821 -7.639 7.022 1.00 93.06 509 GLY A O 1
ATOM 4079 N N . GLY A 1 510 ? 11.042 -7.768 7.170 1.00 92.00 510 GLY A N 1
ATOM 4080 C CA . GLY A 1 510 ? 11.047 -7.770 8.636 1.00 92.00 510 GLY A CA 1
ATOM 4081 C C . GLY A 1 510 ? 10.702 -6.405 9.241 1.00 92.00 510 GLY A C 1
ATOM 4082 O O . GLY A 1 510 ? 10.097 -6.355 10.312 1.00 92.00 510 GLY A O 1
ATOM 4083 N N . LEU A 1 511 ? 11.072 -5.319 8.558 1.00 93.75 511 LEU A N 1
ATOM 4084 C CA . LEU A 1 511 ? 10.742 -3.953 8.951 1.00 93.75 511 LEU A CA 1
ATOM 4085 C C . LEU A 1 511 ? 9.244 -3.676 8.778 1.00 93.75 511 LEU A C 1
ATOM 4087 O O . LEU A 1 511 ? 8.639 -3.167 9.713 1.00 93.75 511 LEU A O 1
ATOM 4091 N N . CYS A 1 512 ? 8.627 -4.127 7.679 1.00 93.75 512 CYS A N 1
ATOM 4092 C CA . CYS A 1 512 ? 7.174 -4.065 7.486 1.00 93.75 512 CYS A CA 1
ATOM 4093 C C . CYS A 1 512 ? 6.420 -4.732 8.648 1.00 93.75 512 CYS A C 1
ATOM 4095 O O . CYS A 1 512 ? 5.591 -4.097 9.283 1.00 93.75 512 CYS A O 1
ATOM 4097 N N . VAL A 1 513 ? 6.777 -5.970 9.026 1.00 91.81 513 VAL A N 1
ATOM 4098 C CA . VAL A 1 513 ? 6.136 -6.667 10.168 1.00 91.81 513 VAL A CA 1
ATOM 4099 C C . VAL A 1 513 ? 6.267 -5.875 11.473 1.00 91.81 513 VAL A C 1
ATOM 4101 O O . VAL A 1 513 ? 5.372 -5.896 12.322 1.00 91.81 513 VAL A O 1
ATOM 4104 N N . GLN A 1 514 ? 7.399 -5.199 11.671 1.00 93.19 514 GLN A N 1
ATOM 4105 C CA . GLN A 1 514 ? 7.605 -4.361 12.845 1.00 93.19 514 GLN A CA 1
ATOM 4106 C C . GLN A 1 514 ? 6.776 -3.069 12.793 1.00 93.19 514 GLN A C 1
ATOM 4108 O O . GLN A 1 514 ? 6.229 -2.699 13.834 1.00 93.19 514 GLN A O 1
ATOM 4113 N N . GLY A 1 515 ? 6.659 -2.422 11.631 1.00 93.38 515 GLY A N 1
ATOM 4114 C CA . GLY A 1 515 ? 5.788 -1.263 11.404 1.00 93.38 515 GLY A CA 1
ATOM 4115 C C . GLY A 1 515 ? 4.320 -1.605 11.653 1.00 93.38 515 GLY A C 1
ATOM 4116 O O . GLY A 1 515 ? 3.681 -0.997 12.509 1.00 93.38 515 GLY A O 1
ATOM 4117 N N . GLU A 1 516 ? 3.833 -2.701 11.064 1.00 93.25 516 GLU A N 1
ATOM 4118 C CA . GLU A 1 516 ? 2.482 -3.226 11.307 1.00 93.25 516 GLU A CA 1
ATOM 4119 C C . GLU A 1 516 ? 2.226 -3.469 12.804 1.00 93.25 516 GLU A C 1
ATOM 4121 O O . GLU A 1 516 ? 1.158 -3.168 13.340 1.00 93.25 516 GLU A O 1
ATOM 4126 N N . LYS A 1 517 ? 3.222 -4.000 13.526 1.00 93.44 517 LYS A N 1
ATOM 4127 C CA . LYS A 1 517 ? 3.121 -4.165 14.979 1.00 93.44 517 LYS A CA 1
ATOM 4128 C C . LYS A 1 517 ? 3.026 -2.821 15.701 1.00 93.44 517 LYS A C 1
ATOM 4130 O O . LYS A 1 517 ? 2.233 -2.724 16.638 1.00 93.44 517 LYS A O 1
ATOM 4135 N N . GLN A 1 518 ? 3.836 -1.837 15.317 1.00 94.31 518 GLN A N 1
ATOM 4136 C CA . GLN A 1 518 ? 3.833 -0.510 15.932 1.00 94.31 518 GLN A CA 1
ATOM 4137 C C . GLN A 1 518 ? 2.451 0.137 15.804 1.00 94.31 518 GLN A C 1
ATOM 4139 O O . GLN A 1 518 ? 1.890 0.541 16.819 1.00 94.31 518 GLN A O 1
ATOM 4144 N N . ILE A 1 519 ? 1.861 0.103 14.608 1.00 95.44 519 ILE A N 1
ATOM 4145 C CA . ILE A 1 519 ? 0.507 0.603 14.326 1.00 95.44 519 ILE A CA 1
ATOM 4146 C C . ILE A 1 519 ? -0.519 -0.011 15.283 1.00 95.44 519 ILE A C 1
ATOM 4148 O O . ILE A 1 519 ? -1.240 0.686 16.000 1.00 95.44 519 ILE A O 1
ATOM 4152 N N . LEU A 1 520 ? -0.531 -1.344 15.382 1.00 95.12 520 LEU A N 1
ATOM 4153 C CA . LEU A 1 520 ? -1.459 -2.056 16.263 1.00 95.12 520 LEU A CA 1
ATOM 4154 C C . LEU A 1 520 ? -1.223 -1.736 17.749 1.00 95.12 520 LEU A C 1
ATOM 4156 O O . LEU A 1 520 ? -2.170 -1.756 18.542 1.00 95.12 520 LEU A O 1
ATOM 4160 N N . GLN A 1 521 ? 0.022 -1.473 18.160 1.00 94.25 521 GLN A N 1
ATOM 4161 C CA . GLN A 1 521 ? 0.341 -1.056 19.527 1.00 94.25 521 GLN A CA 1
ATOM 4162 C C . GLN A 1 521 ? -0.137 0.368 19.819 1.00 94.25 521 GLN A C 1
ATOM 4164 O O . GLN A 1 521 ? -0.726 0.570 20.886 1.00 94.25 521 GLN A O 1
ATOM 4169 N N . ASN A 1 522 ? 0.067 1.299 18.884 1.00 94.81 522 ASN A N 1
ATOM 4170 C CA . ASN A 1 522 ? -0.390 2.682 18.986 1.00 94.81 522 ASN A CA 1
ATOM 4171 C C . ASN A 1 522 ? -1.918 2.723 19.110 1.00 94.81 522 ASN A C 1
ATOM 4173 O O . ASN A 1 522 ? -2.440 3.211 20.114 1.00 94.81 522 ASN A O 1
ATOM 4177 N N . GLY A 1 523 ? -2.638 2.046 18.207 1.00 94.88 523 GLY A N 1
ATOM 4178 C CA . GLY A 1 523 ? -4.099 1.965 18.265 1.00 94.88 523 GLY A CA 1
ATOM 4179 C C . GLY A 1 523 ? -4.589 1.318 19.566 1.00 94.88 523 GLY A C 1
ATOM 4180 O O . GLY A 1 523 ? -5.521 1.792 20.219 1.00 94.88 523 GLY A O 1
ATOM 4181 N N . LEU A 1 524 ? -3.925 0.255 20.035 1.00 94.38 524 LEU A N 1
ATOM 4182 C CA . LEU A 1 524 ? -4.284 -0.384 21.304 1.00 94.38 524 LEU A CA 1
ATOM 4183 C C . LEU A 1 524 ? -4.112 0.557 22.508 1.00 94.38 524 LEU A C 1
ATOM 4185 O O . LEU A 1 524 ? -4.828 0.394 23.501 1.00 94.38 524 LEU A O 1
ATOM 4189 N N . GLN A 1 525 ? -3.140 1.466 22.465 1.00 93.75 525 GLN A N 1
ATOM 4190 C CA . GLN A 1 525 ? -2.915 2.474 23.493 1.00 93.75 525 GLN A CA 1
ATOM 4191 C C . GLN A 1 525 ? -3.959 3.592 23.397 1.00 93.75 525 GLN A C 1
ATOM 4193 O O . GLN A 1 525 ? -4.700 3.774 24.367 1.00 93.75 525 GLN A O 1
ATOM 4198 N N . GLY A 1 526 ? -4.085 4.243 22.236 1.00 93.56 526 GLY A N 1
ATOM 4199 C CA . GLY A 1 526 ? -5.001 5.367 22.016 1.00 93.56 526 GLY A CA 1
ATOM 4200 C C . GLY A 1 526 ? -6.458 5.001 22.301 1.00 93.56 526 GLY A C 1
ATOM 4201 O O . GLY A 1 526 ? -7.108 5.583 23.168 1.00 93.56 526 GLY A O 1
ATOM 4202 N N . TYR A 1 527 ? -6.968 3.908 21.723 1.00 95.25 527 TYR A N 1
ATOM 4203 C CA . TYR A 1 527 ? -8.367 3.519 21.948 1.00 95.25 527 TYR A CA 1
ATOM 4204 C C . TYR A 1 527 ? -8.668 3.047 23.378 1.00 95.25 527 TYR A C 1
ATOM 4206 O O . TYR A 1 527 ? -9.822 3.088 23.813 1.00 95.25 527 TYR A O 1
ATOM 4214 N N . LYS A 1 528 ? -7.663 2.603 24.148 1.00 94.88 528 LYS A N 1
ATOM 4215 C CA . LYS A 1 528 ? -7.848 2.343 25.589 1.00 94.88 528 LYS A CA 1
ATOM 4216 C C . LYS A 1 528 ? -7.937 3.632 26.390 1.00 94.88 528 LYS A C 1
ATOM 4218 O O . LYS A 1 528 ? -8.683 3.647 27.371 1.00 94.88 528 LYS A O 1
ATOM 4223 N N . GLN A 1 529 ? -7.177 4.651 26.005 1.00 93.62 529 GLN A N 1
ATOM 4224 C CA . GLN A 1 529 ? -7.223 5.970 26.618 1.00 93.62 529 GLN A CA 1
ATOM 4225 C C . GLN A 1 529 ? -8.594 6.613 26.384 1.00 93.62 529 GLN A C 1
ATOM 4227 O O . GLN A 1 529 ? -9.301 6.841 27.369 1.00 93.62 529 GLN A O 1
ATOM 4232 N N . PHE A 1 530 ? -9.056 6.690 25.130 1.00 91.44 530 PHE A N 1
ATOM 4233 C CA . PHE A 1 530 ? -10.398 7.190 24.795 1.00 91.44 530 PHE A CA 1
ATOM 4234 C C . PHE A 1 530 ? -11.515 6.438 25.534 1.00 91.44 530 PHE A C 1
ATOM 4236 O O . PHE A 1 530 ? -12.492 7.020 26.006 1.00 91.44 530 PHE A O 1
ATOM 4243 N N . LEU A 1 531 ? -11.381 5.115 25.691 1.00 93.00 531 LEU A N 1
ATOM 4244 C CA . LEU A 1 531 ? -12.353 4.314 26.442 1.00 93.00 531 LEU A CA 1
ATOM 4245 C C . LEU A 1 531 ? -12.331 4.603 27.954 1.00 93.00 531 LEU A C 1
ATOM 4247 O O . LEU A 1 531 ? -13.327 4.350 28.632 1.00 93.00 531 LEU A O 1
ATOM 4251 N N . SER A 1 532 ? -11.203 5.064 28.493 1.00 91.31 532 SER A N 1
ATOM 4252 C CA . SER A 1 532 ? -11.046 5.390 29.913 1.00 91.31 532 SER A CA 1
ATOM 4253 C C . SER A 1 532 ? -11.560 6.785 30.278 1.00 91.31 532 SER A C 1
ATOM 4255 O O . SER A 1 532 ? -11.986 6.985 31.418 1.00 91.31 532 SER A O 1
ATOM 4257 N N . GLU A 1 533 ? -11.553 7.711 29.319 1.00 87.94 533 GLU A N 1
ATOM 4258 C CA . GLU A 1 533 ? -12.047 9.087 29.455 1.00 87.94 533 GLU A CA 1
ATOM 4259 C C . GLU A 1 533 ? -13.579 9.182 29.343 1.00 87.94 533 GLU A C 1
ATOM 4261 O O . GLU A 1 533 ? -14.199 10.062 29.949 1.00 87.94 533 GLU A O 1
ATOM 4266 N N . LEU A 1 534 ? -14.197 8.248 28.608 1.00 85.25 534 LEU A N 1
ATOM 4267 C CA . LEU A 1 534 ? -15.643 8.164 28.361 1.00 85.25 534 LEU A CA 1
ATOM 4268 C C . LEU A 1 534 ? -16.467 7.648 29.556 1.00 85.25 534 LEU A C 1
ATOM 4270 O O . LEU A 1 534 ? -17.541 8.256 29.826 1.00 85.25 534 LEU A O 1
#

pLDDT: mean 73.03, std 27.68, range [21.94, 97.88]

Foldseek 3Di:
DLCAPVDPCNVVVVVCVVPQFQALLPDDPVLLVLLLLFPLSVVSVVVNVVLVCCLVPPVVVVLVVCCVVNPPVNCVPQSDSVNSVSVQLCQLAQWDQAAPQVGIDRDPPVSVAAADPDAFKEKDHDHDADNVPRHPDDPNVVVPPPPDDDPDDDDDDDDDDDDDDDDDDDDDDDDDDDDDDDDDDDDDDDDDDDDDDDDDDDDPPPPPPCPPPPPRDIDIGGPDDDDVPDGHHYHPDLDALSSCNRRRQFGDFLRQSHKDKFFLVLLLVLLCVPVVCSVLLVVLLVLCLVCVCVQVPPPPPDDPPDPDDPDDDDDDDDDDDDDDDDDDDDDDDDDDDDDDDDDDDDDDDDDDDDDDDDDDDDDDPPPPPPPPPPSRIWIQGLLLHTDLSLLLSLLSSLPDPVLNVCCSVDVVSSNVVSVLVVLVVVVVVVVVVVVVPPPDDDDDDDPDPRPDDDPQDPSSVVSLLSSLSSSLSSLVSSCVVSVVDPPDALVRQLVVLVVPPDDTSSSSSSSSSSSSRSSSVSNNVVSVVVNVVD